Protein AF-A0A844EFE4-F1 (afdb_monomer_lite)

Structure (mmCIF, N/CA/C/O backbone):
data_AF-A0A844EFE4-F1
#
_entry.id   AF-A0A844EFE4-F1
#
loop_
_atom_site.group_PDB
_atom_site.id
_atom_site.type_symbol
_atom_site.label_atom_id
_atom_site.label_alt_id
_atom_site.label_comp_id
_atom_site.label_asym_id
_atom_site.label_entity_id
_atom_site.label_seq_id
_atom_site.pdbx_PDB_ins_code
_atom_site.Cartn_x
_atom_site.Cartn_y
_atom_site.Cartn_z
_atom_site.occupancy
_atom_site.B_iso_or_equiv
_atom_site.auth_seq_id
_atom_site.auth_comp_id
_atom_site.auth_asym_id
_atom_site.auth_atom_id
_atom_site.pdbx_PDB_model_num
ATOM 1 N N . MET A 1 1 ? 4.973 -16.346 33.882 1.00 58.06 1 MET A N 1
ATOM 2 C CA . MET A 1 1 ? 5.519 -15.381 32.887 1.00 58.06 1 MET A CA 1
ATOM 3 C C . MET A 1 1 ? 5.998 -16.020 31.579 1.00 58.06 1 MET A C 1
ATOM 5 O O . MET A 1 1 ? 5.688 -15.459 30.534 1.00 58.06 1 MET A O 1
ATOM 9 N N . LYS A 1 2 ? 6.697 -17.171 31.598 1.00 54.75 2 LYS A N 1
ATOM 10 C CA . LYS A 1 2 ? 7.190 -17.851 30.378 1.00 54.75 2 LYS A CA 1
ATOM 11 C C . LYS A 1 2 ? 6.070 -18.252 29.393 1.00 54.75 2 LYS A C 1
ATOM 13 O O . LYS A 1 2 ? 6.135 -17.847 28.241 1.00 54.75 2 LYS A O 1
ATOM 18 N N . SER A 1 3 ? 4.995 -18.902 29.856 1.00 63.50 3 SER A N 1
ATOM 19 C CA . SER A 1 3 ? 3.848 -19.305 29.006 1.00 63.50 3 SER A CA 1
ATOM 20 C C . SER A 1 3 ? 3.179 -18.122 28.270 1.00 63.50 3 SER A C 1
ATOM 22 O O . SER A 1 3 ? 3.119 -18.123 27.046 1.00 63.50 3 SER A O 1
ATOM 24 N N . LYS A 1 4 ? 2.823 -17.028 28.969 1.00 69.31 4 LYS A N 1
ATOM 25 C CA . LYS A 1 4 ? 2.268 -15.810 28.328 1.00 69.31 4 LYS A CA 1
ATOM 26 C C . LYS A 1 4 ? 3.218 -15.158 27.311 1.00 69.31 4 LYS A C 1
ATOM 28 O O . LYS A 1 4 ? 2.752 -14.488 26.392 1.00 69.31 4 LYS A O 1
ATOM 33 N N . LYS A 1 5 ? 4.540 -15.292 27.486 1.00 69.06 5 LYS A N 1
ATOM 34 C CA . LYS A 1 5 ? 5.535 -14.793 26.522 1.00 69.06 5 LYS A CA 1
ATOM 35 C C . LYS A 1 5 ? 5.563 -15.676 25.270 1.00 69.06 5 LYS A C 1
ATOM 37 O O . LYS A 1 5 ? 5.561 -15.128 24.175 1.00 69.06 5 LYS A O 1
ATOM 42 N N . ILE A 1 6 ? 5.510 -16.998 25.440 1.00 75.56 6 ILE A N 1
ATOM 43 C CA . ILE A 1 6 ? 5.443 -17.973 24.341 1.00 75.56 6 ILE A CA 1
ATOM 44 C C . ILE A 1 6 ? 4.185 -17.734 23.498 1.00 75.56 6 ILE A C 1
ATOM 46 O O . ILE A 1 6 ? 4.303 -17.524 22.299 1.00 75.56 6 ILE A O 1
ATOM 50 N N . THR A 1 7 ? 3.007 -17.608 24.119 1.00 85.88 7 THR A N 1
ATOM 51 C CA . THR A 1 7 ? 1.746 -17.361 23.394 1.00 85.88 7 THR A CA 1
ATOM 52 C C . THR A 1 7 ? 1.778 -16.080 22.557 1.00 85.88 7 THR A C 1
ATOM 54 O O . THR A 1 7 ? 1.300 -16.071 21.427 1.00 85.88 7 THR A O 1
ATOM 57 N N . LYS A 1 8 ? 2.369 -14.991 23.073 1.00 91.69 8 LYS A N 1
ATOM 58 C CA . LYS A 1 8 ? 2.524 -13.739 22.310 1.00 91.69 8 LYS A CA 1
ATOM 59 C C . LYS A 1 8 ? 3.367 -13.940 21.056 1.00 91.69 8 LYS A C 1
ATOM 61 O O . LYS A 1 8 ? 2.982 -13.468 19.992 1.00 91.69 8 LYS A O 1
ATOM 66 N N . VAL A 1 9 ? 4.507 -14.616 21.194 1.00 94.25 9 VAL A N 1
ATOM 67 C CA . VAL A 1 9 ? 5.401 -14.894 20.065 1.00 94.25 9 VAL A CA 1
ATOM 68 C C . VAL A 1 9 ? 4.691 -15.782 19.048 1.00 94.25 9 VAL A C 1
ATOM 70 O O . VAL A 1 9 ? 4.677 -15.428 17.877 1.00 94.25 9 VAL A O 1
ATOM 73 N N . SER A 1 10 ? 4.022 -16.853 19.483 1.00 95.81 10 SER A N 1
ATOM 74 C CA . SER A 1 10 ? 3.265 -17.742 18.593 1.00 95.81 10 SER A CA 1
ATOM 75 C C . SER A 1 10 ? 2.188 -17.005 17.795 1.00 95.81 10 SER A C 1
ATOM 77 O O . SER A 1 10 ? 2.098 -17.194 16.587 1.00 95.81 10 SER A O 1
ATOM 79 N N . ILE A 1 11 ? 1.406 -16.124 18.432 1.00 97.12 11 ILE A N 1
ATOM 80 C CA . ILE A 1 11 ? 0.381 -15.344 17.723 1.00 97.12 11 ILE A CA 1
ATOM 81 C C . ILE A 1 11 ? 1.026 -14.410 16.694 1.00 97.12 11 ILE A C 1
ATOM 83 O O . ILE A 1 11 ? 0.563 -14.364 15.563 1.00 97.12 11 ILE A O 1
ATOM 87 N N . LEU A 1 12 ? 2.102 -13.695 17.043 1.00 98.12 12 LEU A N 1
ATOM 88 C CA . LEU A 1 12 ? 2.791 -12.813 16.090 1.00 98.12 12 LEU A CA 1
ATOM 89 C C . LEU A 1 12 ? 3.409 -13.588 14.921 1.00 98.12 12 LEU A C 1
ATOM 91 O O . LEU A 1 12 ? 3.326 -13.135 13.782 1.00 98.12 12 LEU A O 1
ATOM 95 N N . VAL A 1 13 ? 3.973 -14.767 15.191 1.00 98.25 13 VAL A N 1
ATOM 96 C CA . VAL A 1 13 ? 4.465 -15.681 14.155 1.00 98.25 13 VAL A CA 1
ATOM 97 C C . VAL A 1 13 ? 3.324 -16.093 13.228 1.00 98.25 13 VAL A C 1
ATOM 99 O O . VAL A 1 13 ? 3.498 -16.043 12.018 1.00 98.25 13 VAL A O 1
ATOM 102 N N . LEU A 1 14 ? 2.134 -16.410 13.744 1.00 98.31 14 LEU A N 1
ATOM 103 C CA . LEU A 1 14 ? 0.976 -16.708 12.894 1.00 98.31 14 LEU A CA 1
ATOM 104 C C . LEU A 1 14 ? 0.440 -15.487 12.139 1.00 98.31 14 LEU A C 1
ATOM 106 O O . LEU A 1 14 ? 0.036 -15.637 10.991 1.00 98.31 14 LEU A O 1
ATOM 110 N N . CYS A 1 15 ? 0.478 -14.285 12.721 1.00 98.62 15 CYS A N 1
ATOM 111 C CA . CYS A 1 15 ? 0.132 -13.056 12.001 1.00 98.62 15 CYS A CA 1
ATOM 112 C C . CYS A 1 15 ? 1.035 -12.828 10.778 1.00 98.62 15 CYS A C 1
ATOM 114 O O . CYS A 1 15 ? 0.595 -12.210 9.813 1.00 98.62 15 CYS A O 1
ATOM 116 N N . PHE A 1 16 ? 2.276 -13.324 10.814 1.00 98.69 16 PHE A N 1
ATOM 117 C CA . PHE A 1 16 ? 3.179 -13.348 9.664 1.00 98.69 16 PHE A CA 1
ATOM 118 C C . PHE A 1 16 ? 2.903 -14.542 8.738 1.00 98.69 16 PHE A C 1
ATOM 120 O O . PHE A 1 16 ? 2.730 -14.372 7.534 1.00 98.69 16 PHE A O 1
ATOM 127 N N . LEU A 1 17 ? 2.856 -15.756 9.296 1.00 98.56 17 LEU A N 1
ATOM 128 C CA . LEU A 1 17 ? 2.812 -16.994 8.522 1.00 98.56 17 LEU A CA 1
ATOM 129 C C . LEU A 1 17 ? 1.481 -17.212 7.807 1.00 98.56 17 LEU A C 1
ATOM 131 O O . LEU A 1 17 ? 1.502 -17.687 6.684 1.00 98.56 17 LEU A O 1
ATOM 135 N N . VAL A 1 18 ? 0.334 -16.873 8.400 1.00 98.56 18 VAL A N 1
ATOM 136 C CA . VAL A 1 18 ? -0.970 -17.128 7.762 1.00 98.56 18 VAL A CA 1
ATOM 137 C C . VAL A 1 18 ? -1.107 -16.368 6.430 1.00 98.56 18 VAL A C 1
ATOM 139 O O . VAL A 1 18 ? -1.352 -17.025 5.417 1.00 98.56 18 VAL A O 1
ATOM 142 N N . PRO A 1 19 ? -0.861 -15.042 6.354 1.00 98.44 19 PRO A N 1
ATOM 143 C CA . PRO A 1 19 ? -0.857 -14.329 5.073 1.00 98.44 19 PRO A CA 1
ATOM 144 C C . PRO A 1 19 ? 0.203 -14.840 4.088 1.00 98.44 19 PRO A C 1
ATOM 146 O O . PRO A 1 19 ? -0.061 -14.913 2.888 1.00 98.44 19 PRO A O 1
ATOM 149 N N . VAL A 1 20 ? 1.391 -15.221 4.579 1.00 98.50 20 VAL A N 1
ATOM 150 C CA . VAL A 1 20 ? 2.460 -15.805 3.747 1.00 98.50 20 VAL A CA 1
ATOM 151 C C . VAL A 1 20 ? 2.012 -17.124 3.136 1.00 98.50 20 VAL A C 1
ATOM 153 O O . VAL A 1 20 ? 2.150 -17.305 1.936 1.00 98.50 20 VAL A O 1
ATOM 156 N N . LEU A 1 21 ? 1.439 -18.030 3.925 1.00 98.38 21 LEU A N 1
ATOM 157 C CA . LEU A 1 21 ? 0.991 -19.333 3.446 1.00 98.38 21 LEU A CA 1
ATOM 158 C C . LEU A 1 21 ? -0.151 -19.193 2.440 1.00 98.38 21 LEU A C 1
ATOM 160 O O . LEU A 1 21 ? -0.126 -19.872 1.418 1.00 98.38 21 LEU A O 1
ATOM 164 N N . ILE A 1 22 ? -1.113 -18.297 2.680 1.00 98.38 22 ILE A N 1
ATOM 165 C CA . ILE A 1 22 ? -2.217 -18.060 1.741 1.00 98.38 22 ILE A CA 1
ATOM 166 C C . ILE A 1 22 ? -1.690 -17.482 0.422 1.00 98.38 22 ILE A C 1
ATOM 168 O O . ILE A 1 22 ? -1.958 -18.039 -0.643 1.00 98.38 22 ILE A O 1
ATOM 172 N N . SER A 1 23 ? -0.904 -16.401 0.481 1.00 97.00 23 SER A N 1
ATOM 173 C CA . SER A 1 23 ? -0.359 -15.765 -0.726 1.00 97.00 23 SER A CA 1
ATOM 174 C C . SER A 1 23 ? 0.604 -16.683 -1.482 1.00 97.00 23 SER A C 1
ATOM 176 O O . SER A 1 23 ? 0.514 -16.792 -2.702 1.00 97.00 23 SER A O 1
ATOM 178 N N . MET A 1 24 ? 1.462 -17.423 -0.779 1.00 97.19 24 MET A N 1
ATOM 179 C CA . MET A 1 24 ? 2.358 -18.414 -1.375 1.00 97.19 24 MET A CA 1
ATOM 180 C C . MET A 1 24 ? 1.583 -19.558 -2.032 1.00 97.19 24 MET A C 1
ATOM 182 O O . MET A 1 24 ? 1.912 -19.938 -3.151 1.00 97.19 24 MET A O 1
ATOM 186 N N . SER A 1 25 ? 0.531 -20.074 -1.390 1.00 97.19 25 SER A N 1
ATOM 187 C CA . SER A 1 25 ? -0.314 -21.124 -1.977 1.00 97.19 25 SER A CA 1
ATOM 188 C C . SER A 1 25 ? -0.985 -20.640 -3.262 1.00 97.19 25 SER A C 1
ATOM 190 O O . SER A 1 25 ? -0.998 -21.365 -4.254 1.00 97.19 25 SER A O 1
ATOM 192 N N . TYR A 1 26 ? -1.469 -19.392 -3.286 1.00 95.44 26 TYR A N 1
ATOM 193 C CA . TYR A 1 26 ? -1.994 -18.780 -4.507 1.00 95.44 26 TYR A CA 1
ATOM 194 C C . TYR A 1 26 ? -0.919 -18.650 -5.598 1.00 95.44 26 TYR A C 1
ATOM 196 O O . TYR A 1 26 ? -1.168 -18.964 -6.760 1.00 95.44 26 TYR A O 1
ATOM 204 N N . PHE A 1 27 ? 0.296 -18.232 -5.234 1.00 94.81 27 PHE A N 1
ATOM 205 C CA . PHE A 1 27 ? 1.407 -18.070 -6.177 1.00 94.81 27 PHE A CA 1
ATOM 206 C C . PHE A 1 27 ? 1.837 -19.413 -6.779 1.00 94.81 27 PHE A C 1
ATOM 208 O O . PHE A 1 27 ? 2.095 -19.487 -7.980 1.00 94.81 27 PHE A O 1
ATOM 215 N N . ILE A 1 28 ? 1.859 -20.478 -5.970 1.00 96.19 28 ILE A N 1
ATOM 216 C CA . ILE A 1 28 ? 2.095 -21.853 -6.427 1.00 96.19 28 ILE A CA 1
ATOM 217 C C . ILE A 1 28 ? 0.978 -22.285 -7.383 1.00 96.19 28 ILE A C 1
ATOM 219 O O . ILE A 1 28 ? 1.269 -22.741 -8.485 1.00 96.19 28 ILE A O 1
ATOM 223 N N . PHE A 1 29 ? -0.288 -22.081 -7.001 1.00 95.00 29 PHE A N 1
ATOM 224 C CA . PHE A 1 29 ? -1.457 -22.422 -7.819 1.00 95.00 29 PHE A CA 1
ATOM 225 C C . PHE A 1 29 ? -1.456 -21.720 -9.188 1.00 95.00 29 PHE A C 1
ATOM 227 O O . PHE A 1 29 ? -1.803 -22.327 -10.196 1.00 95.00 29 PHE A O 1
ATOM 234 N N . ARG A 1 30 ? -1.024 -20.454 -9.253 1.00 93.06 30 ARG A N 1
ATOM 235 C CA . ARG A 1 30 ? -0.891 -19.695 -10.513 1.00 93.06 30 ARG A CA 1
ATOM 236 C C . ARG A 1 30 ? 0.436 -19.915 -11.237 1.00 93.06 30 ARG A C 1
ATOM 238 O O . ARG A 1 30 ? 0.677 -19.256 -12.251 1.00 93.06 30 ARG A O 1
ATOM 245 N N . HIS A 1 31 ? 1.292 -20.811 -10.744 1.00 94.06 31 HIS A N 1
ATOM 246 C CA . HIS A 1 31 ? 2.609 -21.089 -11.314 1.00 94.06 31 HIS A CA 1
ATOM 247 C C . HIS A 1 31 ? 3.478 -19.828 -11.468 1.00 94.06 31 HIS A C 1
ATOM 249 O O . HIS A 1 31 ? 4.190 -19.676 -12.467 1.00 94.06 31 HIS A O 1
ATOM 255 N N . PHE A 1 32 ? 3.409 -18.899 -10.507 1.00 92.88 32 PHE A N 1
ATOM 256 C CA . PHE A 1 32 ? 4.291 -17.733 -10.484 1.00 92.88 32 PHE A CA 1
ATOM 257 C C . PHE A 1 32 ? 5.722 -18.145 -10.171 1.00 92.88 32 PHE A C 1
ATOM 259 O O . PHE A 1 32 ? 5.958 -18.973 -9.295 1.00 92.88 32 PHE A O 1
ATOM 266 N N . ALA A 1 33 ? 6.687 -17.530 -10.851 1.00 90.69 33 ALA A N 1
ATOM 267 C CA . ALA A 1 33 ? 8.101 -17.698 -10.556 1.00 90.69 33 ALA A CA 1
ATOM 268 C C . ALA A 1 33 ? 8.373 -17.442 -9.054 1.00 90.69 33 ALA A C 1
ATOM 270 O O . ALA A 1 33 ? 7.896 -16.436 -8.520 1.00 90.69 33 ALA A O 1
ATOM 271 N N . PRO A 1 34 ? 9.117 -18.327 -8.360 1.00 91.06 34 PRO A N 1
ATOM 272 C CA . PRO A 1 34 ? 9.926 -19.435 -8.893 1.00 91.06 34 PRO A CA 1
ATOM 273 C C . PRO A 1 34 ? 9.181 -20.763 -9.146 1.00 91.06 34 PRO A C 1
ATOM 275 O O . PRO A 1 34 ? 9.784 -21.693 -9.672 1.00 91.06 34 PRO A O 1
ATOM 278 N N . PHE A 1 35 ? 7.901 -20.880 -8.792 1.00 92.75 35 PHE A N 1
ATOM 279 C CA . PHE A 1 35 ? 7.117 -22.125 -8.869 1.00 92.75 35 PHE A CA 1
ATOM 280 C C . PHE A 1 35 ? 6.631 -22.480 -10.285 1.00 92.75 35 PHE A C 1
ATOM 282 O O . PHE A 1 35 ? 6.066 -23.550 -10.505 1.00 92.75 35 PHE A O 1
ATOM 289 N N . GLY A 1 36 ? 6.835 -21.589 -11.256 1.00 91.50 36 GLY A N 1
ATOM 290 C CA . GLY A 1 36 ? 6.524 -21.821 -12.660 1.00 91.50 36 GLY A CA 1
ATOM 291 C C . GLY A 1 36 ? 6.921 -20.644 -13.545 1.00 91.50 36 GLY A C 1
ATOM 292 O O . GLY A 1 36 ? 7.750 -19.817 -13.161 1.00 91.50 36 GLY A O 1
ATOM 293 N N . ASN A 1 37 ? 6.352 -20.585 -14.752 1.00 90.38 37 ASN A N 1
ATOM 294 C CA . ASN A 1 37 ? 6.722 -19.580 -15.753 1.00 90.38 37 ASN A CA 1
ATOM 295 C C . ASN A 1 37 ? 5.810 -18.339 -15.779 1.00 90.38 37 ASN A C 1
ATOM 297 O O . ASN A 1 37 ? 6.069 -17.398 -16.526 1.00 90.38 37 ASN A O 1
ATOM 301 N N . SER A 1 38 ? 4.734 -18.311 -14.998 1.00 90.88 38 SER A N 1
ATOM 302 C CA . SER A 1 38 ? 3.935 -17.095 -14.840 1.00 90.88 38 SER A CA 1
ATOM 303 C C . SER A 1 38 ? 4.659 -16.114 -13.906 1.00 90.88 38 SER A C 1
ATOM 305 O O . SER A 1 38 ? 5.643 -16.474 -13.256 1.00 90.88 38 SER A O 1
ATOM 307 N N . SER A 1 39 ? 4.243 -14.852 -13.841 1.00 87.88 39 SER A N 1
ATOM 308 C CA . SER A 1 39 ? 4.916 -13.867 -12.994 1.00 87.88 39 SER A CA 1
ATOM 309 C C . SER A 1 39 ? 3.979 -12.797 -12.456 1.00 87.88 39 SER A C 1
ATOM 311 O O . SER A 1 39 ? 3.000 -12.407 -13.091 1.00 87.88 39 SER A O 1
ATOM 313 N N . VAL A 1 40 ? 4.362 -12.246 -11.303 1.00 85.69 40 VAL A N 1
ATOM 314 C CA . VAL A 1 40 ? 3.724 -11.054 -10.729 1.00 85.69 40 VAL A CA 1
ATOM 315 C C . VAL A 1 40 ? 3.923 -9.806 -11.586 1.00 85.69 40 VAL A C 1
ATOM 317 O O . VAL A 1 40 ? 3.258 -8.807 -11.342 1.00 85.69 40 VAL A O 1
ATOM 320 N N . MET A 1 41 ? 4.808 -9.849 -12.590 1.00 83.81 41 MET A N 1
ATOM 321 C CA . MET A 1 41 ? 5.191 -8.723 -13.444 1.00 83.81 41 MET A CA 1
ATOM 322 C C . MET A 1 41 ? 4.099 -8.370 -14.456 1.00 83.81 41 MET A C 1
ATOM 324 O O . MET A 1 41 ? 4.342 -8.346 -15.651 1.00 83.81 41 MET A O 1
ATOM 328 N N . THR A 1 42 ? 2.882 -8.131 -13.989 1.00 80.75 42 THR A N 1
ATOM 329 C CA . THR A 1 42 ? 1.729 -7.736 -14.804 1.00 80.75 42 THR A CA 1
ATOM 330 C C . THR A 1 42 ? 1.519 -6.228 -14.680 1.00 80.75 42 THR A C 1
ATOM 332 O O . THR A 1 42 ? 1.917 -5.630 -13.679 1.00 80.75 42 THR A O 1
ATOM 335 N N . VAL A 1 43 ? 0.922 -5.601 -15.699 1.00 83.56 43 VAL A N 1
ATOM 336 C CA . VAL A 1 43 ? 0.742 -4.137 -15.778 1.00 83.56 43 VAL A CA 1
ATOM 337 C C . VAL A 1 43 ? 2.101 -3.414 -15.657 1.00 83.56 43 VAL A C 1
ATOM 339 O O . VAL A 1 43 ? 3.070 -3.821 -16.307 1.00 83.56 43 VAL A O 1
ATOM 342 N N . ASP A 1 44 ? 2.208 -2.382 -14.818 1.00 83.81 44 ASP A N 1
ATOM 343 C CA . ASP A 1 44 ? 3.388 -1.521 -14.712 1.00 83.81 44 ASP A CA 1
ATOM 344 C C . ASP A 1 44 ? 4.625 -2.262 -14.185 1.00 83.81 44 ASP A C 1
ATOM 346 O O . ASP A 1 44 ? 5.750 -1.942 -14.573 1.00 83.81 44 ASP A O 1
ATOM 350 N N . LEU A 1 45 ? 4.457 -3.318 -13.376 1.00 86.94 45 LEU A N 1
ATOM 351 C CA . LEU A 1 45 ? 5.603 -4.090 -12.883 1.00 86.94 45 LEU A CA 1
ATOM 352 C C . LEU A 1 45 ? 6.387 -4.743 -14.022 1.00 86.94 45 LEU A C 1
ATOM 354 O O . LEU A 1 45 ? 7.616 -4.744 -13.987 1.00 86.94 45 LEU A O 1
ATOM 358 N N . GLY A 1 46 ? 5.692 -5.253 -15.042 1.00 86.19 46 GLY A N 1
ATOM 359 C CA . GLY A 1 46 ? 6.325 -5.845 -16.223 1.00 86.19 46 GLY A CA 1
ATOM 360 C C . GLY A 1 46 ? 6.735 -4.830 -17.284 1.00 86.19 46 GLY A C 1
ATOM 361 O O . GLY A 1 46 ? 7.742 -5.041 -17.961 1.00 86.19 46 GLY A O 1
ATOM 362 N N . GLN A 1 47 ? 5.977 -3.741 -17.428 1.00 86.38 47 GLN A N 1
ATOM 363 C CA . GLN A 1 47 ? 6.212 -2.720 -18.454 1.00 86.38 47 GLN A CA 1
ATOM 364 C C . GLN A 1 47 ? 7.233 -1.651 -18.048 1.00 86.38 47 GLN A C 1
ATOM 366 O O . GLN A 1 47 ? 7.724 -0.929 -18.915 1.00 86.38 47 GLN A O 1
ATOM 371 N N . GLN A 1 48 ? 7.519 -1.517 -16.751 1.00 90.25 48 GLN A N 1
ATOM 372 C CA . GLN A 1 48 ? 8.273 -0.384 -16.228 1.00 90.25 48 GLN A CA 1
ATOM 373 C C . GLN A 1 48 ? 9.174 -0.750 -15.042 1.00 90.25 48 GLN A C 1
ATOM 375 O O . GLN A 1 48 ? 10.380 -0.507 -15.089 1.00 90.25 48 GLN A O 1
ATOM 380 N N . TYR A 1 49 ? 8.613 -1.312 -13.965 1.00 92.75 49 TYR A N 1
ATOM 381 C CA . TYR A 1 49 ? 9.333 -1.384 -12.686 1.00 92.75 49 TYR A CA 1
ATOM 382 C C . TYR A 1 49 ? 10.455 -2.419 -12.681 1.00 92.75 49 TYR A C 1
ATOM 384 O O . TYR A 1 49 ? 11.494 -2.168 -12.079 1.00 92.75 49 TYR A O 1
ATOM 392 N N . ILE A 1 50 ? 10.293 -3.556 -13.365 1.00 94.25 50 ILE A N 1
ATOM 393 C CA . ILE A 1 50 ? 11.364 -4.557 -13.497 1.00 94.25 50 ILE A CA 1
ATOM 394 C C . ILE A 1 50 ? 12.645 -3.952 -14.093 1.00 94.25 50 ILE A C 1
ATOM 396 O O . ILE A 1 50 ? 13.752 -4.308 -13.686 1.00 94.25 50 ILE A O 1
ATOM 400 N N . ASP A 1 51 ? 12.507 -2.985 -14.997 1.00 95.19 51 ASP A N 1
ATOM 401 C CA . ASP A 1 51 ? 13.638 -2.301 -15.619 1.00 95.19 51 ASP A CA 1
ATOM 402 C C . ASP A 1 51 ? 14.297 -1.337 -14.633 1.00 95.19 51 ASP A C 1
ATOM 404 O O . ASP A 1 51 ? 15.520 -1.315 -14.513 1.00 95.19 51 ASP A O 1
ATOM 408 N N . PHE A 1 52 ? 13.503 -0.634 -13.822 1.00 95.75 52 PHE A N 1
ATOM 409 C CA . PHE A 1 52 ? 14.034 0.158 -12.713 1.00 95.75 52 PHE A CA 1
ATOM 410 C C . PHE A 1 52 ? 14.750 -0.704 -11.670 1.00 95.75 52 PHE A C 1
ATOM 412 O O . PHE A 1 52 ? 15.805 -0.301 -11.190 1.00 95.75 52 PHE A O 1
ATOM 419 N N . PHE A 1 53 ? 14.235 -1.894 -11.342 1.00 96.12 53 PHE A N 1
ATOM 420 C CA . PHE A 1 53 ? 14.902 -2.833 -10.433 1.00 96.12 53 PHE A CA 1
ATOM 421 C C . PHE A 1 53 ? 16.186 -3.419 -11.025 1.00 96.12 53 PHE A C 1
ATOM 423 O O . PHE A 1 53 ? 17.150 -3.666 -10.303 1.00 96.12 53 PHE A O 1
ATOM 430 N N . THR A 1 54 ? 16.231 -3.584 -12.345 1.00 95.62 54 THR A N 1
ATOM 431 C CA . THR A 1 54 ? 17.455 -3.972 -13.050 1.00 95.62 54 THR A CA 1
ATOM 432 C C . THR A 1 54 ? 18.507 -2.866 -12.940 1.00 95.62 54 THR A C 1
ATOM 434 O O . THR A 1 54 ? 19.639 -3.128 -12.538 1.00 95.62 54 THR A O 1
ATOM 437 N N . ASN A 1 55 ? 18.117 -1.610 -13.183 1.00 95.44 55 ASN A N 1
ATOM 438 C CA . ASN A 1 55 ? 19.006 -0.465 -12.988 1.00 95.44 55 ASN A CA 1
ATOM 439 C C . ASN A 1 55 ? 19.418 -0.280 -11.519 1.00 95.44 55 ASN A C 1
ATOM 441 O O . ASN A 1 55 ? 20.563 0.063 -11.249 1.00 95.44 55 ASN A O 1
ATOM 445 N N . TYR A 1 56 ? 18.511 -0.508 -10.565 1.00 96.44 56 TYR A N 1
ATOM 446 C CA . TYR A 1 56 ? 18.792 -0.487 -9.125 1.00 96.44 56 TYR A CA 1
ATOM 447 C C . TYR A 1 56 ? 19.925 -1.451 -8.765 1.00 96.44 56 TYR A C 1
ATOM 449 O O . TYR A 1 56 ? 20.884 -1.061 -8.099 1.00 96.44 56 TYR A O 1
ATOM 457 N N . HIS A 1 57 ? 19.828 -2.692 -9.249 1.00 96.06 57 HIS A N 1
ATOM 458 C CA . HIS A 1 57 ? 20.842 -3.718 -9.046 1.00 96.06 57 HIS A CA 1
ATOM 459 C C . HIS A 1 57 ? 22.200 -3.283 -9.615 1.00 96.06 57 HIS A C 1
ATOM 461 O O . HIS A 1 57 ? 23.207 -3.317 -8.909 1.00 96.06 57 HIS A O 1
ATOM 467 N N . ASP A 1 58 ? 22.230 -2.803 -10.861 1.00 94.81 58 ASP A N 1
ATOM 468 C CA . ASP A 1 58 ? 23.473 -2.358 -11.498 1.00 94.81 58 ASP A CA 1
ATOM 469 C C . ASP A 1 58 ? 24.069 -1.110 -10.839 1.00 94.81 58 ASP A C 1
ATOM 471 O O . ASP A 1 58 ? 25.282 -1.025 -10.655 1.00 94.81 58 ASP A O 1
ATOM 475 N N . THR A 1 59 ? 23.226 -0.167 -10.419 1.00 96.12 59 THR A N 1
ATOM 476 C CA . THR A 1 59 ? 23.656 1.068 -9.756 1.00 96.12 59 THR A CA 1
ATOM 477 C C . THR A 1 59 ? 24.376 0.753 -8.449 1.00 96.12 59 THR A C 1
ATOM 479 O O . THR A 1 59 ? 25.469 1.259 -8.211 1.00 96.12 59 THR A O 1
ATOM 482 N N . LEU A 1 60 ? 23.795 -0.103 -7.605 1.00 96.00 60 LEU A N 1
ATOM 483 C CA . LEU A 1 60 ? 24.353 -0.379 -6.281 1.00 96.00 60 LEU A CA 1
ATOM 484 C C . LEU A 1 60 ? 25.572 -1.303 -6.316 1.00 96.00 60 LEU A C 1
ATOM 486 O O . LEU A 1 60 ? 26.438 -1.171 -5.456 1.00 96.00 60 LEU A O 1
ATOM 490 N N . LEU A 1 61 ? 25.655 -2.216 -7.287 1.00 94.75 61 LEU A N 1
ATOM 491 C CA . LEU A 1 61 ? 26.767 -3.169 -7.372 1.00 94.75 61 LEU A CA 1
ATOM 492 C C . LEU A 1 61 ? 27.915 -2.705 -8.272 1.00 94.75 61 LEU A C 1
ATOM 494 O O . LEU A 1 61 ? 29.055 -3.099 -8.041 1.00 94.75 61 LEU A O 1
ATOM 498 N N . HIS A 1 62 ? 27.637 -1.892 -9.295 1.00 92.38 62 HIS A N 1
ATOM 499 C CA . HIS A 1 62 ? 28.607 -1.616 -10.358 1.00 92.38 62 HIS A CA 1
ATOM 500 C C . HIS A 1 62 ? 28.740 -0.133 -10.722 1.00 92.38 62 HIS A C 1
ATOM 502 O O . HIS A 1 62 ? 29.795 0.276 -11.203 1.00 92.38 62 HIS A O 1
ATOM 508 N N . SER A 1 63 ? 27.698 0.691 -10.563 1.00 90.31 63 SER A N 1
ATOM 509 C CA . SER A 1 63 ? 27.698 2.077 -11.065 1.00 90.31 63 SER A CA 1
ATOM 510 C C . SER A 1 63 ? 26.963 3.055 -10.138 1.00 90.31 63 SER A C 1
ATOM 512 O O . SER A 1 63 ? 25.864 3.505 -10.467 1.00 90.31 63 SER A O 1
ATOM 514 N N . PRO A 1 64 ? 27.572 3.452 -9.001 1.00 91.75 64 PRO A N 1
ATOM 515 C CA . PRO A 1 64 ? 26.902 4.253 -7.969 1.00 91.75 64 PRO A CA 1
ATOM 516 C C . PRO A 1 64 ? 26.395 5.622 -8.444 1.00 91.75 64 PRO A C 1
ATOM 518 O O . PRO A 1 64 ? 25.425 6.147 -7.899 1.00 91.75 64 PRO A O 1
ATOM 521 N N . SER A 1 65 ? 27.008 6.196 -9.484 1.00 89.44 65 SER A N 1
ATOM 522 C CA . SER A 1 65 ? 26.558 7.454 -10.098 1.00 89.44 65 SER A CA 1
ATOM 523 C C . SER A 1 65 ? 25.133 7.374 -10.664 1.00 89.44 65 SER A C 1
ATOM 525 O O . SER A 1 65 ? 24.440 8.393 -10.690 1.00 89.44 65 SER A O 1
ATOM 527 N N . GLY A 1 66 ? 24.659 6.167 -11.009 1.00 90.88 66 GLY A N 1
ATOM 528 C CA . GLY A 1 66 ? 23.286 5.883 -11.440 1.00 90.88 66 GLY A CA 1
ATOM 529 C C . GLY A 1 66 ? 22.210 6.235 -10.406 1.00 90.88 66 GLY A C 1
ATOM 530 O O . GLY A 1 66 ? 21.024 6.302 -10.739 1.00 90.88 66 GLY A O 1
ATOM 531 N N . PHE A 1 67 ? 22.605 6.495 -9.153 1.00 93.25 67 PHE A N 1
ATOM 532 C CA . PHE A 1 67 ? 21.709 7.003 -8.116 1.00 93.25 67 PHE A CA 1
ATOM 533 C C . PHE A 1 67 ? 21.240 8.434 -8.411 1.00 93.25 67 PHE A C 1
ATOM 535 O O . PHE A 1 67 ? 20.080 8.770 -8.179 1.00 93.25 67 PHE A O 1
ATOM 542 N N . LEU A 1 68 ? 22.133 9.266 -8.956 1.00 92.94 68 LEU A N 1
ATOM 543 C CA . LEU A 1 68 ? 21.871 10.679 -9.225 1.00 92.94 68 LEU A CA 1
ATOM 544 C C . LEU A 1 68 ? 21.429 10.913 -10.668 1.00 92.94 68 LEU A C 1
ATOM 546 O O . LEU A 1 68 ? 20.485 11.657 -10.912 1.00 92.94 68 LEU A O 1
ATOM 550 N N . PHE A 1 69 ? 22.090 10.271 -11.631 1.00 93.69 69 PHE A N 1
ATOM 551 C CA . PHE A 1 69 ? 21.869 10.535 -13.049 1.00 93.69 69 PHE A CA 1
ATOM 552 C C . PHE A 1 69 ? 22.099 9.279 -13.884 1.00 93.69 69 PHE A C 1
ATOM 554 O O . PHE A 1 69 ? 23.026 8.516 -13.617 1.00 93.69 69 PHE A O 1
ATOM 561 N N . SER A 1 70 ? 21.291 9.074 -14.925 1.00 95.06 70 SER A N 1
ATOM 562 C CA . SER A 1 70 ? 21.485 7.956 -15.850 1.00 95.06 70 SER A CA 1
ATOM 563 C C . SER A 1 70 ? 21.251 8.357 -17.299 1.00 95.06 70 SER A C 1
ATOM 565 O O . SER A 1 70 ? 20.216 8.924 -17.646 1.00 95.06 70 SER A O 1
ATOM 567 N N . PHE A 1 71 ? 22.194 7.974 -18.160 1.00 95.25 71 PHE A N 1
ATOM 568 C CA . PHE A 1 71 ? 22.078 8.055 -19.618 1.00 95.25 71 PHE A CA 1
ATOM 569 C C . PHE A 1 71 ? 21.164 6.982 -20.225 1.00 95.25 71 PHE A C 1
ATOM 571 O O . PHE A 1 71 ? 20.871 7.030 -21.417 1.00 95.25 71 PHE A O 1
ATOM 578 N N . SER A 1 72 ? 20.686 6.031 -19.422 1.00 95.06 72 SER A N 1
ATOM 579 C CA . SER A 1 72 ? 19.640 5.083 -19.814 1.00 95.06 72 SER A CA 1
ATOM 580 C C . SER A 1 72 ? 18.230 5.668 -19.657 1.00 95.06 72 SER A C 1
ATOM 582 O O . SER A 1 72 ? 17.275 5.093 -20.173 1.00 95.06 72 SER A O 1
ATOM 584 N N . LYS A 1 73 ? 18.078 6.818 -18.978 1.00 94.19 73 LYS A N 1
ATOM 585 C CA . LYS A 1 73 ? 16.810 7.556 -18.873 1.00 94.19 73 LYS A CA 1
ATOM 586 C C . LYS A 1 73 ? 16.675 8.524 -20.055 1.00 94.19 73 LYS A C 1
ATOM 588 O O . LYS A 1 73 ? 17.163 9.650 -19.983 1.00 94.19 73 LYS A O 1
ATOM 593 N N . ALA A 1 74 ? 16.007 8.105 -21.134 1.00 92.81 74 ALA A N 1
ATOM 594 C CA . ALA A 1 74 ? 15.915 8.881 -22.379 1.00 92.81 74 ALA A CA 1
ATOM 595 C C . ALA A 1 74 ? 17.307 9.311 -22.875 1.00 92.81 74 ALA A C 1
ATOM 597 O O . ALA A 1 74 ? 18.155 8.454 -23.061 1.00 92.81 74 ALA A O 1
ATOM 598 N N . LEU A 1 75 ? 17.556 10.612 -23.058 1.00 92.12 75 LEU A N 1
ATOM 599 C CA . LEU A 1 75 ? 18.844 11.163 -23.503 1.00 92.12 75 LEU A CA 1
ATOM 600 C C . LEU A 1 75 ? 19.820 11.454 -22.349 1.00 92.12 75 LEU A C 1
ATOM 602 O O . LEU A 1 75 ? 20.862 12.073 -22.573 1.00 92.12 75 LEU A O 1
ATOM 606 N N . GLY A 1 76 ? 19.499 11.008 -21.134 1.00 92.94 76 GLY A N 1
ATOM 607 C CA . GLY A 1 76 ? 20.140 11.419 -19.890 1.00 92.94 76 GLY A CA 1
ATOM 608 C C . GLY A 1 76 ? 19.176 12.225 -19.029 1.00 92.94 76 GLY A C 1
ATOM 609 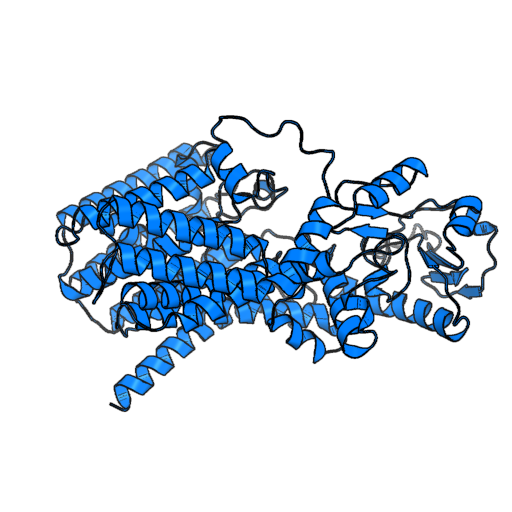O O . GLY A 1 76 ? 18.655 13.240 -19.484 1.00 92.94 76 GLY A O 1
ATOM 610 N N . GLY A 1 77 ? 18.952 11.796 -17.788 1.00 90.56 77 GLY A N 1
ATOM 611 C CA . GLY A 1 77 ? 18.073 12.519 -16.872 1.00 90.56 77 GLY A CA 1
ATOM 612 C C . GLY A 1 77 ? 18.318 12.217 -15.398 1.00 90.56 77 GLY A C 1
ATOM 613 O O . GLY A 1 77 ? 19.041 11.279 -15.043 1.00 90.56 77 GLY A O 1
ATOM 614 N N . ASP A 1 78 ? 17.683 13.032 -14.552 1.00 90.62 78 ASP A N 1
ATOM 615 C CA . ASP A 1 78 ? 17.734 12.902 -13.096 1.00 90.62 78 ASP A CA 1
ATOM 616 C C . ASP A 1 78 ? 17.132 11.566 -12.653 1.00 90.62 78 ASP A C 1
ATOM 618 O O . ASP A 1 78 ? 16.062 11.150 -13.116 1.00 90.62 78 ASP A O 1
ATOM 622 N N . MET A 1 79 ? 17.815 10.898 -11.730 1.00 93.50 79 MET A N 1
ATOM 623 C CA . MET A 1 79 ? 17.362 9.635 -11.164 1.00 93.50 79 MET A CA 1
ATOM 624 C C . MET A 1 79 ? 16.788 9.795 -9.760 1.00 93.50 79 MET A C 1
ATOM 626 O O . MET A 1 79 ? 16.013 8.925 -9.362 1.00 93.50 79 MET A O 1
ATOM 630 N N . LEU A 1 80 ? 17.061 10.887 -9.034 1.00 91.44 80 LEU A N 1
ATOM 631 C CA . LEU A 1 80 ? 16.592 11.049 -7.652 1.00 91.44 80 LEU A CA 1
ATOM 632 C C . LEU A 1 80 ? 15.069 10.962 -7.542 1.00 91.44 80 LEU A C 1
ATOM 634 O O . LEU A 1 80 ? 14.564 10.242 -6.678 1.00 91.44 80 LEU A O 1
ATOM 638 N N . GLY A 1 81 ? 14.333 11.603 -8.457 1.00 89.50 81 GLY A N 1
ATOM 639 C CA . GLY A 1 81 ? 12.874 11.478 -8.496 1.00 89.50 81 GLY A CA 1
ATOM 640 C C . GLY A 1 81 ? 12.409 10.031 -8.720 1.00 89.50 81 GLY A C 1
ATOM 641 O O . GLY A 1 81 ? 11.480 9.559 -8.061 1.00 89.50 81 GLY A O 1
ATOM 642 N N . THR A 1 82 ? 13.075 9.302 -9.621 1.00 91.81 82 THR A N 1
ATOM 643 C CA . THR A 1 82 ? 12.791 7.882 -9.897 1.00 91.81 82 THR A CA 1
ATOM 644 C C . THR A 1 82 ? 13.078 7.020 -8.667 1.00 91.81 82 THR A C 1
ATOM 646 O O . THR A 1 82 ? 12.262 6.177 -8.300 1.00 91.81 82 THR A O 1
ATOM 649 N N . TRP A 1 83 ? 14.197 7.258 -7.981 1.00 94.19 83 TRP A N 1
ATOM 650 C CA . TRP A 1 83 ? 14.546 6.546 -6.757 1.00 94.19 83 TRP A CA 1
ATOM 651 C C . TRP A 1 83 ? 13.511 6.776 -5.661 1.00 94.19 83 TRP A C 1
ATOM 653 O O . TRP A 1 83 ? 12.921 5.810 -5.175 1.00 94.19 83 TRP A O 1
ATOM 663 N N . ALA A 1 84 ? 13.236 8.041 -5.336 1.00 92.88 84 ALA A N 1
ATOM 664 C CA . ALA A 1 84 ? 12.324 8.438 -4.267 1.00 92.88 84 ALA A CA 1
ATOM 665 C C . ALA A 1 84 ? 10.890 7.924 -4.454 1.00 92.88 84 ALA A C 1
ATOM 667 O O . ALA A 1 84 ? 10.166 7.737 -3.474 1.00 92.88 84 ALA A O 1
ATOM 668 N N . TYR A 1 85 ? 10.463 7.704 -5.700 1.00 91.06 85 TYR A N 1
ATOM 669 C CA . TYR A 1 85 ? 9.137 7.171 -5.983 1.00 91.06 85 TYR A CA 1
ATOM 670 C C . TYR A 1 85 ? 9.107 5.637 -6.078 1.00 91.06 85 TYR A C 1
ATOM 672 O O . TYR A 1 85 ? 8.181 5.024 -5.548 1.00 91.06 85 TYR A O 1
ATOM 680 N N . TYR A 1 86 ? 10.098 5.002 -6.718 1.00 93.19 86 TYR A N 1
ATOM 681 C CA . TYR A 1 86 ? 10.023 3.580 -7.088 1.00 93.19 86 TYR A CA 1
ATOM 682 C C . TYR A 1 86 ? 10.934 2.641 -6.280 1.00 93.19 86 TYR A C 1
ATOM 684 O O . TYR A 1 86 ? 10.595 1.468 -6.115 1.00 93.19 86 TYR A O 1
ATOM 692 N N . LEU A 1 87 ? 12.098 3.101 -5.806 1.00 95.50 87 LEU A N 1
ATOM 693 C CA . LEU A 1 87 ? 13.221 2.202 -5.488 1.00 95.50 87 LEU A CA 1
ATOM 694 C C . LEU A 1 87 ? 13.669 2.186 -4.020 1.00 95.50 87 LEU A C 1
ATOM 696 O O . LEU A 1 87 ? 14.413 1.284 -3.635 1.00 95.50 87 LEU A O 1
ATOM 700 N N . MET A 1 88 ? 13.192 3.106 -3.180 1.00 96.06 88 MET A N 1
ATOM 701 C CA . MET A 1 88 ? 13.664 3.265 -1.791 1.00 96.06 88 MET A CA 1
ATOM 702 C C . MET A 1 88 ? 13.105 2.248 -0.775 1.00 96.06 88 MET A C 1
ATOM 704 O O . MET A 1 88 ? 13.358 2.381 0.424 1.00 96.06 88 MET A O 1
ATOM 708 N N . SER A 1 89 ? 12.365 1.217 -1.203 1.00 96.44 89 SER A N 1
ATOM 709 C CA . SER A 1 89 ? 11.929 0.156 -0.283 1.00 96.44 89 SER A CA 1
ATOM 710 C C . SER A 1 89 ? 13.139 -0.621 0.259 1.00 96.44 89 SER A C 1
ATOM 712 O O . SER A 1 89 ? 13.957 -1.107 -0.527 1.00 96.44 89 SER A O 1
ATOM 714 N N . PRO A 1 90 ? 13.242 -0.836 1.587 1.00 95.62 90 PRO A N 1
ATOM 715 C CA . PRO A 1 90 ? 14.336 -1.613 2.169 1.00 95.62 90 PRO A CA 1
ATOM 716 C C . PRO A 1 90 ? 14.313 -3.080 1.721 1.00 95.62 90 PRO A C 1
ATOM 718 O O . PRO A 1 90 ? 15.351 -3.736 1.708 1.00 95.62 90 PRO A O 1
ATOM 721 N N . LEU A 1 91 ? 13.151 -3.608 1.320 1.00 96.62 91 LEU A N 1
ATOM 722 C CA . LEU A 1 91 ? 13.038 -4.987 0.843 1.00 96.62 91 LEU A CA 1
ATOM 723 C C . LEU A 1 91 ? 13.639 -5.175 -0.554 1.00 96.62 91 LEU A C 1
ATOM 725 O O . LEU A 1 91 ? 13.965 -6.303 -0.919 1.00 96.62 91 LEU A O 1
ATOM 729 N N . ASN A 1 92 ? 13.858 -4.091 -1.305 1.00 95.81 92 ASN A N 1
ATOM 730 C CA . ASN A 1 92 ? 14.541 -4.159 -2.596 1.00 95.81 92 ASN A CA 1
ATOM 731 C C . ASN A 1 92 ? 16.000 -4.616 -2.453 1.00 95.81 92 ASN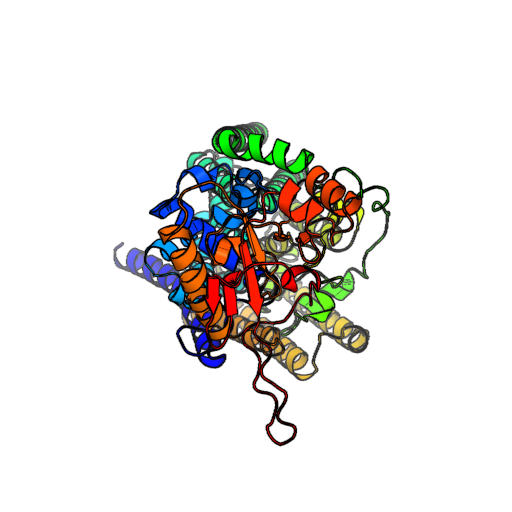 A C 1
ATOM 733 O O . ASN A 1 92 ? 16.535 -5.213 -3.381 1.00 95.81 92 ASN A O 1
ATOM 737 N N . LEU A 1 93 ? 16.619 -4.451 -1.276 1.00 96.25 93 LEU A N 1
ATOM 738 C CA . LEU A 1 93 ? 17.977 -4.941 -1.010 1.00 96.25 93 LEU A CA 1
ATOM 739 C C . LEU A 1 93 ? 18.103 -6.463 -1.182 1.00 96.25 93 LEU A C 1
ATOM 741 O O . LEU A 1 93 ? 19.174 -6.949 -1.532 1.00 96.25 93 LEU A O 1
ATOM 745 N N . ILE A 1 94 ? 17.011 -7.219 -1.005 1.00 96.81 94 ILE A N 1
ATOM 746 C CA . ILE A 1 94 ? 16.986 -8.672 -1.240 1.00 96.81 94 ILE A CA 1
ATOM 747 C C . ILE A 1 94 ? 17.331 -8.993 -2.703 1.00 96.81 94 ILE A C 1
ATOM 749 O O . ILE A 1 94 ? 17.934 -10.027 -2.974 1.00 96.81 94 ILE A O 1
ATOM 753 N N . MET A 1 95 ? 17.007 -8.099 -3.643 1.00 94.94 95 MET A N 1
ATOM 754 C CA . MET A 1 95 ? 17.309 -8.275 -5.068 1.00 94.94 95 MET A CA 1
ATOM 755 C C . MET A 1 95 ? 18.808 -8.334 -5.352 1.00 94.94 95 MET A C 1
ATOM 757 O O . MET A 1 95 ? 19.202 -9.006 -6.295 1.00 94.94 95 MET A O 1
ATOM 761 N N . LEU A 1 96 ? 19.638 -7.691 -4.525 1.00 95.81 96 LEU A N 1
ATOM 762 C CA . LEU A 1 96 ? 21.095 -7.663 -4.700 1.00 95.81 96 LEU A CA 1
ATOM 763 C C . LEU A 1 96 ? 21.759 -9.015 -4.407 1.00 95.81 96 LEU A C 1
ATOM 765 O O . LEU A 1 96 ? 22.906 -9.233 -4.780 1.00 95.81 96 LEU A O 1
ATOM 769 N N . LEU A 1 97 ? 21.049 -9.927 -3.736 1.00 96.44 97 LEU A N 1
ATOM 770 C CA . LEU A 1 97 ? 21.551 -11.261 -3.400 1.00 96.44 97 LEU A CA 1
ATOM 771 C C . LEU A 1 97 ? 21.436 -12.252 -4.568 1.00 96.44 97 LEU A C 1
ATOM 773 O O . LEU A 1 97 ? 21.899 -13.387 -4.457 1.00 96.44 97 LEU A O 1
ATOM 777 N N . PHE A 1 98 ? 20.789 -11.857 -5.667 1.00 96.69 98 PHE A N 1
ATOM 778 C CA . PHE A 1 98 ? 20.459 -12.740 -6.778 1.00 96.69 98 PHE A CA 1
ATOM 779 C C . PHE A 1 98 ? 20.825 -12.103 -8.121 1.00 96.69 98 PHE A C 1
ATOM 781 O O . PHE A 1 98 ? 20.714 -10.892 -8.276 1.00 96.69 98 PHE A O 1
ATOM 788 N N . PRO A 1 99 ? 21.196 -12.907 -9.133 1.00 95.56 99 PRO A N 1
ATOM 789 C CA . PRO A 1 99 ? 21.473 -12.382 -10.464 1.00 95.56 99 PRO A CA 1
ATOM 790 C C . PRO A 1 99 ? 20.196 -11.861 -11.139 1.00 95.56 99 PRO A C 1
ATOM 792 O O . PRO A 1 99 ? 19.090 -12.335 -10.859 1.00 95.56 99 PRO A O 1
ATOM 795 N N . LEU A 1 100 ? 20.364 -10.971 -12.122 1.00 94.12 100 LEU A N 1
ATOM 796 C CA . LEU A 1 100 ? 19.269 -10.326 -12.861 1.00 94.12 100 LEU A CA 1
ATOM 797 C C . LEU A 1 100 ? 18.247 -11.317 -13.439 1.00 94.12 100 LEU A C 1
ATOM 799 O O . LEU A 1 100 ? 17.040 -11.126 -13.310 1.00 94.12 100 LEU A O 1
ATOM 803 N N . SER A 1 101 ? 18.716 -12.455 -13.959 1.00 93.25 101 SER A N 1
ATOM 804 C CA . SER A 1 101 ? 17.860 -13.538 -14.472 1.00 93.25 101 SER A CA 1
ATOM 805 C C . SER A 1 101 ? 16.871 -14.128 -13.449 1.00 93.25 101 SER A C 1
ATOM 807 O O . SER A 1 101 ? 15.945 -14.845 -13.827 1.00 93.25 101 SER A O 1
ATOM 809 N N . LYS A 1 102 ? 17.041 -13.862 -12.149 1.00 95.25 102 LYS A N 1
ATOM 810 C CA . LYS A 1 102 ? 16.143 -14.319 -11.079 1.00 95.25 102 LYS A CA 1
ATOM 811 C C . LYS A 1 102 ? 15.226 -13.220 -10.546 1.00 95.25 102 LYS A C 1
ATOM 813 O O . LYS A 1 102 ? 14.338 -13.547 -9.758 1.00 95.25 102 LYS A O 1
ATOM 818 N N . LEU A 1 103 ? 15.345 -11.970 -11.007 1.00 94.31 103 LEU A N 1
ATOM 819 C CA . LEU A 1 103 ? 14.506 -10.861 -10.534 1.00 94.31 103 LEU A CA 1
ATOM 820 C C . LEU A 1 103 ? 12.996 -11.148 -10.579 1.00 94.31 103 LEU A C 1
ATOM 822 O O . LEU A 1 103 ? 12.343 -10.862 -9.576 1.00 94.31 103 LEU A O 1
ATOM 826 N N . PRO A 1 104 ? 12.419 -11.793 -11.617 1.00 93.81 104 PRO A N 1
ATOM 827 C CA . PRO A 1 104 ? 10.997 -12.143 -11.599 1.00 93.81 104 PRO A CA 1
ATOM 828 C C . PRO A 1 104 ? 10.591 -13.015 -10.400 1.00 93.81 104 PRO A C 1
ATOM 830 O O . PRO A 1 104 ? 9.516 -12.830 -9.834 1.00 93.81 104 PRO A O 1
ATOM 833 N N . SER A 1 105 ? 11.459 -13.952 -9.996 1.00 95.19 105 SER A N 1
ATOM 834 C CA . SER A 1 105 ? 11.225 -14.820 -8.833 1.00 95.19 105 SER A CA 1
ATOM 835 C C . SER A 1 105 ? 11.388 -14.056 -7.523 1.00 95.19 105 SER A C 1
ATOM 837 O O . SER A 1 105 ? 10.575 -14.200 -6.613 1.00 95.19 105 SER A O 1
ATOM 839 N N . VAL A 1 106 ? 12.425 -13.219 -7.432 1.00 95.25 106 VAL A N 1
ATOM 840 C CA . VAL A 1 106 ? 12.704 -12.425 -6.229 1.00 95.25 106 VAL A CA 1
ATOM 841 C C . VAL A 1 106 ? 11.582 -11.425 -5.963 1.00 95.25 106 VAL A C 1
ATOM 843 O O . VAL A 1 106 ? 11.146 -11.299 -4.823 1.00 95.25 106 VAL A O 1
ATOM 846 N N . LEU A 1 107 ? 11.047 -10.779 -7.003 1.00 94.38 107 LEU A N 1
ATOM 847 C CA . LEU A 1 107 ? 9.881 -9.901 -6.882 1.00 94.38 107 LEU A CA 1
ATOM 848 C C . LEU A 1 107 ? 8.661 -10.643 -6.333 1.00 94.38 107 LEU A C 1
ATOM 850 O O . LEU A 1 107 ? 8.000 -10.137 -5.430 1.00 94.38 107 LEU A O 1
ATOM 854 N N . GLY A 1 108 ? 8.398 -11.862 -6.814 1.00 94.31 108 GLY A N 1
ATOM 855 C CA . GLY A 1 108 ? 7.332 -12.705 -6.273 1.00 94.31 108 GLY A CA 1
ATOM 856 C C . GLY A 1 108 ? 7.513 -12.988 -4.776 1.00 94.31 108 GLY A C 1
ATOM 857 O O . GLY A 1 108 ? 6.578 -12.821 -3.993 1.00 94.31 108 GLY A O 1
ATOM 858 N N . ILE A 1 109 ? 8.733 -13.343 -4.363 1.00 95.56 109 ILE A N 1
ATOM 859 C CA . ILE A 1 109 ? 9.072 -13.597 -2.954 1.00 95.56 109 ILE A CA 1
ATOM 860 C C . ILE A 1 109 ? 8.909 -12.331 -2.106 1.00 95.56 109 ILE A C 1
ATOM 862 O O . ILE A 1 109 ? 8.321 -12.398 -1.027 1.00 95.56 109 ILE A O 1
ATOM 866 N N . ILE A 1 110 ? 9.382 -11.173 -2.576 1.00 96.38 110 ILE A N 1
ATOM 867 C CA . ILE A 1 110 ? 9.233 -9.920 -1.828 1.00 96.38 110 ILE A CA 1
ATOM 868 C C . ILE A 1 110 ? 7.750 -9.571 -1.661 1.00 96.38 110 ILE A C 1
ATOM 870 O O . ILE A 1 110 ? 7.348 -9.185 -0.564 1.00 96.38 110 ILE A O 1
ATOM 874 N N . THR A 1 111 ? 6.917 -9.755 -2.688 1.00 95.44 111 THR A N 1
ATOM 875 C CA . THR A 1 111 ? 5.467 -9.548 -2.567 1.00 95.44 111 THR A CA 1
ATOM 876 C C . THR A 1 111 ? 4.861 -10.431 -1.471 1.00 95.44 111 THR A C 1
ATOM 878 O O . THR A 1 111 ? 4.146 -9.916 -0.611 1.00 95.44 111 THR A O 1
ATOM 881 N N . ILE A 1 112 ? 5.203 -11.726 -1.418 1.00 96.75 112 ILE A N 1
ATOM 882 C CA . ILE A 1 112 ? 4.766 -12.644 -0.345 1.00 96.75 112 ILE A CA 1
ATOM 883 C C . ILE A 1 112 ? 5.243 -12.153 1.034 1.00 96.75 112 ILE A C 1
ATOM 885 O O . ILE A 1 112 ? 4.470 -12.122 1.995 1.00 96.75 112 ILE A O 1
ATOM 889 N N . LEU A 1 113 ? 6.502 -11.718 1.148 1.00 97.62 113 LEU A N 1
ATOM 890 C CA . LEU A 1 113 ? 7.043 -11.183 2.400 1.00 97.62 113 LEU A CA 1
ATOM 891 C C . LEU A 1 113 ? 6.294 -9.929 2.861 1.00 97.62 113 LEU A C 1
ATOM 893 O O . LEU A 1 113 ? 6.044 -9.782 4.057 1.00 97.62 113 LEU A O 1
ATOM 897 N N . LYS A 1 114 ? 5.887 -9.047 1.940 1.00 97.81 114 LYS A N 1
ATOM 898 C CA . LYS A 1 114 ? 5.115 -7.841 2.272 1.00 97.81 114 LYS A CA 1
ATOM 899 C C . LYS A 1 114 ? 3.742 -8.174 2.865 1.00 97.81 114 LYS A C 1
ATOM 901 O O . LYS A 1 114 ? 3.363 -7.534 3.847 1.00 97.81 114 LYS A O 1
ATOM 906 N N . TYR A 1 115 ? 3.053 -9.212 2.374 1.00 98.19 115 TYR A N 1
ATOM 907 C CA . TYR A 1 115 ? 1.831 -9.732 3.013 1.00 98.19 115 TYR A CA 1
ATOM 908 C C . TYR A 1 115 ? 2.093 -10.163 4.467 1.00 98.19 115 TYR A C 1
ATOM 910 O O . TYR A 1 115 ? 1.374 -9.760 5.385 1.00 98.19 115 TYR A O 1
ATOM 918 N N . GLY A 1 116 ? 3.154 -10.941 4.703 1.00 98.44 116 GLY A N 1
ATOM 919 C CA . GLY A 1 116 ? 3.524 -11.385 6.050 1.00 98.44 116 GLY A CA 1
ATOM 920 C C . GLY A 1 116 ? 3.885 -10.235 6.989 1.00 98.44 116 GLY A C 1
ATOM 921 O O . GLY A 1 116 ? 3.398 -10.168 8.119 1.00 98.44 116 GLY A O 1
ATOM 922 N N . LEU A 1 117 ? 4.716 -9.297 6.529 1.00 98.69 117 LEU A N 1
ATOM 923 C CA . LEU A 1 117 ? 5.151 -8.142 7.318 1.00 98.69 117 LEU A CA 1
ATOM 924 C C . LEU A 1 117 ? 3.985 -7.212 7.669 1.00 98.69 117 LEU A C 1
ATOM 926 O O . LEU A 1 117 ? 3.936 -6.704 8.792 1.00 98.69 117 LEU A O 1
ATOM 930 N N . ALA A 1 118 ? 3.026 -7.023 6.757 1.00 98.75 118 ALA A N 1
ATOM 931 C CA . ALA A 1 118 ? 1.813 -6.259 7.031 1.00 98.75 118 ALA A CA 1
ATOM 932 C C . ALA A 1 118 ? 0.996 -6.901 8.164 1.00 98.75 118 ALA A C 1
ATOM 934 O O . ALA A 1 118 ? 0.601 -6.211 9.108 1.00 98.75 118 ALA A O 1
ATOM 935 N N . GLY A 1 119 ? 0.811 -8.226 8.119 1.00 98.69 119 GLY A N 1
ATOM 936 C CA . GLY A 1 119 ? 0.085 -8.970 9.151 1.00 98.69 119 GLY A CA 1
ATOM 937 C C . GLY A 1 119 ? 0.802 -8.936 10.502 1.00 98.69 119 GLY A C 1
ATOM 938 O O . GLY A 1 119 ? 0.193 -8.622 11.528 1.00 98.69 119 GLY A O 1
ATOM 939 N N . LEU A 1 120 ? 2.118 -9.164 10.507 1.00 98.75 120 LEU A N 1
ATOM 940 C CA . LEU A 1 120 ? 2.959 -9.074 11.701 1.00 98.75 120 LEU A CA 1
ATOM 941 C C . LEU A 1 120 ? 2.886 -7.689 12.354 1.00 98.75 120 LEU A C 1
ATOM 943 O O . LEU A 1 120 ? 2.653 -7.584 13.561 1.00 98.75 120 LEU A O 1
ATOM 947 N N . SER A 1 121 ? 3.079 -6.633 11.559 1.00 98.75 121 SER A N 1
ATOM 948 C CA . SER A 1 121 ? 3.084 -5.246 12.027 1.00 98.75 121 SER A CA 1
ATOM 949 C C . SER A 1 121 ? 1.734 -4.858 12.630 1.00 98.75 121 SER A C 1
ATOM 951 O O . SER A 1 121 ? 1.675 -4.328 13.743 1.00 98.75 121 SER A O 1
ATOM 953 N N . PHE A 1 122 ? 0.633 -5.205 11.958 1.00 98.81 122 PHE A N 1
ATOM 954 C CA . PHE A 1 122 ? -0.709 -4.920 12.456 1.00 98.81 122 PHE A CA 1
ATOM 955 C C . PHE A 1 122 ? -1.051 -5.731 13.710 1.00 98.81 122 PHE A C 1
ATOM 957 O O . PHE A 1 122 ? -1.528 -5.167 14.695 1.00 98.81 122 PHE A O 1
ATOM 964 N N . GLY A 1 123 ? -0.726 -7.027 13.743 1.00 98.56 123 GLY A N 1
ATOM 965 C CA . GLY A 1 123 ? -0.899 -7.860 14.935 1.00 98.56 123 GLY A CA 1
ATOM 966 C C . GLY A 1 123 ? -0.115 -7.328 16.141 1.00 98.56 123 GLY A C 1
ATOM 967 O O . GLY A 1 123 ? -0.647 -7.246 17.253 1.00 98.56 123 GLY A O 1
ATOM 968 N N . TYR A 1 124 ? 1.128 -6.890 15.921 1.00 98.62 124 TYR A N 1
ATOM 969 C CA . TYR A 1 124 ? 1.949 -6.246 16.945 1.00 98.62 124 TYR A CA 1
ATOM 970 C C . TYR A 1 124 ? 1.333 -4.929 17.431 1.00 98.62 124 TYR A C 1
ATOM 972 O O . TYR A 1 124 ? 1.237 -4.704 18.643 1.00 98.62 124 TYR A O 1
ATOM 980 N N . PHE A 1 125 ? 0.871 -4.083 16.508 1.00 98.69 125 PHE A N 1
ATOM 981 C CA . PHE A 1 125 ? 0.163 -2.841 16.811 1.00 98.69 125 PHE A CA 1
ATOM 982 C C . PHE A 1 125 ? -1.066 -3.090 17.698 1.00 98.69 125 PHE A C 1
ATOM 984 O O . PHE A 1 125 ? -1.166 -2.486 18.772 1.00 98.69 125 PHE A O 1
ATOM 991 N N . LEU A 1 126 ? -1.942 -4.032 17.324 1.00 98.38 126 LEU A N 1
ATOM 992 C CA . LEU A 1 126 ? -3.139 -4.373 18.098 1.00 98.38 126 LEU A CA 1
ATOM 993 C C . LEU A 1 126 ? -2.784 -4.807 19.523 1.00 98.38 126 LEU A C 1
ATOM 995 O O . LEU A 1 126 ? -3.325 -4.253 20.486 1.00 98.38 126 LEU A O 1
ATOM 999 N N . MET A 1 127 ? -1.828 -5.732 19.681 1.00 97.19 127 MET A N 1
ATOM 1000 C CA . MET A 1 127 ? -1.379 -6.196 21.001 1.00 97.19 127 MET A CA 1
ATOM 1001 C C . MET A 1 127 ? -0.829 -5.061 21.865 1.00 97.19 127 MET A C 1
ATOM 1003 O O . MET A 1 127 ? -1.046 -5.035 23.077 1.00 97.19 127 MET A O 1
ATOM 1007 N N . LYS A 1 128 ? -0.075 -4.128 21.276 1.00 96.38 128 LYS A N 1
ATOM 1008 C CA . LYS A 1 128 ? 0.560 -3.040 22.029 1.00 96.38 128 LYS A CA 1
ATOM 1009 C C . LYS A 1 128 ? -0.421 -1.950 22.430 1.00 96.38 128 LYS A C 1
ATOM 1011 O O . LYS A 1 128 ? -0.350 -1.472 23.562 1.00 96.38 128 LYS A O 1
ATOM 1016 N N . VAL A 1 129 ? -1.326 -1.562 21.536 1.00 95.50 129 VAL A N 1
ATOM 1017 C CA . VAL A 1 129 ? -2.277 -0.479 21.807 1.00 95.50 129 VAL A CA 1
ATOM 1018 C C . VAL A 1 129 ? -3.364 -0.921 22.779 1.00 95.50 129 VAL A C 1
ATOM 1020 O O . VAL A 1 129 ? -3.686 -0.161 23.695 1.00 95.50 129 VAL A O 1
ATOM 1023 N N . THR A 1 130 ? -3.866 -2.149 22.628 1.00 93.38 130 THR A N 1
ATOM 1024 C CA . THR A 1 130 ? -4.995 -2.669 23.419 1.00 93.38 130 THR A CA 1
ATOM 1025 C C . THR A 1 130 ? -4.580 -3.520 24.618 1.00 93.38 130 THR A C 1
ATOM 1027 O O . THR A 1 130 ? -5.391 -3.762 25.504 1.00 93.38 130 THR A O 1
ATOM 1030 N N . LYS A 1 131 ? -3.318 -3.979 24.673 1.00 92.12 131 LYS A N 1
ATOM 1031 C CA . LYS A 1 131 ? -2.799 -4.952 25.657 1.00 92.12 131 LYS A CA 1
ATOM 1032 C C . LYS A 1 131 ? -3.476 -6.331 25.607 1.00 92.12 131 LYS A C 1
ATOM 1034 O O . LYS A 1 131 ? -3.161 -7.180 26.444 1.00 92.12 131 LYS A O 1
ATOM 1039 N N . HIS A 1 132 ? -4.347 -6.576 24.629 1.00 92.25 132 HIS A N 1
ATOM 1040 C CA . HIS A 1 132 ? -4.988 -7.865 24.417 1.00 92.25 132 HIS A CA 1
ATOM 1041 C C . HIS A 1 132 ? -4.016 -8.878 23.797 1.00 92.25 132 HIS A C 1
ATOM 1043 O O . HIS A 1 132 ? -3.177 -8.533 22.965 1.00 92.25 132 HIS A O 1
ATOM 1049 N N . VAL A 1 133 ? -4.135 -10.143 24.205 1.00 92.50 133 VAL A N 1
ATOM 1050 C CA . VAL A 1 133 ? -3.399 -11.278 23.635 1.00 92.50 133 VAL A CA 1
ATOM 1051 C C . VAL A 1 133 ? -4.391 -12.417 23.450 1.00 92.50 133 VAL A C 1
ATOM 1053 O O . VAL A 1 133 ? -4.815 -13.023 24.432 1.00 92.50 133 VAL A O 1
ATOM 1056 N N . GLY A 1 134 ? -4.747 -12.699 22.202 1.00 93.31 134 GLY A N 1
ATOM 1057 C CA . GLY A 1 134 ? -5.694 -13.747 21.841 1.00 93.31 134 GLY A CA 1
ATOM 1058 C C . GLY A 1 134 ? -5.509 -14.176 20.390 1.00 93.31 134 GLY A C 1
ATOM 1059 O O . GLY A 1 134 ? -5.000 -13.409 19.572 1.00 93.31 134 GLY A O 1
ATOM 1060 N N . TRP A 1 135 ? -5.911 -15.407 20.074 1.00 95.19 135 TRP A N 1
ATOM 1061 C CA . TRP A 1 135 ? -5.767 -15.987 18.731 1.00 95.19 135 TRP A CA 1
ATOM 1062 C C . TRP A 1 135 ? -6.595 -15.261 17.669 1.00 95.19 135 TRP A C 1
ATOM 1064 O O . TRP A 1 135 ? -6.211 -15.252 16.505 1.00 95.19 135 TRP A O 1
ATOM 1074 N N . SER A 1 136 ? -7.654 -14.557 18.079 1.00 95.88 136 SER A N 1
ATOM 1075 C CA . SER A 1 136 ? -8.450 -13.693 17.202 1.00 95.88 136 SER A CA 1
ATOM 1076 C C . SER A 1 136 ? -7.615 -12.629 16.485 1.00 95.88 136 SER A C 1
ATOM 1078 O O . SER A 1 136 ? -7.946 -12.257 15.363 1.00 95.88 136 SER A O 1
ATOM 1080 N N . ILE A 1 137 ? -6.501 -12.179 17.081 1.00 98.12 137 ILE A N 1
ATOM 1081 C CA . ILE A 1 137 ? -5.584 -11.205 16.467 1.00 98.12 137 ILE A CA 1
ATOM 1082 C C . ILE A 1 137 ? -5.077 -11.699 15.107 1.00 98.12 137 ILE A C 1
ATOM 1084 O O . ILE A 1 137 ? -4.900 -10.879 14.211 1.00 98.12 137 ILE A O 1
ATOM 1088 N N . VAL A 1 138 ? -4.898 -13.014 14.925 1.00 98.56 138 VAL A N 1
ATOM 1089 C CA . VAL A 1 138 ? -4.461 -13.597 13.647 1.00 98.56 138 VAL A CA 1
ATOM 1090 C C . VAL A 1 138 ? -5.476 -13.304 12.537 1.00 98.56 138 VAL A C 1
ATOM 1092 O O . VAL A 1 138 ? -5.075 -12.904 11.450 1.00 98.56 138 VAL A O 1
ATOM 1095 N N . GLY A 1 139 ? -6.781 -13.405 12.819 1.00 98.38 139 GLY A N 1
ATOM 1096 C CA . GLY A 1 139 ? -7.841 -13.100 11.850 1.00 98.38 139 GLY A CA 1
ATOM 1097 C C . GLY A 1 139 ? -7.891 -11.624 11.455 1.00 98.38 139 GLY A C 1
ATOM 1098 O O . GLY A 1 139 ? -7.954 -11.301 10.271 1.00 98.38 139 GLY A O 1
ATOM 1099 N N . PHE A 1 140 ? -7.787 -10.710 12.427 1.00 98.75 140 PHE A N 1
ATOM 1100 C CA . PHE A 1 140 ? -7.720 -9.269 12.143 1.00 98.75 140 PHE A CA 1
ATOM 1101 C C . PHE A 1 140 ? -6.434 -8.884 11.396 1.00 98.75 140 PHE A C 1
ATOM 1103 O O . PHE A 1 140 ? -6.475 -8.041 10.503 1.00 98.75 140 PHE A O 1
ATOM 1110 N N . ALA A 1 141 ? -5.305 -9.517 11.728 1.00 98.69 141 ALA A N 1
ATOM 1111 C CA . ALA A 1 141 ? -4.047 -9.345 11.011 1.00 98.69 141 ALA A CA 1
ATOM 1112 C C . ALA A 1 141 ? -4.140 -9.834 9.562 1.00 98.69 141 ALA A C 1
ATOM 1114 O O . ALA A 1 141 ? -3.706 -9.110 8.672 1.00 98.69 141 ALA A O 1
ATOM 1115 N N . ALA A 1 142 ? -4.753 -10.999 9.322 1.00 98.62 142 ALA A N 1
ATOM 1116 C CA . ALA A 1 142 ? -5.005 -11.517 7.980 1.00 98.62 142 ALA A CA 1
ATOM 1117 C C . ALA A 1 142 ? -5.949 -10.604 7.181 1.00 98.62 142 ALA A C 1
ATOM 1119 O O . ALA A 1 142 ? -5.655 -10.271 6.038 1.00 98.62 142 ALA A O 1
ATOM 1120 N N . SER A 1 143 ? -7.035 -10.118 7.794 1.00 98.56 143 SER A N 1
ATOM 1121 C CA . SER A 1 143 ? -7.948 -9.174 7.132 1.00 98.56 143 SER A CA 1
ATOM 1122 C C . SER A 1 143 ? -7.271 -7.861 6.746 1.00 98.56 143 SER A C 1
ATOM 1124 O O . SER A 1 143 ? -7.653 -7.263 5.746 1.00 98.56 143 SER A O 1
ATOM 1126 N N . TYR A 1 144 ? -6.295 -7.395 7.528 1.00 98.75 144 TYR A N 1
ATOM 1127 C CA . TYR A 1 144 ? -5.532 -6.197 7.196 1.00 98.75 144 TYR A CA 1
ATOM 1128 C C . TYR A 1 144 ? -4.499 -6.470 6.106 1.00 98.75 144 TYR A C 1
ATOM 1130 O O . TYR A 1 144 ? -4.442 -5.753 5.111 1.00 98.75 144 TYR A O 1
ATOM 1138 N N . SER A 1 145 ? -3.693 -7.517 6.265 1.00 98.19 145 SER A N 1
ATOM 1139 C CA . SER A 1 145 ? -2.622 -7.813 5.319 1.00 98.19 145 SER A CA 1
ATOM 1140 C C . SER A 1 145 ? -3.124 -8.239 3.950 1.00 98.19 145 SER A C 1
ATOM 1142 O O . SER A 1 145 ? -2.361 -8.130 3.002 1.00 98.19 145 SER A O 1
ATOM 1144 N N . MET A 1 146 ? -4.371 -8.705 3.845 1.00 97.38 146 MET A N 1
ATOM 1145 C CA . MET A 1 146 ? -4.988 -9.211 2.617 1.00 97.38 146 MET A CA 1
ATOM 1146 C C . MET A 1 146 ? -6.252 -8.439 2.208 1.00 97.38 146 MET A C 1
ATOM 1148 O O . MET A 1 146 ? -7.082 -8.958 1.463 1.00 97.38 146 MET A O 1
ATOM 1152 N N . MET A 1 147 ? -6.414 -7.203 2.691 1.00 97.25 147 MET A N 1
ATOM 1153 C CA . MET A 1 147 ? -7.542 -6.342 2.316 1.00 97.25 147 MET A CA 1
ATOM 1154 C C . MET A 1 147 ? -7.635 -6.146 0.790 1.00 97.25 147 MET A C 1
ATOM 1156 O O . MET A 1 147 ? -6.631 -6.208 0.076 1.00 97.25 147 MET A O 1
ATOM 1160 N N . GLY A 1 148 ? -8.817 -5.805 0.276 1.00 94.62 148 GLY A N 1
ATOM 1161 C CA . GLY A 1 148 ? -9.050 -5.615 -1.162 1.00 94.62 148 GLY A CA 1
ATOM 1162 C C . GLY A 1 148 ? -8.077 -4.644 -1.830 1.00 94.62 148 GLY A C 1
ATOM 1163 O O . GLY A 1 148 ? -7.696 -4.848 -2.981 1.00 94.62 148 GLY A O 1
ATOM 1164 N N . TRP A 1 149 ? -7.612 -3.628 -1.094 1.00 95.19 149 TRP A N 1
ATOM 1165 C CA . TRP A 1 149 ? -6.625 -2.681 -1.602 1.00 95.19 149 TRP A CA 1
ATOM 1166 C C . TRP A 1 149 ? -5.314 -3.352 -2.034 1.00 95.19 149 TRP A C 1
ATOM 1168 O O . TRP A 1 149 ? -4.870 -3.094 -3.150 1.00 95.19 149 TRP A O 1
ATOM 1178 N N . ILE A 1 150 ? -4.699 -4.220 -1.215 1.00 94.81 150 ILE A N 1
ATOM 1179 C CA . ILE A 1 150 ? -3.430 -4.866 -1.605 1.00 94.81 150 ILE A CA 1
ATOM 1180 C C . ILE A 1 150 ? -3.657 -5.882 -2.721 1.00 94.81 150 ILE A C 1
ATOM 1182 O O . ILE A 1 150 ? -2.831 -5.990 -3.618 1.00 94.81 150 ILE A O 1
ATOM 1186 N N . VAL A 1 151 ? -4.801 -6.572 -2.717 1.00 93.00 151 VAL A N 1
ATOM 1187 C CA . VAL A 1 151 ? -5.148 -7.536 -3.767 1.00 93.00 151 VAL A CA 1
ATOM 1188 C C . VAL A 1 151 ? -5.205 -6.833 -5.126 1.00 93.00 151 VAL A C 1
ATOM 1190 O O . VAL A 1 151 ? -4.612 -7.325 -6.085 1.00 93.00 151 VAL A O 1
ATOM 1193 N N . ALA A 1 152 ? -5.818 -5.648 -5.192 1.00 90.44 152 ALA A N 1
ATOM 1194 C CA . ALA A 1 152 ? -5.837 -4.827 -6.398 1.00 90.44 152 ALA A CA 1
ATOM 1195 C C . ALA A 1 152 ? -4.463 -4.211 -6.727 1.00 90.44 152 ALA A C 1
ATOM 1197 O O . ALA A 1 152 ? -4.059 -4.195 -7.884 1.00 90.44 152 ALA A O 1
ATOM 1198 N N . ASN A 1 153 ? -3.726 -3.720 -5.725 1.00 90.88 153 ASN A N 1
ATOM 1199 C CA . ASN A 1 153 ? -2.519 -2.910 -5.927 1.00 90.88 153 ASN A CA 1
ATOM 1200 C C . ASN A 1 153 ? -1.194 -3.686 -5.845 1.00 90.88 153 ASN A C 1
ATOM 1202 O O . ASN A 1 153 ? -0.140 -3.069 -5.958 1.00 90.88 153 ASN A O 1
ATOM 1206 N N . GLN A 1 154 ? -1.186 -5.010 -5.671 1.00 88.38 154 GLN A N 1
ATOM 1207 C CA . GLN A 1 154 ? 0.061 -5.785 -5.533 1.00 88.38 154 GLN A CA 1
ATOM 1208 C C . GLN A 1 154 ? 0.983 -5.712 -6.761 1.00 88.38 154 GLN A C 1
ATOM 1210 O O . GLN A 1 154 ? 2.192 -5.894 -6.629 1.00 88.38 154 GLN A O 1
ATOM 1215 N N . PHE A 1 155 ? 0.436 -5.403 -7.941 1.00 85.25 155 PHE A N 1
ATOM 1216 C CA . PHE A 1 155 ? 1.218 -5.132 -9.153 1.00 85.25 155 PHE A CA 1
ATOM 1217 C C . PHE A 1 155 ? 1.963 -3.792 -9.072 1.00 85.25 155 PHE A C 1
ATOM 1219 O O . PHE A 1 155 ? 2.967 -3.592 -9.740 1.00 85.25 155 PHE A O 1
ATOM 1226 N N . ASN A 1 156 ? 1.542 -2.895 -8.184 1.00 89.62 156 ASN A N 1
ATOM 1227 C CA . ASN A 1 156 ? 2.257 -1.683 -7.810 1.00 89.62 156 ASN A CA 1
ATOM 1228 C C . ASN A 1 156 ? 3.029 -1.906 -6.511 1.00 89.62 156 ASN A C 1
ATOM 1230 O O . ASN A 1 156 ? 2.756 -1.322 -5.459 1.00 89.62 156 ASN A O 1
ATOM 1234 N N . MET A 1 157 ? 4.037 -2.775 -6.601 1.00 87.25 157 MET A N 1
ATOM 1235 C CA . MET A 1 157 ? 4.822 -3.218 -5.451 1.00 87.25 157 MET A CA 1
ATOM 1236 C C . MET A 1 157 ? 5.450 -2.052 -4.663 1.00 87.25 157 MET A C 1
ATOM 1238 O O . MET A 1 157 ? 5.594 -2.182 -3.447 1.00 87.25 157 MET A O 1
ATOM 1242 N N . LEU A 1 158 ? 5.757 -0.916 -5.306 1.00 90.88 158 LEU A N 1
ATOM 1243 C CA . LEU A 1 158 ? 6.318 0.286 -4.667 1.00 90.88 158 LEU A CA 1
ATOM 1244 C C . LEU A 1 158 ? 5.446 0.888 -3.549 1.00 90.88 158 LEU A C 1
ATOM 1246 O O . LEU A 1 158 ? 5.956 1.562 -2.661 1.00 90.88 158 LEU A O 1
ATOM 1250 N N . TRP A 1 159 ? 4.132 0.662 -3.582 1.00 94.31 159 TRP A N 1
ATOM 1251 C CA . TRP A 1 159 ? 3.205 1.256 -2.618 1.00 94.31 159 TRP A CA 1
ATOM 1252 C C . TRP A 1 159 ? 2.981 0.376 -1.394 1.00 94.31 159 TRP A C 1
ATOM 1254 O O . TRP A 1 159 ? 2.660 0.864 -0.314 1.00 94.31 159 TRP A O 1
ATOM 1264 N N . THR A 1 160 ? 3.132 -0.934 -1.562 1.00 95.88 160 THR A N 1
ATOM 1265 C CA . THR A 1 160 ? 2.688 -1.945 -0.591 1.00 95.88 160 THR A CA 1
ATOM 1266 C C . THR A 1 160 ? 3.443 -1.917 0.742 1.00 95.88 160 THR A C 1
ATOM 1268 O O . THR A 1 160 ? 2.915 -2.395 1.746 1.00 95.88 160 THR A O 1
ATOM 1271 N N . ASP A 1 161 ? 4.626 -1.292 0.800 1.00 97.06 161 ASP A N 1
ATOM 1272 C CA . ASP A 1 161 ? 5.374 -1.090 2.049 1.00 97.06 161 ASP A CA 1
ATOM 1273 C C . ASP A 1 161 ? 4.584 -0.291 3.089 1.00 97.06 161 ASP A C 1
ATOM 1275 O O . ASP A 1 161 ? 4.733 -0.501 4.297 1.00 97.06 161 ASP A O 1
ATOM 1279 N N . VAL A 1 162 ? 3.668 0.563 2.618 1.00 97.69 162 VAL A N 1
ATOM 1280 C CA . VAL A 1 162 ? 2.780 1.356 3.467 1.00 97.69 162 VAL A CA 1
ATOM 1281 C C . VAL A 1 162 ? 2.045 0.498 4.495 1.00 97.69 162 VAL A C 1
ATOM 1283 O O . VAL A 1 162 ? 1.817 0.937 5.621 1.00 97.69 162 VAL A O 1
ATOM 1286 N N . LEU A 1 163 ? 1.734 -0.756 4.157 1.00 98.25 163 LEU A N 1
ATOM 1287 C CA . LEU A 1 163 ? 0.931 -1.624 5.005 1.00 98.25 163 LEU A CA 1
ATOM 1288 C C . LEU A 1 163 ? 1.683 -2.122 6.236 1.00 98.25 163 LEU A C 1
ATOM 1290 O O . LEU A 1 163 ? 1.068 -2.270 7.288 1.00 98.25 163 LEU A O 1
ATOM 1294 N N . PHE A 1 164 ? 2.994 -2.346 6.171 1.00 98.12 164 PHE A N 1
ATOM 1295 C CA . PHE A 1 164 ? 3.746 -2.725 7.371 1.00 98.12 164 PHE A CA 1
ATOM 1296 C C . PHE A 1 164 ? 4.299 -1.514 8.132 1.00 98.12 164 PHE A C 1
ATOM 1298 O O . PHE A 1 164 ? 4.582 -1.633 9.326 1.00 98.12 164 PHE A O 1
ATOM 1305 N N . VAL A 1 165 ? 4.405 -0.341 7.497 1.00 98.56 165 VAL A N 1
ATOM 1306 C CA . VAL A 1 165 ? 4.860 0.893 8.161 1.00 98.56 165 VAL A CA 1
ATOM 1307 C C . VAL A 1 165 ? 3.715 1.615 8.888 1.00 98.56 165 VAL A C 1
ATOM 1309 O O . VAL A 1 165 ? 3.900 2.067 10.020 1.00 98.56 165 VAL A O 1
ATOM 1312 N N . LEU A 1 166 ? 2.509 1.666 8.308 1.00 98.62 166 LEU A N 1
ATOM 1313 C CA . LEU A 1 166 ? 1.340 2.355 8.876 1.00 98.62 166 LEU A CA 1
ATOM 1314 C C . LEU A 1 166 ? 1.004 1.941 10.326 1.00 98.62 166 LEU A C 1
ATOM 1316 O O . LEU A 1 166 ? 0.824 2.835 11.160 1.00 98.62 166 LEU A O 1
ATOM 1320 N N . PRO A 1 167 ? 0.959 0.643 10.697 1.00 98.69 167 PRO A N 1
ATOM 1321 C CA . PRO A 1 167 ? 0.650 0.250 12.070 1.00 98.69 167 PRO A CA 1
ATOM 1322 C C . PRO A 1 167 ? 1.708 0.738 13.070 1.00 98.69 167 PRO A C 1
ATOM 1324 O O . PRO A 1 167 ? 1.381 1.054 14.215 1.00 98.69 167 PRO A O 1
ATOM 1327 N N . MET A 1 168 ? 2.967 0.872 12.641 1.00 98.75 168 MET A N 1
ATOM 1328 C CA . MET A 1 168 ? 4.045 1.422 13.467 1.00 98.75 168 MET A CA 1
ATOM 1329 C C . MET A 1 168 ? 3.919 2.937 13.647 1.00 98.75 168 MET A C 1
ATOM 1331 O O . MET A 1 168 ? 4.131 3.426 14.760 1.00 98.75 168 MET A O 1
ATOM 1335 N N . ILE A 1 169 ? 3.481 3.664 12.613 1.00 98.81 169 ILE A N 1
ATOM 1336 C CA . ILE A 1 169 ? 3.149 5.093 12.716 1.00 98.81 169 ILE A CA 1
ATOM 1337 C C . ILE A 1 169 ? 2.015 5.292 13.728 1.00 98.81 169 ILE A C 1
ATOM 1339 O O . ILE A 1 169 ? 2.144 6.090 14.658 1.00 98.81 169 ILE A O 1
ATOM 1343 N N . PHE A 1 170 ? 0.937 4.510 13.626 1.00 98.44 170 PHE A N 1
ATOM 1344 C CA . PHE A 1 170 ? -0.186 4.575 14.568 1.00 98.44 170 PHE A CA 1
ATOM 1345 C C . PHE A 1 170 ? 0.184 4.126 15.987 1.00 98.44 170 PHE A C 1
ATOM 1347 O O . PHE A 1 170 ? -0.304 4.695 16.969 1.00 98.44 170 PHE A O 1
ATOM 1354 N N . LEU A 1 171 ? 1.091 3.155 16.133 1.00 98.62 171 LEU A N 1
ATOM 1355 C CA . LEU A 1 171 ? 1.662 2.800 17.432 1.00 98.62 171 LEU A CA 1
ATOM 1356 C C . LEU A 1 171 ? 2.429 3.984 18.038 1.00 98.62 171 LEU A C 1
ATOM 1358 O O . LEU A 1 171 ? 2.253 4.297 19.218 1.00 98.62 171 LEU A O 1
ATOM 1362 N N . GLY A 1 172 ? 3.265 4.646 17.235 1.00 98.50 172 GLY A N 1
ATOM 1363 C CA . GLY A 1 172 ? 3.988 5.853 17.618 1.00 98.50 172 GLY A CA 1
ATOM 1364 C C . GLY A 1 172 ? 3.045 6.988 18.019 1.00 98.50 172 GLY A C 1
ATOM 1365 O O . GLY A 1 172 ? 3.245 7.609 19.062 1.00 98.50 172 GLY A O 1
ATOM 1366 N N . LEU A 1 173 ? 1.967 7.197 17.259 1.00 98.44 173 LEU A N 1
ATOM 1367 C CA . LEU A 1 173 ? 0.927 8.168 17.586 1.00 98.44 173 LEU A CA 1
ATOM 1368 C C . LEU A 1 173 ? 0.268 7.841 18.932 1.00 98.44 173 LEU A C 1
ATOM 1370 O O . LEU A 1 173 ? 0.149 8.717 19.787 1.00 98.44 173 LEU A O 1
ATOM 1374 N N . SER A 1 174 ? -0.098 6.575 19.174 1.00 97.69 174 SER A N 1
ATOM 1375 C CA . SER A 1 174 ? -0.673 6.159 20.460 1.00 97.69 174 SER A CA 1
ATOM 1376 C C . SER A 1 174 ? 0.267 6.454 21.633 1.00 97.69 174 SER A C 1
ATOM 1378 O O . SER A 1 174 ? -0.200 6.880 22.691 1.00 97.69 174 SER A O 1
ATOM 1380 N N . LYS A 1 175 ? 1.579 6.267 21.452 1.00 97.62 175 LYS A N 1
ATOM 1381 C CA . LYS A 1 175 ? 2.591 6.619 22.457 1.00 97.62 175 LYS A CA 1
ATOM 1382 C C . LYS A 1 175 ? 2.665 8.121 22.697 1.00 97.62 175 LYS A C 1
ATOM 1384 O O . LYS A 1 175 ? 2.627 8.544 23.850 1.00 97.62 175 LYS A O 1
ATOM 1389 N N . ILE A 1 176 ? 2.689 8.927 21.633 1.00 98.06 176 ILE A N 1
ATOM 1390 C CA . ILE A 1 176 ? 2.658 10.391 21.740 1.00 98.06 176 ILE A CA 1
ATOM 1391 C C . ILE A 1 176 ? 1.431 10.843 22.533 1.00 98.06 176 ILE A C 1
ATOM 1393 O O . ILE A 1 176 ? 1.589 11.619 23.472 1.00 98.06 176 ILE A O 1
ATOM 1397 N N . LEU A 1 177 ? 0.239 10.320 22.223 1.00 97.31 177 LEU A N 1
ATOM 1398 C CA . LEU A 1 177 ? -1.014 10.658 22.912 1.00 97.31 177 LEU A CA 1
ATOM 1399 C C . LEU A 1 177 ? -1.003 10.260 24.400 1.00 97.31 177 LEU A C 1
ATOM 1401 O O . LEU A 1 177 ? -1.586 10.962 25.228 1.00 97.31 177 LEU A O 1
ATOM 1405 N N . LYS A 1 178 ? -0.273 9.201 24.767 1.00 96.12 178 LYS A N 1
ATOM 1406 C CA . LYS A 1 178 ? -0.061 8.752 26.158 1.00 96.12 178 LYS A CA 1
ATOM 1407 C C . LYS A 1 178 ? 1.090 9.467 26.890 1.00 96.12 178 LYS A C 1
ATOM 1409 O O . LYS A 1 178 ? 1.453 9.061 27.991 1.00 96.12 178 LYS A O 1
ATOM 1414 N N . ASN A 1 179 ? 1.654 10.514 26.285 1.00 96.25 179 ASN A N 1
ATOM 1415 C CA . ASN A 1 179 ? 2.837 11.244 26.747 1.00 96.25 179 ASN A CA 1
ATOM 1416 C C . ASN A 1 179 ? 4.119 10.385 26.864 1.00 96.25 179 ASN A C 1
ATOM 1418 O O . ASN A 1 179 ? 5.032 10.704 27.617 1.00 96.25 179 ASN A O 1
ATOM 1422 N N . GLU A 1 180 ? 4.230 9.318 26.076 1.00 95.69 180 GLU A N 1
ATOM 1423 C CA . GLU A 1 180 ? 5.434 8.483 25.983 1.00 95.69 180 GLU A CA 1
ATOM 1424 C C . GLU A 1 180 ? 6.401 9.011 24.897 1.00 95.69 180 GLU A C 1
ATOM 1426 O O . GLU A 1 180 ? 6.198 10.088 24.331 1.00 95.69 180 GLU A O 1
ATOM 1431 N N . SER A 1 181 ? 7.484 8.279 24.609 1.00 96.62 181 SER A N 1
ATOM 1432 C CA . SER A 1 181 ? 8.486 8.668 23.602 1.00 96.62 181 SER A CA 1
ATOM 1433 C C . SER A 1 181 ? 7.898 8.793 22.188 1.00 96.62 181 SER A C 1
ATOM 1435 O O . SER A 1 181 ? 7.193 7.897 21.717 1.00 96.62 181 SER A O 1
ATOM 1437 N N . SER A 1 182 ? 8.265 9.873 21.487 1.00 97.94 182 SER A N 1
ATOM 1438 C CA . SER A 1 182 ? 7.907 10.124 20.082 1.00 97.94 182 SER A CA 1
ATOM 1439 C C . SER A 1 182 ? 8.777 9.355 19.078 1.00 97.94 182 SER A C 1
ATOM 1441 O O . SER A 1 182 ? 8.505 9.412 17.883 1.00 97.94 182 SER A O 1
ATOM 1443 N N . ALA A 1 183 ? 9.813 8.635 19.526 1.00 98.25 183 ALA A N 1
ATOM 1444 C CA . ALA A 1 183 ? 10.827 8.050 18.643 1.00 98.25 183 ALA A CA 1
ATOM 1445 C C . ALA A 1 183 ? 10.246 7.088 17.597 1.00 98.25 183 ALA A C 1
ATOM 1447 O O . ALA A 1 183 ? 10.592 7.180 16.427 1.00 98.25 183 ALA A O 1
ATOM 1448 N N . ILE A 1 184 ? 9.316 6.206 17.987 1.00 98.38 184 ILE A N 1
ATOM 1449 C CA . ILE A 1 184 ? 8.692 5.260 17.043 1.00 98.38 184 ILE A CA 1
ATOM 1450 C C . ILE A 1 184 ? 7.918 6.001 15.956 1.00 98.38 184 ILE A C 1
ATOM 1452 O O . ILE A 1 184 ? 7.996 5.612 14.796 1.00 98.38 184 ILE A O 1
ATOM 1456 N N . TYR A 1 185 ? 7.200 7.066 16.320 1.00 98.75 185 TYR A N 1
ATOM 1457 C CA . TYR A 1 185 ? 6.470 7.880 15.352 1.00 98.75 185 TYR A CA 1
ATOM 1458 C C . TYR A 1 185 ? 7.435 8.554 14.375 1.00 98.75 185 TYR A C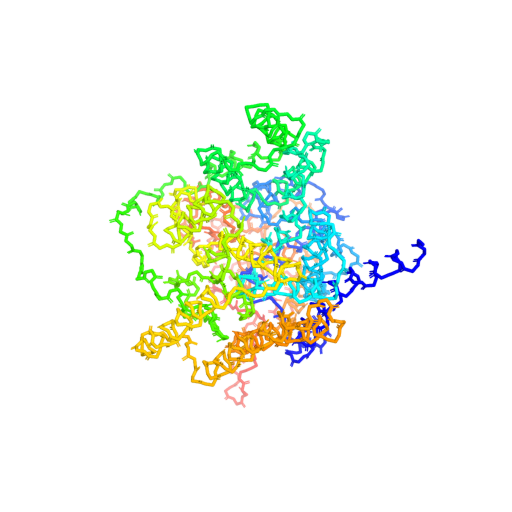 1
ATOM 1460 O O . TYR A 1 185 ? 7.250 8.428 13.173 1.00 98.75 185 TYR A O 1
ATOM 1468 N N . ILE A 1 186 ? 8.493 9.189 14.895 1.00 98.81 186 ILE A N 1
ATOM 1469 C CA . ILE A 1 186 ? 9.491 9.885 14.074 1.00 98.81 186 ILE A CA 1
ATOM 1470 C C . ILE A 1 186 ? 10.168 8.903 13.116 1.00 98.81 186 ILE A C 1
ATOM 1472 O O . ILE A 1 186 ? 10.152 9.111 11.914 1.00 98.81 186 ILE A O 1
ATOM 1476 N N . ILE A 1 187 ? 10.694 7.787 13.627 1.00 98.62 187 ILE A N 1
ATOM 1477 C CA . ILE A 1 187 ? 11.404 6.793 12.812 1.00 98.62 187 ILE A CA 1
ATOM 1478 C C . ILE A 1 187 ? 10.488 6.205 11.735 1.00 98.62 187 ILE A C 1
ATOM 1480 O O . ILE A 1 187 ? 10.890 6.115 10.580 1.00 98.62 187 ILE A O 1
ATOM 1484 N N . SER A 1 188 ? 9.261 5.808 12.089 1.00 98.56 188 SER A N 1
ATOM 1485 C CA . SER A 1 188 ? 8.352 5.174 11.125 1.00 98.56 188 SER A CA 1
ATOM 1486 C C . SER A 1 188 ? 7.808 6.154 10.084 1.00 98.56 188 SER A C 1
ATOM 1488 O O . SER A 1 188 ? 7.713 5.785 8.916 1.00 98.56 188 SER A O 1
ATOM 1490 N N . LEU A 1 189 ? 7.509 7.402 10.461 1.00 98.69 189 LEU A N 1
ATOM 1491 C CA . LEU A 1 189 ? 7.064 8.419 9.508 1.00 98.69 189 LEU A CA 1
ATOM 1492 C C . LEU A 1 189 ? 8.208 8.878 8.596 1.00 98.69 189 LEU A C 1
ATOM 1494 O O . LEU A 1 189 ? 8.004 8.970 7.389 1.00 98.69 189 LEU A O 1
ATOM 1498 N N . THR A 1 190 ? 9.417 9.092 9.131 1.00 98.69 190 THR A N 1
ATOM 1499 C CA . THR A 1 190 ? 10.615 9.359 8.317 1.00 98.69 190 THR A CA 1
ATOM 1500 C C . THR A 1 190 ? 10.874 8.214 7.344 1.00 98.69 190 THR A C 1
ATOM 1502 O O . THR A 1 190 ? 11.084 8.458 6.160 1.00 98.69 190 THR A O 1
ATOM 1505 N N . ALA A 1 191 ? 10.810 6.962 7.812 1.00 98.25 191 ALA A N 1
ATOM 1506 C CA . ALA A 1 191 ? 10.978 5.800 6.946 1.00 98.25 191 ALA A CA 1
ATOM 1507 C C . ALA A 1 191 ? 9.932 5.787 5.826 1.00 98.25 191 ALA A C 1
ATOM 1509 O O . ALA A 1 191 ? 10.295 5.594 4.675 1.00 98.25 191 ALA A O 1
ATOM 1510 N N . MET A 1 192 ? 8.659 6.062 6.127 1.00 98.12 192 MET A N 1
ATOM 1511 C CA . MET A 1 192 ? 7.614 6.126 5.103 1.00 98.12 192 MET A CA 1
ATOM 1512 C C . MET A 1 192 ? 7.858 7.246 4.083 1.00 98.12 192 MET A C 1
ATOM 1514 O O . MET A 1 192 ? 7.701 7.016 2.889 1.00 98.12 192 MET A O 1
ATOM 1518 N N . LEU A 1 193 ? 8.276 8.435 4.534 1.00 97.75 193 LEU A N 1
ATOM 1519 C CA . LEU A 1 193 ? 8.630 9.558 3.657 1.00 97.75 193 LEU A CA 1
ATOM 1520 C C . LEU A 1 193 ? 9.774 9.204 2.697 1.00 97.75 193 LEU A C 1
ATOM 1522 O O . LEU A 1 193 ? 9.718 9.587 1.533 1.00 97.75 193 LEU A O 1
ATOM 1526 N N . VAL A 1 194 ? 10.779 8.467 3.179 1.00 97.69 194 VAL A N 1
ATOM 1527 C CA . VAL A 1 194 ? 11.920 8.015 2.369 1.00 97.69 194 VAL A CA 1
ATOM 1528 C C . VAL A 1 194 ? 11.531 6.873 1.430 1.00 97.69 194 VAL A C 1
ATOM 1530 O O . VAL A 1 194 ? 11.927 6.890 0.272 1.00 97.69 194 VAL A O 1
ATOM 1533 N N . ILE A 1 195 ? 10.759 5.894 1.912 1.00 96.88 195 ILE A N 1
ATOM 1534 C CA . ILE A 1 195 ? 10.334 4.722 1.133 1.00 96.88 195 ILE A CA 1
ATOM 1535 C C . ILE A 1 195 ? 9.440 5.145 -0.029 1.00 96.88 195 ILE A C 1
ATOM 1537 O O . ILE A 1 195 ? 9.632 4.685 -1.152 1.00 96.88 195 ILE A O 1
ATOM 1541 N N . ASN A 1 196 ? 8.435 5.974 0.256 1.00 95.56 196 ASN A N 1
ATOM 1542 C CA . ASN A 1 196 ? 7.522 6.482 -0.751 1.00 95.56 196 ASN A CA 1
ATOM 1543 C C . ASN A 1 196 ? 6.805 7.745 -0.245 1.00 95.56 196 ASN A C 1
ATOM 1545 O O . ASN A 1 196 ? 5.848 7.678 0.537 1.00 95.56 196 ASN A O 1
ATOM 1549 N N . TYR A 1 197 ? 7.238 8.907 -0.736 1.00 93.44 197 TYR A N 1
ATOM 1550 C CA . TYR A 1 197 ? 6.675 10.200 -0.334 1.00 93.44 197 TYR A CA 1
ATOM 1551 C C . TYR A 1 197 ? 5.174 10.321 -0.638 1.00 93.44 197 TYR A C 1
ATOM 1553 O O . TYR A 1 197 ? 4.447 10.986 0.096 1.00 93.44 197 TYR A O 1
ATOM 1561 N N . TYR A 1 198 ? 4.698 9.656 -1.692 1.00 92.94 198 TYR A N 1
ATOM 1562 C CA . TYR A 1 198 ? 3.320 9.746 -2.159 1.00 92.94 198 TYR A CA 1
ATOM 1563 C C . TYR A 1 198 ? 2.338 9.021 -1.227 1.00 92.94 198 TYR A C 1
ATOM 1565 O O . TYR A 1 198 ? 1.331 9.594 -0.817 1.00 92.94 198 TYR A O 1
ATOM 1573 N N . MET A 1 199 ? 2.668 7.806 -0.784 1.00 95.44 199 MET A N 1
ATOM 1574 C CA . MET A 1 199 ? 1.878 7.106 0.238 1.00 95.44 199 MET A CA 1
ATOM 1575 C C . MET A 1 199 ? 2.018 7.763 1.615 1.00 95.44 199 MET A C 1
ATOM 1577 O O . MET A 1 199 ? 1.068 7.791 2.401 1.00 95.44 199 MET A O 1
ATOM 1581 N N . SER A 1 200 ? 3.180 8.355 1.905 1.00 96.25 200 SER A N 1
ATOM 1582 C CA . SER A 1 200 ? 3.388 9.124 3.134 1.00 96.25 200 SER A CA 1
ATOM 1583 C C . SER A 1 200 ? 2.523 10.389 3.196 1.00 96.25 200 SER A C 1
ATOM 1585 O O . SER A 1 200 ? 1.954 10.693 4.245 1.00 96.25 200 SER A O 1
ATOM 1587 N N . TRP A 1 201 ? 2.350 11.091 2.071 1.00 94.25 201 TRP A N 1
ATOM 1588 C CA . TRP A 1 201 ? 1.441 12.237 1.947 1.00 94.25 201 TRP A CA 1
ATOM 1589 C C . TRP A 1 201 ? 0.006 11.872 2.348 1.00 94.25 201 TRP A C 1
ATOM 1591 O O . TRP A 1 201 ? -0.606 12.555 3.171 1.00 94.25 201 TRP A O 1
ATOM 1601 N N . MET A 1 202 ? -0.501 10.737 1.859 1.00 97.25 202 MET A N 1
ATOM 1602 C CA . MET A 1 202 ? -1.830 10.238 2.227 1.00 97.25 202 MET A CA 1
ATOM 1603 C C . MET A 1 202 ? -1.913 9.920 3.729 1.00 97.25 202 MET A C 1
ATOM 1605 O O . MET A 1 202 ? -2.864 10.309 4.407 1.00 97.25 202 MET A O 1
ATOM 1609 N N . ILE A 1 203 ? -0.882 9.294 4.304 1.00 98.38 203 ILE A N 1
ATOM 1610 C CA . ILE A 1 203 ? -0.828 9.069 5.757 1.00 98.38 203 ILE A CA 1
ATOM 1611 C C . ILE A 1 203 ? -0.866 10.395 6.525 1.00 98.38 203 ILE A C 1
ATOM 1613 O O . ILE A 1 203 ? -1.590 10.499 7.516 1.00 98.38 203 ILE A O 1
ATOM 1617 N N . ALA A 1 204 ? -0.132 11.415 6.079 1.00 97.88 204 ALA A N 1
ATOM 1618 C CA . ALA A 1 204 ? -0.103 12.721 6.730 1.00 97.88 204 ALA A CA 1
ATOM 1619 C C . ALA A 1 204 ? -1.483 13.403 6.732 1.00 97.88 204 ALA A C 1
ATOM 1621 O O . ALA A 1 204 ? -1.897 13.925 7.773 1.00 97.88 204 ALA A O 1
ATOM 1622 N N . ILE A 1 205 ? -2.228 13.336 5.620 1.00 98.00 2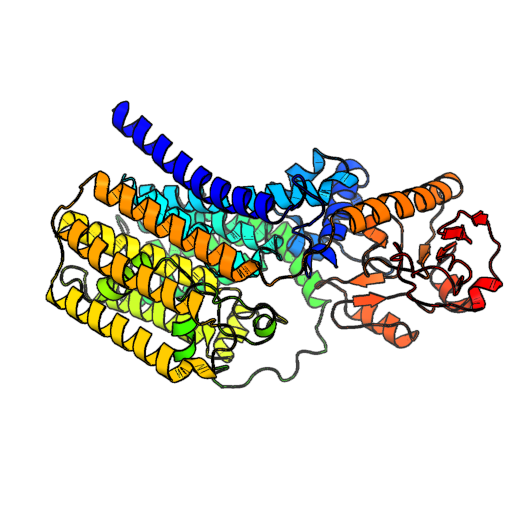05 ILE A N 1
ATOM 1623 C CA . ILE A 1 205 ? -3.619 13.815 5.553 1.00 98.00 205 ILE A CA 1
ATOM 1624 C C . ILE A 1 205 ? -4.491 13.052 6.554 1.00 98.00 205 ILE A C 1
ATOM 1626 O O . ILE A 1 205 ? -5.176 13.673 7.369 1.00 98.00 205 ILE A O 1
ATOM 1630 N N . PHE A 1 206 ? -4.436 11.718 6.549 1.00 98.56 206 PHE A N 1
ATOM 1631 C CA . PHE A 1 206 ? -5.251 10.890 7.442 1.00 98.56 206 PHE A CA 1
ATOM 1632 C C . PHE A 1 206 ? -4.958 11.148 8.924 1.00 98.56 206 PHE A C 1
ATOM 1634 O O . PHE A 1 206 ? -5.883 11.294 9.722 1.00 98.56 206 PHE A O 1
ATOM 1641 N N . LEU A 1 207 ? -3.681 11.259 9.303 1.00 98.38 207 LEU A N 1
ATOM 1642 C CA . LEU A 1 207 ? -3.270 11.596 10.667 1.00 98.38 207 LEU A CA 1
ATOM 1643 C C . LEU A 1 207 ? -3.769 12.981 11.075 1.00 98.38 207 LEU A C 1
ATOM 1645 O O . LEU A 1 207 ? -4.244 13.152 12.195 1.00 98.38 207 LEU A O 1
ATOM 1649 N N . THR A 1 208 ? -3.694 13.956 10.170 1.00 98.19 208 THR A N 1
ATOM 1650 C CA . THR A 1 208 ? -4.185 15.315 10.420 1.00 98.19 208 THR A CA 1
ATOM 1651 C C . THR A 1 208 ? -5.699 15.315 10.615 1.00 98.19 208 THR A C 1
ATOM 1653 O O . THR A 1 208 ? -6.182 15.855 11.609 1.00 98.19 208 THR A O 1
ATOM 1656 N N . ALA A 1 209 ? -6.447 14.637 9.740 1.00 98.19 209 ALA A N 1
ATOM 1657 C CA . ALA A 1 209 ? -7.893 14.478 9.868 1.00 98.19 209 ALA A CA 1
ATOM 1658 C C . ALA A 1 209 ? -8.270 13.779 11.184 1.00 98.19 209 ALA A C 1
ATOM 1660 O O . ALA A 1 209 ? -9.121 14.276 11.920 1.00 98.19 209 ALA A O 1
ATOM 1661 N N . PHE A 1 210 ? -7.584 12.684 11.536 1.00 98.31 210 PHE A N 1
ATOM 1662 C CA . PHE A 1 210 ? -7.756 12.005 12.820 1.00 98.31 210 PHE A CA 1
ATOM 1663 C C . PHE A 1 210 ? -7.532 12.970 13.991 1.00 98.31 210 PHE A C 1
ATOM 1665 O O . PHE A 1 210 ? -8.396 13.093 14.857 1.00 98.31 210 PHE A O 1
ATOM 1672 N N . MET A 1 211 ? -6.408 13.693 14.012 1.00 97.88 211 MET A N 1
ATOM 1673 C CA . MET A 1 211 ? -6.072 14.606 15.106 1.00 97.88 211 MET A CA 1
ATOM 1674 C C . MET A 1 211 ? -7.092 15.740 15.239 1.00 97.88 211 MET A C 1
ATOM 1676 O O . MET A 1 211 ? -7.540 16.009 16.353 1.00 97.88 211 MET A O 1
ATOM 1680 N N . LEU A 1 212 ? -7.498 16.367 14.132 1.00 97.44 212 LEU A N 1
ATOM 1681 C CA . LEU A 1 212 ? -8.448 17.482 14.132 1.00 97.44 212 LEU A CA 1
ATOM 1682 C C . LEU A 1 212 ? -9.858 17.041 14.533 1.00 97.44 212 LEU A C 1
ATOM 1684 O O . LEU A 1 212 ? -10.452 17.653 15.419 1.00 97.44 212 LEU A O 1
ATOM 1688 N N . ILE A 1 213 ? -10.377 15.959 13.945 1.00 97.94 213 ILE A N 1
ATOM 1689 C CA . ILE A 1 213 ? -11.728 15.456 14.235 1.00 97.94 213 ILE A CA 1
ATOM 1690 C C . ILE A 1 213 ? -11.822 14.996 15.694 1.00 97.94 213 ILE A C 1
ATOM 1692 O O . ILE A 1 213 ? -12.756 15.367 16.407 1.00 97.94 213 ILE A O 1
ATOM 1696 N N . TYR A 1 214 ? -10.835 14.234 16.180 1.00 97.50 214 TYR A N 1
ATOM 1697 C CA . TYR A 1 214 ? -10.827 13.779 17.572 1.00 97.50 214 TYR A CA 1
ATOM 1698 C C . TYR A 1 214 ? -10.614 14.924 18.559 1.00 97.50 214 TYR A C 1
ATOM 1700 O O . TYR A 1 214 ? -11.145 14.872 19.671 1.00 97.50 214 TYR A O 1
ATOM 1708 N N . TRP A 1 215 ? -9.842 15.948 18.192 1.00 95.56 215 TRP A N 1
ATOM 1709 C CA . TRP A 1 215 ? -9.661 17.130 19.027 1.00 95.56 215 TRP A CA 1
ATOM 1710 C C . TRP A 1 215 ? -10.950 17.951 19.118 1.00 95.56 215 TRP A C 1
ATOM 1712 O O . TRP A 1 215 ? -11.413 18.216 20.227 1.00 95.56 215 TRP A O 1
ATOM 1722 N N . ALA A 1 216 ? -11.585 18.252 17.980 1.00 95.88 216 ALA A N 1
ATOM 1723 C CA . ALA A 1 216 ? -12.845 18.992 17.908 1.00 95.88 216 ALA A CA 1
ATOM 1724 C C . ALA A 1 216 ? -13.976 18.282 18.670 1.00 95.88 216 ALA A C 1
ATOM 1726 O O . ALA A 1 216 ? -14.714 18.906 19.430 1.00 95.88 216 ALA A O 1
ATOM 1727 N N . ALA A 1 217 ? -14.053 16.954 18.560 1.00 95.75 217 ALA A N 1
ATOM 1728 C CA . ALA A 1 217 ? -15.006 16.144 19.311 1.00 95.75 217 ALA A CA 1
ATOM 1729 C C . ALA A 1 217 ? -14.641 15.977 20.801 1.00 95.75 217 ALA A C 1
ATOM 1731 O O . ALA A 1 217 ? -15.368 15.311 21.534 1.00 95.75 217 ALA A O 1
ATOM 1732 N N . LYS A 1 218 ? -13.513 16.523 21.283 1.00 94.12 218 LYS A N 1
ATOM 1733 C CA . LYS A 1 218 ? -12.969 16.280 22.636 1.00 94.12 218 LYS A CA 1
ATOM 1734 C C . LYS A 1 218 ? -12.831 14.781 22.953 1.00 94.12 218 LYS A C 1
ATOM 1736 O O . LYS A 1 218 ? -13.068 14.344 24.078 1.00 94.12 218 LYS A O 1
ATOM 1741 N N . ALA A 1 219 ? -12.471 13.988 21.949 1.00 95.12 219 ALA A N 1
ATOM 1742 C CA . ALA A 1 219 ? -12.415 12.529 21.976 1.00 95.12 219 ALA A CA 1
ATOM 1743 C C . ALA A 1 219 ? -10.986 11.963 21.916 1.00 95.12 219 ALA A C 1
ATOM 1745 O O . ALA A 1 219 ? -10.819 10.744 21.957 1.00 95.12 219 ALA A O 1
ATOM 1746 N N . LEU A 1 220 ? -9.952 12.813 21.814 1.00 93.81 220 LEU A N 1
ATOM 1747 C CA . LEU A 1 220 ? -8.559 12.356 21.782 1.00 93.81 220 LEU A CA 1
ATOM 1748 C C . LEU A 1 220 ? -8.236 11.467 23.001 1.00 93.81 220 LEU A C 1
ATOM 1750 O O . LEU A 1 220 ? -8.452 11.902 24.138 1.00 93.81 220 LEU A O 1
ATOM 1754 N N . PRO A 1 221 ? -7.657 10.266 22.798 1.00 92.25 221 PRO A N 1
ATOM 1755 C CA . PRO A 1 221 ? -7.328 9.330 23.873 1.00 92.25 221 PRO A CA 1
ATOM 1756 C C . PRO A 1 221 ? -6.025 9.733 24.587 1.00 92.25 221 PRO A C 1
ATOM 1758 O O . PRO A 1 221 ? -5.043 8.988 24.609 1.00 92.25 221 PRO A O 1
ATOM 1761 N N . VAL A 1 222 ? -5.998 10.947 25.137 1.00 94.56 222 VAL A N 1
ATOM 1762 C CA . VAL A 1 222 ? -4.829 11.520 25.809 1.00 94.56 222 VAL A CA 1
ATOM 1763 C C . VAL A 1 222 ? -4.684 10.949 27.216 1.00 94.56 222 VAL A C 1
ATOM 1765 O O . VAL A 1 222 ? -5.666 10.798 27.942 1.00 94.56 222 VAL A O 1
ATOM 1768 N N . LYS A 1 223 ? -3.445 10.667 27.625 1.00 91.94 223 LYS A N 1
ATOM 1769 C CA . LYS A 1 223 ? -3.105 10.272 28.997 1.00 91.94 223 LYS A CA 1
ATOM 1770 C C . LYS A 1 223 ? -1.880 11.049 29.484 1.00 91.94 223 LYS A C 1
ATOM 1772 O O . LYS A 1 223 ? -0.942 11.240 28.718 1.00 91.94 223 LYS A O 1
ATOM 1777 N N . ASN A 1 224 ? -1.886 11.472 30.753 1.00 90.00 224 ASN A N 1
ATOM 1778 C CA . ASN A 1 224 ? -0.766 12.147 31.433 1.00 90.00 224 ASN A CA 1
ATOM 1779 C C . ASN A 1 224 ? -0.283 13.464 30.775 1.00 90.00 224 ASN A C 1
ATOM 1781 O O . ASN A 1 224 ? 0.879 13.840 30.929 1.00 90.00 224 ASN A O 1
ATOM 1785 N N . GLN A 1 225 ? -1.145 14.152 30.018 1.00 93.00 225 GLN A N 1
ATOM 1786 C CA . GLN A 1 225 ? -0.892 15.473 29.423 1.00 93.00 225 GLN A CA 1
ATOM 1787 C C . GLN A 1 225 ? -2.211 16.130 28.977 1.00 93.00 225 GLN A C 1
ATOM 1789 O O . GLN A 1 225 ? -3.258 15.483 28.963 1.00 93.00 225 GLN A O 1
ATOM 1794 N N . THR A 1 226 ? -2.168 17.405 28.581 1.00 94.06 226 THR A N 1
ATOM 1795 C CA . THR A 1 226 ? -3.320 18.101 27.982 1.00 94.06 226 THR A CA 1
ATOM 1796 C C . THR A 1 226 ? -3.430 17.807 26.484 1.00 94.06 226 THR A C 1
ATOM 1798 O O . THR A 1 226 ? -2.441 17.456 25.836 1.00 94.06 226 THR A O 1
ATOM 1801 N N . GLN A 1 227 ? -4.622 17.991 25.904 1.00 93.00 227 GLN A N 1
ATOM 1802 C CA . GLN A 1 227 ? -4.834 17.810 24.461 1.00 93.00 227 GLN A CA 1
ATOM 1803 C C . GLN A 1 227 ? -3.933 18.725 23.623 1.00 93.00 227 GLN A C 1
ATOM 1805 O O . GLN A 1 227 ? -3.294 18.250 22.689 1.00 93.00 227 GLN A O 1
ATOM 1810 N N . ALA A 1 228 ? -3.796 19.998 24.007 1.00 93.69 228 ALA A N 1
ATOM 1811 C CA . ALA A 1 228 ? -2.920 20.945 23.317 1.00 93.69 228 ALA A CA 1
ATOM 1812 C C . ALA A 1 228 ? -1.446 20.496 23.328 1.00 93.69 228 ALA A C 1
ATOM 1814 O O . ALA A 1 228 ? -0.778 20.539 22.297 1.00 93.69 228 ALA A O 1
ATOM 1815 N N . LYS A 1 229 ? -0.945 19.987 24.467 1.00 95.00 229 LYS A N 1
ATOM 1816 C CA . LYS A 1 229 ? 0.419 19.439 24.558 1.00 95.00 229 LYS A CA 1
ATOM 1817 C C . LYS A 1 229 ? 0.595 18.204 23.671 1.00 95.00 229 LYS A C 1
ATOM 1819 O O . LYS A 1 229 ? 1.618 18.093 23.001 1.00 95.00 229 LYS A O 1
ATOM 1824 N N . ALA A 1 230 ? -0.401 17.316 23.622 1.00 96.19 230 ALA A N 1
ATOM 1825 C CA . ALA A 1 230 ? -0.371 16.132 22.765 1.00 96.19 230 ALA A CA 1
ATOM 1826 C C . ALA A 1 230 ? -0.324 16.503 21.270 1.00 96.19 230 ALA A C 1
ATOM 1828 O O . ALA A 1 230 ? 0.502 15.966 20.533 1.00 96.19 230 ALA A O 1
ATOM 1829 N N . VAL A 1 231 ? -1.158 17.461 20.845 1.00 96.38 231 VAL A N 1
ATOM 1830 C CA . VAL A 1 231 ? -1.186 17.989 19.469 1.00 96.38 231 VAL A CA 1
ATOM 1831 C C . VAL A 1 231 ? 0.147 18.645 19.113 1.00 96.38 231 VAL A C 1
ATOM 1833 O O . VAL A 1 231 ? 0.724 18.324 18.078 1.00 96.38 231 VAL A O 1
ATOM 1836 N N . LEU A 1 232 ? 0.692 19.495 19.988 1.00 96.75 232 LEU A N 1
ATOM 1837 C CA . LEU A 1 232 ? 1.986 20.141 19.758 1.00 96.75 232 LEU A CA 1
ATOM 1838 C C . LEU A 1 232 ? 3.131 19.122 19.663 1.00 96.75 232 LEU A C 1
ATOM 1840 O O . LEU A 1 232 ? 4.011 19.254 18.814 1.00 96.75 232 LEU A O 1
ATOM 1844 N N . LYS A 1 233 ? 3.130 18.096 20.521 1.00 97.25 233 LYS A N 1
ATOM 1845 C CA . LYS A 1 233 ? 4.136 17.024 20.505 1.00 97.25 233 LYS A CA 1
ATOM 1846 C C . LYS A 1 233 ? 4.066 16.205 19.217 1.00 97.25 233 LYS A C 1
ATOM 1848 O O . LYS A 1 233 ? 5.111 15.892 18.653 1.00 97.25 233 LYS A O 1
ATOM 1853 N N . TRP A 1 234 ? 2.858 15.896 18.744 1.00 98.25 234 TRP A N 1
ATOM 1854 C CA . TRP A 1 234 ? 2.636 15.259 17.446 1.00 98.25 234 TRP A CA 1
ATOM 1855 C C . TRP A 1 234 ? 3.130 16.141 16.295 1.00 98.25 234 TRP A C 1
ATOM 1857 O O . TRP A 1 234 ? 3.911 15.670 15.475 1.00 98.25 234 TRP A O 1
ATOM 1867 N N . LEU A 1 235 ? 2.773 17.429 16.281 1.00 98.12 235 LEU A N 1
ATOM 1868 C CA . LEU A 1 235 ? 3.184 18.365 15.233 1.00 98.12 235 LEU A CA 1
ATOM 1869 C C . LEU A 1 235 ? 4.712 18.496 15.149 1.00 98.12 235 LEU A C 1
ATOM 1871 O O . LEU A 1 235 ? 5.280 18.352 14.069 1.00 98.12 235 LEU A O 1
ATOM 1875 N N . LYS A 1 236 ? 5.393 18.680 16.290 1.00 98.38 236 LYS A N 1
ATOM 1876 C CA . LYS A 1 236 ? 6.866 18.713 16.356 1.00 98.38 236 LYS A CA 1
ATOM 1877 C C . LYS A 1 236 ? 7.492 17.421 15.828 1.00 98.38 236 LYS A C 1
ATOM 1879 O O . LYS A 1 236 ? 8.476 17.475 15.097 1.00 98.38 236 LYS A O 1
ATOM 1884 N N . ALA A 1 237 ? 6.921 16.269 16.179 1.00 98.44 237 ALA A N 1
ATOM 1885 C CA . ALA A 1 237 ? 7.404 14.975 15.709 1.00 98.44 237 ALA A CA 1
ATOM 1886 C C . ALA A 1 237 ? 7.201 14.794 14.192 1.00 98.44 237 ALA A C 1
ATOM 1888 O O . ALA A 1 237 ? 8.098 14.293 13.516 1.00 98.44 237 ALA A O 1
ATOM 1889 N N . SER A 1 238 ? 6.068 15.241 13.643 1.00 98.50 238 SER A N 1
ATOM 1890 C CA . SER A 1 238 ? 5.796 15.222 12.198 1.00 98.50 238 SER A CA 1
ATOM 1891 C C . SER A 1 238 ? 6.757 16.126 11.424 1.00 98.50 238 SER A C 1
ATOM 1893 O O . SER A 1 238 ? 7.343 15.680 10.442 1.00 98.50 238 SER A O 1
ATOM 1895 N N . ILE A 1 239 ? 6.986 17.356 11.901 1.00 98.38 239 ILE A N 1
ATOM 1896 C CA . ILE A 1 239 ? 7.937 18.299 11.287 1.00 98.38 239 ILE A CA 1
ATOM 1897 C C . ILE A 1 239 ? 9.354 17.722 11.310 1.00 98.38 239 ILE A C 1
ATOM 1899 O O . ILE A 1 239 ? 10.025 17.709 10.282 1.00 98.38 239 ILE A O 1
ATOM 1903 N N . LEU A 1 240 ? 9.793 17.181 12.451 1.00 98.56 240 LEU A N 1
ATOM 1904 C CA . LEU A 1 240 ? 11.105 16.542 12.558 1.00 98.56 240 LEU A CA 1
ATOM 1905 C C . LEU A 1 240 ? 11.246 15.361 11.588 1.00 98.56 240 LEU A C 1
ATOM 1907 O O . LEU A 1 240 ? 12.306 15.186 10.997 1.00 98.56 240 LEU A O 1
ATOM 1911 N N . SER A 1 241 ? 10.181 14.584 11.379 1.00 98.56 241 SER A N 1
ATOM 1912 C CA . SER A 1 241 ? 10.200 13.486 10.404 1.00 98.56 241 SER A CA 1
ATOM 1913 C C . SER A 1 241 ? 10.412 13.995 8.975 1.00 98.56 241 SER A C 1
ATOM 1915 O O . SER A 1 241 ? 11.213 13.437 8.229 1.00 98.56 241 SER A O 1
ATOM 1917 N N . GLY A 1 242 ? 9.750 15.103 8.619 1.00 98.06 242 GLY A N 1
ATOM 1918 C CA . GLY A 1 242 ? 9.950 15.800 7.347 1.00 98.06 242 GLY A CA 1
ATOM 1919 C C . GLY A 1 242 ? 11.377 16.321 7.173 1.00 98.06 242 GLY A C 1
ATOM 1920 O O . GLY A 1 242 ? 11.980 16.098 6.128 1.00 98.06 242 GLY A O 1
ATOM 1921 N N . ILE A 1 243 ? 11.946 16.942 8.213 1.00 98.31 243 ILE A N 1
ATOM 1922 C CA . ILE A 1 243 ? 13.333 17.438 8.208 1.00 98.31 243 ILE A CA 1
ATOM 1923 C C . ILE A 1 243 ? 14.325 16.288 7.999 1.00 98.31 243 ILE A C 1
ATOM 1925 O O . ILE A 1 243 ? 15.234 16.402 7.183 1.00 98.31 243 ILE A O 1
ATOM 1929 N N . LEU A 1 244 ? 14.138 15.155 8.681 1.00 98.44 244 LEU A N 1
ATOM 1930 C CA . LEU A 1 244 ? 15.019 13.991 8.533 1.00 98.44 244 LEU A CA 1
ATOM 1931 C C . LEU A 1 244 ? 14.948 13.359 7.131 1.00 98.44 244 LEU A C 1
ATOM 1933 O O . LEU A 1 244 ? 15.937 12.794 6.671 1.00 98.44 244 LEU A O 1
ATOM 1937 N N . ALA A 1 245 ? 13.808 13.462 6.444 1.00 98.00 245 ALA A N 1
ATOM 1938 C CA . ALA A 1 245 ? 13.643 12.994 5.067 1.00 98.00 245 ALA A CA 1
ATOM 1939 C C . ALA A 1 245 ? 14.002 14.059 4.006 1.00 98.00 245 ALA A C 1
ATOM 1941 O O . ALA A 1 245 ? 14.005 13.761 2.810 1.00 98.00 245 ALA A O 1
ATOM 1942 N N . ALA A 1 246 ? 14.318 15.295 4.414 1.00 96.94 246 ALA A N 1
ATOM 1943 C CA . ALA A 1 246 ? 14.450 16.439 3.511 1.00 96.94 246 ALA A CA 1
ATOM 1944 C C . ALA A 1 246 ? 15.542 16.263 2.448 1.00 96.94 246 ALA A C 1
ATOM 1946 O O . ALA A 1 246 ? 15.363 16.722 1.323 1.00 96.94 246 ALA A O 1
ATOM 1947 N N . TRP A 1 247 ? 16.633 15.559 2.768 1.00 95.00 247 TRP A N 1
ATOM 1948 C CA . TRP A 1 247 ? 17.735 15.312 1.831 1.00 95.00 247 TRP A CA 1
ATOM 1949 C C . TRP A 1 247 ? 17.285 14.602 0.543 1.00 95.00 247 TRP A C 1
ATOM 1951 O O . TRP A 1 247 ? 17.873 14.829 -0.508 1.00 95.00 247 TRP A O 1
ATOM 1961 N N . LEU A 1 248 ? 16.229 13.782 0.613 1.00 94.69 248 LEU A N 1
ATOM 1962 C CA . LEU A 1 248 ? 15.634 13.107 -0.540 1.00 94.69 248 LEU A CA 1
ATOM 1963 C C . LEU A 1 248 ? 14.416 13.872 -1.072 1.00 94.69 248 LEU A C 1
ATOM 1965 O O . LEU A 1 248 ? 14.245 14.013 -2.284 1.00 94.69 248 LEU A O 1
ATOM 1969 N N . LEU A 1 249 ? 13.567 14.378 -0.172 1.00 94.56 249 LEU A N 1
ATOM 1970 C CA . LEU A 1 249 ? 12.312 15.035 -0.543 1.00 94.56 249 LEU A CA 1
ATOM 1971 C C . LEU A 1 249 ? 12.527 16.366 -1.265 1.00 94.56 249 LEU A C 1
ATOM 1973 O O . LEU A 1 249 ? 11.794 16.655 -2.205 1.00 94.56 249 LEU A O 1
ATOM 1977 N N . VAL A 1 250 ? 13.513 17.168 -0.855 1.00 94.56 250 VAL A N 1
ATOM 1978 C CA . VAL A 1 250 ? 13.757 18.491 -1.448 1.00 94.56 250 VAL A CA 1
ATOM 1979 C C . VAL A 1 250 ? 14.211 18.372 -2.911 1.00 94.56 250 VAL A C 1
ATOM 1981 O O . VAL A 1 250 ? 13.555 18.973 -3.762 1.00 94.56 250 VAL A O 1
ATOM 1984 N N . PRO A 1 251 ? 15.231 17.561 -3.268 1.00 91.81 251 PRO A N 1
ATOM 1985 C CA . PRO A 1 251 ? 15.571 17.335 -4.675 1.00 91.81 251 PRO A CA 1
ATOM 1986 C C . PRO A 1 251 ? 14.416 16.724 -5.475 1.00 91.81 251 PRO A C 1
ATOM 1988 O O . PRO A 1 251 ? 14.142 17.150 -6.594 1.00 91.81 251 PRO A O 1
ATOM 1991 N N . THR A 1 252 ? 13.688 15.773 -4.879 1.00 90.38 252 THR A N 1
ATOM 1992 C CA . THR A 1 252 ? 12.524 15.142 -5.520 1.00 90.38 252 THR A CA 1
ATOM 1993 C C . THR A 1 252 ? 11.436 16.164 -5.832 1.00 90.38 252 THR A C 1
ATOM 1995 O O . THR A 1 252 ? 10.861 16.127 -6.913 1.00 90.38 252 THR A O 1
ATOM 1998 N N . PHE A 1 253 ? 11.173 17.110 -4.931 1.00 89.50 253 PHE A N 1
ATOM 1999 C CA . PHE A 1 253 ? 10.207 18.181 -5.158 1.00 89.50 253 PHE A CA 1
ATOM 2000 C C . PHE A 1 253 ? 10.577 19.031 -6.381 1.00 89.50 253 PHE A C 1
ATOM 2002 O O . PHE A 1 253 ? 9.725 19.272 -7.234 1.00 89.50 253 PHE A O 1
ATOM 2009 N N . PHE A 1 254 ? 11.849 19.415 -6.529 1.00 87.62 254 PHE A N 1
ATOM 2010 C CA . PHE A 1 254 ? 12.314 20.143 -7.717 1.00 87.62 254 PHE A CA 1
ATOM 2011 C C . PHE A 1 254 ? 12.253 19.296 -8.998 1.00 87.62 254 PHE A C 1
ATOM 2013 O O . PHE A 1 254 ? 11.834 19.801 -10.039 1.00 87.62 254 PHE A O 1
ATOM 2020 N N . SER A 1 255 ? 12.592 18.005 -8.916 1.00 84.88 255 SER A N 1
ATOM 2021 C CA . SER A 1 255 ? 12.450 17.045 -10.024 1.00 84.88 255 SER A CA 1
ATOM 2022 C C . SER A 1 255 ? 10.985 16.943 -10.486 1.00 84.88 255 SER A C 1
ATOM 2024 O O . SER A 1 255 ? 10.683 17.022 -11.678 1.00 84.88 255 SER A O 1
ATOM 2026 N N . LEU A 1 256 ? 10.044 16.895 -9.536 1.00 84.00 256 LEU A N 1
ATOM 2027 C CA . LEU A 1 256 ? 8.609 16.854 -9.818 1.00 84.00 256 LEU A CA 1
ATOM 2028 C C . LEU A 1 256 ? 8.071 18.159 -10.403 1.00 84.00 256 LEU A C 1
ATOM 2030 O O . LEU A 1 256 ? 7.224 18.093 -11.286 1.00 84.00 256 LEU A O 1
ATOM 2034 N N . LEU A 1 257 ? 8.564 19.326 -9.980 1.00 82.88 257 LEU A N 1
ATOM 2035 C CA . LEU A 1 257 ? 8.197 20.610 -10.594 1.00 82.88 257 LEU A CA 1
ATOM 2036 C C . LEU A 1 257 ? 8.603 20.686 -12.078 1.00 82.88 257 LEU A C 1
ATOM 2038 O O . LEU A 1 257 ? 7.897 21.290 -12.887 1.00 82.88 257 LEU A O 1
ATOM 2042 N N . GLY A 1 258 ? 9.722 20.059 -12.455 1.00 77.38 258 GLY A N 1
ATOM 2043 C CA . GLY A 1 258 ? 10.138 19.924 -13.858 1.00 77.38 258 GLY A CA 1
ATOM 2044 C C . GLY A 1 258 ? 9.273 18.946 -14.667 1.00 77.38 258 GLY A C 1
ATOM 2045 O O . GLY A 1 258 ? 9.226 19.014 -15.903 1.00 77.38 258 GLY A O 1
ATOM 2046 N N . SER A 1 259 ? 8.554 18.053 -13.983 1.00 73.00 259 SER A N 1
ATOM 2047 C CA . SER A 1 259 ? 7.608 17.107 -14.574 1.00 73.00 259 SER A CA 1
ATOM 2048 C C . SER A 1 259 ? 6.183 17.692 -14.622 1.00 73.00 259 SER A C 1
ATOM 2050 O O . SER A 1 259 ? 5.742 18.391 -13.718 1.00 73.00 259 SER A O 1
ATOM 2052 N N . LYS A 1 260 ? 5.426 17.411 -15.690 1.00 63.81 260 LYS A N 1
ATOM 2053 C CA . LYS A 1 260 ? 3.957 17.618 -15.773 1.00 63.81 260 LYS A CA 1
ATOM 2054 C C . LYS A 1 260 ? 3.380 19.035 -15.541 1.00 63.81 260 LYS A C 1
ATOM 2056 O O . LYS A 1 260 ? 2.162 19.176 -15.435 1.00 63.81 260 LYS A O 1
ATOM 2061 N N . THR A 1 261 ? 4.173 20.105 -15.562 1.00 52.66 261 THR A N 1
ATOM 2062 C CA . THR A 1 261 ? 3.694 21.480 -15.293 1.00 52.66 261 THR A CA 1
ATOM 2063 C C . THR A 1 261 ? 2.803 22.116 -16.375 1.00 52.66 261 THR A C 1
ATOM 2065 O O . THR A 1 261 ? 2.248 23.186 -16.134 1.00 52.66 261 THR A O 1
ATOM 2068 N N . GLN A 1 262 ? 2.581 21.483 -17.536 1.00 45.41 262 GLN A N 1
ATOM 2069 C CA . GLN A 1 262 ? 1.841 22.115 -18.646 1.00 45.41 262 GLN A CA 1
ATOM 2070 C C . GLN A 1 262 ? 0.424 21.586 -18.942 1.00 45.41 262 GLN A C 1
ATOM 2072 O O . GLN A 1 262 ? -0.328 22.294 -19.609 1.00 45.41 262 GLN A O 1
ATOM 2077 N N . TYR A 1 263 ? -0.006 20.429 -18.419 1.00 47.19 263 TYR A N 1
ATOM 2078 C CA . TYR A 1 263 ? -1.251 19.780 -18.889 1.00 47.19 263 TYR A CA 1
ATOM 2079 C C . TYR A 1 263 ? -2.402 19.695 -17.866 1.00 47.19 263 TYR A C 1
ATOM 2081 O O . TYR A 1 263 ? -3.508 19.297 -18.218 1.00 47.19 263 TYR A O 1
ATOM 2089 N N . SER A 1 264 ? -2.214 20.136 -16.615 1.00 50.06 264 SER A N 1
ATOM 2090 C CA . SER A 1 264 ? -3.226 19.984 -15.545 1.00 50.06 264 SER A CA 1
ATOM 2091 C C . SER A 1 264 ? -4.323 21.070 -15.507 1.00 50.06 264 SER A C 1
ATOM 2093 O O . SER A 1 264 ? -5.022 21.223 -14.501 1.00 50.06 264 SER A O 1
ATOM 2095 N N . LYS A 1 265 ? -4.500 21.853 -16.578 1.00 51.31 265 LYS A N 1
ATOM 2096 C CA . LYS A 1 265 ? -5.540 22.892 -16.639 1.00 51.31 265 LYS A CA 1
ATOM 2097 C C . LYS A 1 265 ? -6.904 22.251 -16.943 1.00 51.31 265 LYS A C 1
ATOM 2099 O O . LYS A 1 265 ? -7.171 21.899 -18.083 1.00 51.31 265 LYS A O 1
ATOM 2104 N N . GLY A 1 266 ? -7.771 22.121 -15.928 1.00 57.06 266 GLY A N 1
ATOM 2105 C CA . GLY A 1 266 ? -9.210 21.846 -16.128 1.00 57.06 266 GLY A CA 1
ATOM 2106 C C . GLY A 1 266 ? -9.828 20.629 -15.419 1.00 57.06 266 GLY A C 1
ATOM 2107 O O . GLY A 1 266 ? -10.933 20.233 -15.783 1.00 57.06 266 GLY A O 1
ATOM 2108 N N . GLN A 1 267 ? -9.169 20.019 -14.425 1.00 65.94 267 GLN A N 1
ATOM 2109 C CA . GLN A 1 267 ? -9.680 18.790 -13.781 1.00 65.94 267 GLN A CA 1
ATOM 2110 C C . GLN A 1 267 ? -10.588 18.995 -12.556 1.00 65.94 267 GLN A C 1
ATOM 2112 O O . GLN A 1 267 ? -11.207 18.038 -12.094 1.00 65.94 267 GLN A O 1
ATOM 2117 N N . TYR A 1 268 ? -10.707 20.215 -12.032 1.00 79.94 268 TYR A N 1
ATOM 2118 C CA . TYR A 1 268 ? -11.542 20.480 -10.860 1.00 79.94 268 TYR A CA 1
ATOM 2119 C C . TYR A 1 268 ? -13.025 20.569 -11.244 1.00 79.94 268 TYR A C 1
ATOM 2121 O O . TYR A 1 268 ? -13.438 21.525 -11.900 1.00 79.94 268 TYR A O 1
ATOM 2129 N N . LYS A 1 269 ? -13.841 19.593 -10.825 1.00 85.62 269 LYS A N 1
ATOM 2130 C CA . LYS A 1 269 ? -15.307 19.670 -10.896 1.00 85.62 269 LYS A CA 1
ATOM 2131 C C . LYS A 1 269 ? -15.898 19.337 -9.525 1.00 85.62 269 LYS A C 1
ATOM 2133 O O . LYS A 1 269 ? -15.445 18.436 -8.825 1.00 85.62 269 LYS A O 1
ATOM 2138 N N . ILE A 1 270 ? -16.933 20.069 -9.126 1.00 91.06 270 ILE A N 1
ATOM 2139 C CA . ILE A 1 270 ? -17.677 19.776 -7.897 1.00 91.06 270 ILE A CA 1
ATOM 2140 C C . ILE A 1 270 ? -18.745 18.748 -8.257 1.00 91.06 270 ILE A C 1
ATOM 2142 O O . ILE A 1 270 ? -19.829 19.099 -8.712 1.00 91.06 270 ILE A O 1
ATOM 2146 N N . LYS A 1 271 ? -18.408 17.465 -8.125 1.00 92.44 271 LYS A N 1
ATOM 2147 C CA . LYS A 1 271 ? -19.328 16.360 -8.403 1.00 92.44 271 LYS A CA 1
ATOM 2148 C C . LYS A 1 271 ? -18.984 15.125 -7.582 1.00 92.44 271 LYS A C 1
ATOM 2150 O O . LYS A 1 271 ? -17.841 14.949 -7.158 1.00 92.44 271 LYS A O 1
ATOM 2155 N N . PHE A 1 272 ? -19.974 14.254 -7.426 1.00 90.88 272 PHE A N 1
ATOM 2156 C CA . PHE A 1 272 ? -19.713 12.866 -7.077 1.00 90.88 272 PHE A CA 1
ATOM 2157 C C . PHE A 1 272 ? -19.213 12.118 -8.317 1.00 90.88 272 PHE A C 1
ATOM 2159 O O . PHE A 1 272 ? -19.738 12.307 -9.416 1.00 90.88 272 PHE A O 1
ATOM 2166 N N . GLU A 1 273 ? -18.177 11.303 -8.153 1.00 89.06 273 GLU A N 1
ATOM 2167 C CA . GLU A 1 273 ? -17.603 10.492 -9.233 1.00 89.06 273 GLU A CA 1
ATOM 2168 C C . GLU A 1 273 ? -18.463 9.264 -9.532 1.00 89.06 273 GLU A C 1
ATOM 2170 O O . GLU A 1 273 ? -18.539 8.823 -10.676 1.00 89.06 273 GLU A O 1
ATOM 2175 N N . TYR A 1 274 ? -19.164 8.772 -8.512 1.00 89.38 274 TYR A N 1
ATOM 2176 C CA . TYR A 1 274 ? -20.118 7.673 -8.578 1.00 89.38 274 TYR A CA 1
ATOM 2177 C C . TYR A 1 274 ? -21.101 7.756 -7.397 1.00 89.38 274 TYR A C 1
ATOM 2179 O O . TYR A 1 274 ? -20.926 8.561 -6.480 1.00 89.38 274 TYR A O 1
ATOM 2187 N N . ASN A 1 275 ? -22.140 6.915 -7.392 1.00 90.44 275 ASN A N 1
ATOM 2188 C CA . ASN A 1 275 ? -23.076 6.829 -6.269 1.00 90.44 275 ASN A CA 1
ATOM 2189 C C . ASN A 1 275 ? -22.379 6.229 -5.025 1.00 90.44 275 ASN A C 1
ATOM 2191 O O . ASN A 1 275 ? -21.989 5.061 -5.077 1.00 90.44 275 ASN A O 1
ATOM 2195 N N . PRO A 1 276 ? -22.260 6.951 -3.891 1.00 91.19 276 PRO A N 1
ATOM 2196 C CA . PRO A 1 276 ? -21.526 6.477 -2.712 1.00 91.19 276 PRO A CA 1
ATOM 2197 C C . PRO A 1 276 ? -21.986 5.111 -2.182 1.00 91.19 276 PRO A C 1
ATOM 2199 O O . PRO A 1 276 ? -21.185 4.362 -1.627 1.00 91.19 276 PRO A O 1
ATOM 2202 N N . LEU A 1 277 ? -23.262 4.762 -2.372 1.00 91.62 277 LEU A N 1
ATOM 2203 C CA . LEU A 1 277 ? -23.809 3.478 -1.934 1.00 91.62 277 LEU A CA 1
ATOM 2204 C C . LEU A 1 277 ? -23.276 2.286 -2.747 1.00 91.62 277 LEU A C 1
ATOM 2206 O O . LEU A 1 277 ? -23.248 1.172 -2.232 1.00 91.62 277 LEU A O 1
ATOM 2210 N N . ASP A 1 278 ? -22.777 2.493 -3.969 1.00 90.56 278 ASP A N 1
ATOM 2211 C CA . ASP A 1 278 ? -22.191 1.415 -4.782 1.00 90.56 278 ASP A CA 1
ATOM 2212 C C . ASP A 1 278 ? -20.900 0.848 -4.169 1.00 90.56 278 ASP A C 1
ATOM 2214 O O . ASP A 1 278 ? -20.507 -0.279 -4.473 1.00 90.56 278 ASP A O 1
ATOM 2218 N N . MET A 1 279 ? -20.287 1.569 -3.221 1.00 91.56 279 MET A N 1
ATOM 2219 C CA . MET A 1 279 ? -19.169 1.063 -2.418 1.00 91.56 279 MET A CA 1
ATOM 2220 C C . MET A 1 279 ? -19.566 -0.119 -1.532 1.00 91.56 279 MET A C 1
ATOM 2222 O O . MET A 1 279 ? -18.701 -0.905 -1.162 1.00 91.56 279 MET A O 1
ATOM 2226 N N . ILE A 1 280 ? -20.856 -0.292 -1.215 1.00 93.00 280 ILE A N 1
ATOM 2227 C CA . ILE A 1 280 ? -21.331 -1.452 -0.448 1.00 93.00 280 ILE A CA 1
ATOM 2228 C C . ILE A 1 280 ? -20.990 -2.754 -1.191 1.00 93.00 280 ILE A C 1
ATOM 2230 O O . ILE A 1 280 ? -20.620 -3.742 -0.560 1.00 93.00 280 ILE A O 1
ATOM 2234 N N . GLY A 1 281 ? -21.016 -2.747 -2.529 1.00 90.94 281 GLY A N 1
ATOM 2235 C CA . GLY A 1 281 ? -20.636 -3.910 -3.332 1.00 90.94 281 GLY A CA 1
ATOM 2236 C C . GLY A 1 281 ? -19.152 -4.289 -3.218 1.00 90.94 281 GLY A C 1
ATOM 2237 O O . GLY A 1 281 ? -18.812 -5.461 -3.365 1.00 90.94 281 GLY A O 1
ATOM 2238 N N . LYS A 1 282 ? -18.271 -3.343 -2.855 1.00 92.38 282 LYS A N 1
ATOM 2239 C CA . LYS A 1 282 ? -16.826 -3.574 -2.653 1.00 92.38 282 LYS A CA 1
ATOM 2240 C C . LYS A 1 282 ? -16.487 -4.301 -1.349 1.00 92.38 282 LYS A C 1
ATOM 2242 O O . LYS A 1 282 ? -15.318 -4.575 -1.090 1.00 92.38 282 LYS A O 1
ATOM 2247 N N . PHE A 1 283 ? -17.491 -4.614 -0.533 1.00 94.00 283 PHE A N 1
ATOM 2248 C CA . PHE A 1 283 ? -17.351 -5.448 0.658 1.00 94.00 283 PHE A CA 1
ATOM 2249 C C . PHE A 1 283 ? -17.621 -6.938 0.411 1.00 94.00 283 PHE A C 1
ATOM 2251 O O . PHE A 1 283 ? -17.425 -7.739 1.319 1.00 94.00 283 PHE A O 1
ATOM 2258 N N . PHE A 1 284 ? -18.037 -7.322 -0.798 1.00 91.75 284 PHE A N 1
ATOM 2259 C CA . PHE A 1 284 ? -18.242 -8.720 -1.174 1.00 91.75 284 PHE A CA 1
ATOM 2260 C C . PHE A 1 284 ? -16.999 -9.296 -1.858 1.00 91.75 284 PHE A C 1
ATOM 2262 O O . PHE A 1 284 ? -16.181 -8.562 -2.413 1.00 91.75 284 PHE A O 1
ATOM 2269 N N . ASN A 1 285 ? -16.843 -10.620 -1.814 1.00 88.56 285 ASN A N 1
ATOM 2270 C CA . ASN A 1 285 ? -15.717 -11.298 -2.451 1.00 88.56 285 ASN A CA 1
ATOM 2271 C C . ASN A 1 285 ? -15.669 -11.014 -3.960 1.00 88.56 285 ASN A C 1
ATOM 2273 O O . ASN A 1 285 ? -16.698 -10.830 -4.607 1.00 88.56 285 ASN A O 1
ATOM 2277 N N . GLY A 1 286 ? -14.463 -11.031 -4.531 1.00 80.94 286 GLY A N 1
ATOM 2278 C CA . GLY A 1 286 ? -14.269 -10.896 -5.979 1.00 80.94 286 GLY A CA 1
ATOM 2279 C C . GLY A 1 286 ? -14.536 -9.488 -6.505 1.00 80.94 286 GLY A C 1
ATOM 2280 O O . GLY A 1 286 ? -14.698 -9.298 -7.704 1.00 80.94 286 GLY A O 1
ATOM 2281 N N . SER A 1 287 ? -14.569 -8.481 -5.628 1.00 78.44 287 SER A N 1
ATOM 2282 C CA . SER A 1 287 ? -14.943 -7.121 -6.009 1.00 78.44 287 SER A CA 1
ATOM 2283 C C . SER A 1 287 ? -13.868 -6.345 -6.779 1.00 78.44 287 SER A C 1
ATOM 2285 O O . SER A 1 287 ? -14.022 -5.143 -6.991 1.00 78.44 287 SER A O 1
ATOM 2287 N N . VAL A 1 288 ? -12.749 -6.977 -7.138 1.00 79.19 288 VAL A N 1
ATOM 2288 C CA . VAL A 1 288 ? -11.676 -6.370 -7.933 1.00 79.19 288 VAL A CA 1
ATOM 2289 C C . VAL A 1 288 ? -11.828 -6.827 -9.378 1.00 79.19 288 VAL A C 1
ATOM 2291 O O . VAL A 1 288 ? -11.791 -8.021 -9.662 1.00 79.19 288 VAL A O 1
ATOM 2294 N N . ASN A 1 289 ? -11.945 -5.869 -10.294 1.00 78.12 289 ASN A N 1
ATOM 2295 C CA . ASN A 1 289 ? -12.008 -6.116 -11.729 1.00 78.12 289 ASN A CA 1
ATOM 2296 C C . ASN A 1 289 ? -11.007 -5.205 -12.450 1.00 78.12 289 ASN A C 1
ATOM 2298 O O . ASN A 1 289 ? -10.893 -4.022 -12.126 1.00 78.12 289 ASN A O 1
ATOM 2302 N N . PHE A 1 290 ? -10.288 -5.753 -13.433 1.00 73.81 290 PHE A N 1
ATOM 2303 C CA . PHE A 1 290 ? -9.321 -5.013 -14.242 1.00 73.81 290 PHE A CA 1
ATOM 2304 C C . PHE A 1 290 ? -9.958 -3.816 -14.962 1.00 73.81 290 PHE A C 1
ATOM 2306 O O . PHE A 1 290 ? -9.369 -2.737 -14.990 1.00 73.81 290 PHE A O 1
ATOM 2313 N N . ASN A 1 291 ? -11.190 -3.974 -15.459 1.00 74.81 291 ASN A N 1
ATOM 2314 C CA . ASN A 1 291 ? -11.923 -2.921 -16.173 1.00 74.81 291 ASN A CA 1
ATOM 2315 C C . ASN A 1 291 ? -12.292 -1.729 -15.279 1.00 74.81 291 ASN A C 1
ATOM 2317 O O . ASN A 1 291 ? -12.539 -0.635 -15.775 1.00 74.81 2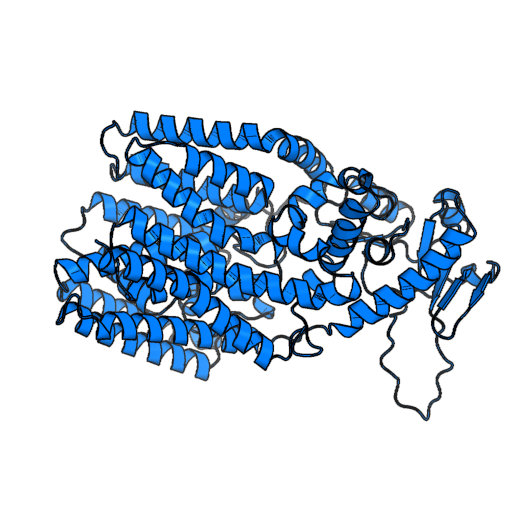91 ASN A O 1
ATOM 2321 N N . GLU A 1 292 ? -12.304 -1.929 -13.962 1.00 75.25 292 GLU A N 1
ATOM 2322 C CA . GLU A 1 292 ? -12.601 -0.891 -12.978 1.00 75.25 292 GLU A CA 1
ATOM 2323 C C . GLU A 1 292 ? -11.348 -0.209 -12.424 1.00 75.25 292 GLU A C 1
ATOM 2325 O O . GLU A 1 292 ? -11.455 0.805 -11.741 1.00 75.25 292 GLU A O 1
ATOM 2330 N N . LEU A 1 293 ? -10.146 -0.707 -12.722 1.00 76.25 293 LEU A N 1
ATOM 2331 C CA . LEU A 1 293 ? -8.919 -0.026 -12.308 1.00 76.25 293 LEU A CA 1
ATOM 2332 C C . LEU A 1 293 ? -8.815 1.411 -12.859 1.00 76.25 293 LEU A C 1
ATOM 2334 O O . LEU A 1 293 ? -8.333 2.266 -12.117 1.00 76.25 293 LEU A O 1
ATOM 2338 N N . PRO A 1 294 ? -9.266 1.732 -14.089 1.00 72.25 294 PRO A N 1
ATOM 2339 C CA . PRO A 1 294 ? -9.228 3.099 -14.607 1.00 72.25 294 PRO A CA 1
ATOM 2340 C C . PRO A 1 294 ? -10.223 4.066 -13.947 1.00 72.25 294 PRO A C 1
ATOM 2342 O O . PRO A 1 294 ? -9.879 5.232 -13.775 1.00 72.25 294 PRO A O 1
ATOM 2345 N N . ALA A 1 295 ? -11.447 3.618 -13.631 1.00 72.38 295 ALA A N 1
ATOM 2346 C CA . ALA A 1 295 ? -12.566 4.509 -13.278 1.00 72.38 295 ALA A CA 1
ATOM 2347 C C . ALA A 1 295 ? -13.627 3.889 -12.338 1.00 72.38 295 ALA A C 1
ATOM 2349 O O . ALA A 1 295 ? -14.782 4.311 -12.336 1.00 72.38 295 ALA A O 1
ATOM 2350 N N . GLY A 1 296 ? -13.266 2.867 -11.564 1.00 81.50 296 GLY A N 1
ATOM 2351 C CA . GLY A 1 296 ? -14.169 2.172 -10.645 1.00 81.50 296 GLY A CA 1
ATOM 2352 C C . GLY A 1 296 ? -14.182 2.734 -9.226 1.00 81.50 296 GLY A C 1
ATOM 2353 O O . GLY A 1 296 ? -13.469 3.682 -8.887 1.00 81.50 296 GLY A O 1
ATOM 2354 N N . THR A 1 297 ? -15.001 2.112 -8.375 1.00 86.94 297 THR A N 1
ATOM 2355 C CA . THR A 1 297 ? -15.111 2.470 -6.954 1.00 86.94 297 THR A CA 1
ATOM 2356 C C . THR A 1 297 ? -13.919 1.957 -6.138 1.00 86.94 297 THR A C 1
ATOM 2358 O O . THR A 1 297 ? -13.238 0.998 -6.515 1.00 86.94 297 THR A O 1
ATOM 2361 N N . ALA A 1 298 ? -13.656 2.596 -4.995 1.00 90.00 298 ALA A N 1
ATOM 2362 C CA . ALA A 1 298 ? -12.501 2.286 -4.154 1.00 90.00 298 ALA A CA 1
ATOM 2363 C C . ALA A 1 298 ? -12.464 0.819 -3.673 1.00 90.00 298 ALA A C 1
ATOM 2365 O O . ALA A 1 298 ? -13.454 0.272 -3.186 1.00 90.00 298 ALA A O 1
ATOM 2366 N N . ASN A 1 299 ? -11.287 0.187 -3.730 1.00 92.19 299 ASN A N 1
ATOM 2367 C CA . ASN A 1 299 ? -11.096 -1.187 -3.255 1.00 92.19 299 ASN A CA 1
ATOM 2368 C C . ASN A 1 299 ? -10.968 -1.215 -1.721 1.00 92.19 299 ASN A C 1
ATOM 2370 O O . ASN A 1 299 ? -9.926 -0.846 -1.174 1.00 92.19 299 ASN A O 1
ATOM 2374 N N . ILE A 1 300 ? -12.034 -1.641 -1.036 1.00 95.06 300 ILE A N 1
ATOM 2375 C CA . ILE A 1 300 ? -12.188 -1.564 0.434 1.00 95.06 300 ILE A CA 1
ATOM 2376 C C . ILE A 1 300 ? -12.580 -2.896 1.089 1.00 95.06 300 ILE A C 1
ATOM 2378 O O . ILE A 1 300 ? -12.972 -2.920 2.254 1.00 95.06 300 ILE A O 1
ATOM 2382 N N . PHE A 1 301 ? -12.475 -4.006 0.356 1.00 96.31 301 PHE A N 1
ATOM 2383 C CA . PHE A 1 301 ? -12.834 -5.323 0.875 1.00 96.31 301 PHE A CA 1
ATOM 2384 C C . PHE A 1 301 ? -12.052 -5.664 2.156 1.00 96.31 301 PHE A C 1
ATOM 2386 O O . PHE A 1 301 ? -10.826 -5.531 2.213 1.00 96.31 301 PHE A O 1
ATOM 2393 N N . VAL A 1 302 ? -12.772 -6.136 3.169 1.00 97.94 302 VAL A N 1
ATOM 2394 C CA . VAL A 1 302 ? -12.275 -6.636 4.457 1.00 97.94 302 VAL A CA 1
ATOM 2395 C C . VAL A 1 302 ? -13.160 -7.811 4.875 1.00 97.94 302 VAL A C 1
ATOM 2397 O O . VAL A 1 302 ? -14.247 -7.973 4.328 1.00 97.94 302 VAL A O 1
ATOM 2400 N N . ALA A 1 303 ? -12.730 -8.623 5.844 1.00 97.94 303 ALA A N 1
ATOM 2401 C CA . ALA A 1 303 ? -13.523 -9.773 6.283 1.00 97.94 303 ALA A CA 1
ATOM 2402 C C . ALA A 1 303 ? -14.924 -9.360 6.766 1.00 97.94 303 ALA A C 1
ATOM 2404 O O . ALA A 1 303 ? -15.074 -8.347 7.453 1.00 97.94 303 ALA A O 1
ATOM 2405 N N . SER A 1 304 ? -15.938 -10.180 6.505 1.00 98.25 304 SER A N 1
ATOM 2406 C CA . SER A 1 304 ? -17.326 -9.948 6.917 1.00 98.25 304 SER A CA 1
ATOM 2407 C C . SER A 1 304 ? -17.463 -9.698 8.422 1.00 98.25 304 SER A C 1
ATOM 2409 O O . SER A 1 304 ? -18.209 -8.817 8.854 1.00 98.25 304 SER A O 1
ATOM 2411 N N . VAL A 1 305 ? -16.661 -10.392 9.238 1.00 98.50 305 VAL A N 1
ATOM 2412 C CA . VAL A 1 305 ? -16.562 -10.154 10.689 1.00 98.50 305 VAL A CA 1
ATOM 2413 C C . VAL A 1 305 ? -16.188 -8.699 11.005 1.00 98.50 305 VAL A C 1
ATOM 2415 O O . VAL A 1 305 ? -16.746 -8.112 11.932 1.00 98.50 305 VAL A O 1
ATOM 2418 N N . VAL A 1 306 ? -15.277 -8.089 10.236 1.00 98.62 306 VAL A N 1
ATOM 2419 C CA . VAL A 1 306 ? -14.883 -6.680 10.403 1.00 98.62 306 VAL A CA 1
ATOM 2420 C C . VAL A 1 306 ? -16.064 -5.763 10.127 1.00 98.62 306 VAL A C 1
ATOM 2422 O O . VAL A 1 306 ? -16.302 -4.854 10.912 1.00 98.62 306 VAL A O 1
ATOM 2425 N N . ILE A 1 307 ? -16.819 -6.011 9.059 1.00 98.31 307 ILE A N 1
ATOM 2426 C CA . ILE A 1 307 ? -17.956 -5.174 8.657 1.00 98.31 307 ILE A CA 1
ATOM 2427 C C . ILE A 1 307 ? -19.045 -5.204 9.735 1.00 98.31 307 ILE A C 1
ATOM 2429 O O . ILE A 1 307 ? -19.501 -4.151 10.191 1.00 98.31 307 ILE A O 1
ATOM 2433 N N . VAL A 1 308 ? -19.397 -6.405 10.210 1.00 98.50 308 VAL A N 1
ATOM 2434 C CA . VAL A 1 308 ? -20.368 -6.605 11.296 1.00 98.50 308 VAL A CA 1
ATOM 2435 C C . VAL A 1 308 ? -19.936 -5.850 12.553 1.00 98.50 308 VAL A C 1
ATOM 2437 O O . VAL A 1 308 ? -20.701 -5.061 13.105 1.00 98.50 308 VAL A O 1
ATOM 2440 N N . LEU A 1 309 ? -18.696 -6.050 13.000 1.00 98.62 309 LEU A N 1
ATOM 2441 C CA . LEU A 1 309 ? -18.190 -5.429 14.223 1.00 98.62 309 LEU A CA 1
ATOM 2442 C C . LEU A 1 309 ? -18.002 -3.913 14.096 1.00 98.62 309 LEU A C 1
ATOM 2444 O O . LEU A 1 309 ? -18.209 -3.189 15.070 1.00 98.62 309 LEU A O 1
ATOM 2448 N N . PHE A 1 310 ? -17.625 -3.428 12.914 1.00 98.62 310 PHE A N 1
ATOM 2449 C CA . PHE A 1 310 ? -17.476 -2.005 12.631 1.00 98.62 310 PHE A CA 1
ATOM 2450 C C . PHE A 1 310 ? -18.813 -1.272 12.748 1.00 98.62 310 PHE A C 1
ATOM 2452 O O . PHE A 1 310 ? -18.886 -0.239 13.408 1.00 98.62 310 PHE A O 1
ATOM 2459 N N . VAL A 1 311 ? -19.885 -1.821 12.172 1.00 98.25 311 VAL A N 1
ATOM 2460 C CA . VAL A 1 311 ? -21.229 -1.242 12.312 1.00 98.25 311 VAL A CA 1
ATOM 2461 C C . VAL A 1 311 ? -21.726 -1.375 13.753 1.00 98.25 311 VAL A C 1
ATOM 2463 O O . VAL A 1 311 ? -22.206 -0.396 14.328 1.00 98.25 311 VAL A O 1
ATOM 2466 N N . TYR A 1 312 ? -21.522 -2.537 14.381 1.00 98.38 312 TYR A N 1
ATOM 2467 C CA . TYR A 1 312 ? -21.895 -2.766 15.778 1.00 98.38 312 TYR A CA 1
ATOM 2468 C C . TYR A 1 312 ? -21.247 -1.764 16.745 1.00 98.38 312 TYR A C 1
ATOM 2470 O O . TYR A 1 312 ? -21.911 -1.321 17.684 1.00 98.38 312 TYR A O 1
ATOM 2478 N N . TYR A 1 313 ? -20.005 -1.331 16.488 1.00 98.31 313 TYR A N 1
ATOM 2479 C CA . TYR A 1 313 ? -19.281 -0.337 17.292 1.00 98.31 313 TYR A CA 1
ATOM 2480 C C . TYR A 1 313 ? -20.131 0.897 17.639 1.00 98.31 313 TYR A C 1
ATOM 2482 O O . TYR A 1 313 ? -20.153 1.357 18.786 1.00 98.31 313 TYR A O 1
ATOM 2490 N N . PHE A 1 314 ? -20.877 1.424 16.666 1.00 97.62 314 PHE A N 1
ATOM 2491 C CA . PHE A 1 314 ? -21.670 2.641 16.842 1.00 97.62 314 PHE A CA 1
ATOM 2492 C C . PHE A 1 314 ? -22.877 2.443 17.767 1.00 97.62 314 PHE A C 1
ATOM 2494 O O . PHE A 1 314 ? -23.348 3.403 18.384 1.00 97.62 314 PHE A O 1
ATOM 2501 N N . PHE A 1 315 ? -23.317 1.203 17.974 1.00 96.56 315 PHE A N 1
ATOM 2502 C CA . PHE A 1 315 ? -24.464 0.864 18.813 1.00 96.56 315 PHE A CA 1
ATOM 2503 C C . PHE A 1 315 ? -24.089 0.383 20.224 1.00 96.56 315 PHE A C 1
ATOM 2505 O O . PHE A 1 315 ? -24.972 0.186 21.054 1.00 96.56 315 PHE A O 1
ATOM 2512 N N . ILE A 1 316 ? -22.796 0.278 20.554 1.00 96.25 316 ILE A N 1
ATOM 2513 C CA . ILE A 1 316 ? -22.331 -0.135 21.890 1.00 96.25 316 ILE A CA 1
ATOM 2514 C C . ILE A 1 316 ? -22.591 0.976 22.926 1.00 96.25 316 ILE A C 1
ATOM 2516 O O . ILE A 1 316 ? -21.986 2.041 22.817 1.00 96.25 316 ILE A O 1
ATOM 2520 N N . PRO A 1 317 ? -23.456 0.800 23.940 1.00 92.06 317 PRO A N 1
ATOM 2521 C CA . PRO A 1 317 ? -23.914 1.907 24.794 1.00 92.06 317 PRO A CA 1
ATOM 2522 C C . PRO A 1 317 ? -22.832 2.512 25.702 1.00 92.06 317 PRO A C 1
ATOM 2524 O O . PRO A 1 317 ? -22.897 3.695 26.026 1.00 92.06 317 PRO A O 1
ATOM 2527 N N . THR A 1 318 ? -21.834 1.730 26.090 1.00 92.12 318 THR A N 1
ATOM 2528 C CA . THR A 1 318 ? -20.758 2.107 27.024 1.00 92.12 318 THR A CA 1
ATOM 2529 C C . THR A 1 318 ? -19.656 2.954 26.386 1.00 92.12 318 THR A C 1
ATOM 2531 O O . THR A 1 318 ? -18.943 3.681 27.082 1.00 92.12 318 THR A O 1
ATOM 2534 N N . ILE A 1 319 ? -19.524 2.929 25.054 1.00 93.94 319 ILE A N 1
ATOM 2535 C CA . ILE A 1 319 ? -18.583 3.797 24.345 1.00 93.94 319 ILE A CA 1
ATOM 2536 C C . ILE A 1 319 ? -19.113 5.229 24.390 1.00 93.94 319 ILE A C 1
ATOM 2538 O O . ILE A 1 319 ? -20.223 5.523 23.937 1.00 93.94 319 ILE A O 1
ATOM 2542 N N . LYS A 1 320 ? -18.281 6.143 24.900 1.00 95.50 320 LYS A N 1
ATOM 2543 C CA . LYS A 1 320 ? -18.627 7.561 25.039 1.00 95.50 320 LYS A CA 1
ATOM 2544 C C . LYS A 1 320 ? -19.086 8.156 23.701 1.00 95.50 320 LYS A C 1
ATOM 2546 O O . LYS A 1 320 ? -18.448 7.961 22.665 1.00 95.50 320 LYS A O 1
ATOM 2551 N N . ARG A 1 321 ? -20.169 8.942 23.735 1.00 95.38 321 ARG A N 1
ATOM 2552 C CA . ARG A 1 321 ? -20.794 9.537 22.536 1.00 95.38 321 ARG A CA 1
ATOM 2553 C C . ARG A 1 321 ? -19.824 10.377 21.707 1.00 95.38 321 ARG A C 1
ATOM 2555 O O . ARG A 1 321 ? -19.826 10.274 20.489 1.00 95.38 321 ARG A O 1
ATOM 2562 N N . ASN A 1 322 ? -18.963 11.156 22.354 1.00 96.06 322 ASN A N 1
ATOM 2563 C CA . ASN A 1 322 ? -17.946 11.956 21.673 1.00 96.06 322 ASN A CA 1
ATOM 2564 C C . ASN A 1 322 ? -16.958 11.104 20.859 1.00 96.06 322 ASN A C 1
ATOM 2566 O O . ASN A 1 322 ? -16.631 11.457 19.731 1.00 96.06 322 ASN A O 1
ATOM 2570 N N . VAL A 1 323 ? -16.529 9.956 21.392 1.00 96.69 323 VAL A N 1
ATOM 2571 C CA . VAL A 1 323 ? -15.658 9.008 20.682 1.00 96.69 323 VAL A CA 1
ATOM 2572 C C . VAL A 1 323 ? -16.394 8.381 19.502 1.00 96.69 323 VAL A C 1
ATOM 2574 O O . VAL A 1 323 ? -15.814 8.250 18.427 1.00 96.69 323 VAL A O 1
ATOM 2577 N N . LYS A 1 324 ? -17.682 8.053 19.648 1.00 96.81 324 LYS A N 1
ATOM 2578 C CA . LYS A 1 324 ? -18.499 7.579 18.520 1.00 96.81 324 LYS A CA 1
ATOM 2579 C C . LYS A 1 324 ? -18.645 8.630 17.425 1.00 96.81 324 LYS A C 1
ATOM 2581 O O . LYS A 1 324 ? -18.446 8.300 16.264 1.00 96.81 324 LYS A O 1
ATOM 2586 N N . PHE A 1 325 ? -18.938 9.882 17.783 1.00 97.12 325 PHE A N 1
ATOM 2587 C CA . PHE A 1 325 ? -19.041 10.974 16.814 1.00 97.12 325 PHE A CA 1
ATOM 2588 C C . PHE A 1 325 ? -17.708 11.263 16.123 1.00 97.12 325 PHE A C 1
ATOM 2590 O O . PHE A 1 325 ? -17.702 11.497 14.922 1.00 97.12 325 PHE A O 1
ATOM 2597 N N . ALA A 1 326 ? -16.580 11.172 16.834 1.00 97.69 326 ALA A N 1
ATOM 2598 C CA . ALA A 1 326 ? -15.258 11.290 16.222 1.00 97.69 326 ALA A CA 1
ATOM 2599 C C . ALA A 1 326 ? -14.982 10.152 15.223 1.00 97.69 326 ALA A C 1
ATOM 2601 O O . ALA A 1 326 ? -14.566 10.412 14.095 1.00 97.69 326 ALA A O 1
ATOM 2602 N N . ASN A 1 327 ? -15.279 8.899 15.602 1.00 97.50 327 ASN A N 1
ATOM 2603 C CA . ASN A 1 327 ? -15.162 7.751 14.696 1.00 97.50 327 ASN A CA 1
ATOM 2604 C C . ASN A 1 327 ? -16.070 7.900 13.471 1.00 97.50 327 ASN A C 1
ATOM 2606 O O . ASN A 1 327 ? -15.642 7.611 12.354 1.00 97.50 327 ASN A O 1
ATOM 2610 N N . LEU A 1 328 ? -17.311 8.354 13.672 1.00 97.94 328 LEU A N 1
ATOM 2611 C CA . LEU A 1 328 ? -18.278 8.565 12.600 1.00 97.94 328 LEU A CA 1
ATOM 2612 C C . LEU A 1 328 ? -17.818 9.691 11.672 1.00 97.94 328 LEU A C 1
ATOM 2614 O O . LEU A 1 328 ? -17.825 9.506 10.464 1.00 97.94 328 LEU A O 1
ATOM 2618 N N . GLY A 1 329 ? -17.348 10.813 12.221 1.00 98.19 329 GLY A N 1
ATOM 2619 C CA . GLY A 1 329 ? -16.820 11.938 11.450 1.00 98.19 329 GLY A CA 1
ATOM 2620 C C . GLY A 1 329 ? -15.629 11.540 10.580 1.00 98.19 329 GLY A C 1
ATOM 2621 O O . GLY A 1 329 ? -15.607 11.867 9.397 1.00 98.19 329 GLY A O 1
ATOM 2622 N N . LEU A 1 330 ? -14.682 10.764 11.122 1.00 98.38 330 LEU A N 1
ATOM 2623 C CA . LEU A 1 330 ? -13.556 10.252 10.335 1.00 98.38 330 LEU A CA 1
ATOM 2624 C C . LEU A 1 330 ? -14.017 9.251 9.263 1.00 98.38 330 LEU A C 1
ATOM 2626 O O . LEU A 1 330 ? -13.532 9.291 8.137 1.00 98.38 330 LEU A O 1
ATOM 2630 N N . THR A 1 331 ? -14.991 8.396 9.580 1.00 98.00 331 THR A N 1
ATOM 2631 C CA . THR A 1 331 ? -15.589 7.450 8.619 1.00 98.00 331 THR A CA 1
ATOM 2632 C C . THR A 1 331 ? -16.270 8.188 7.466 1.00 98.00 331 THR A C 1
ATOM 2634 O O . THR A 1 331 ? -16.016 7.873 6.307 1.00 98.00 331 THR A O 1
ATOM 2637 N N . VAL A 1 332 ? -17.083 9.202 7.769 1.00 97.62 332 VAL A N 1
ATOM 2638 C CA . VAL A 1 332 ? -17.764 10.041 6.773 1.00 97.62 332 VAL A CA 1
ATOM 2639 C C . VAL A 1 332 ? -16.751 10.796 5.919 1.00 97.62 332 VAL A C 1
ATOM 2641 O O . VAL A 1 332 ? -16.885 10.796 4.701 1.00 97.62 332 VAL A O 1
ATOM 2644 N N . PHE A 1 333 ? -15.706 11.372 6.520 1.00 97.75 333 PHE A N 1
ATOM 2645 C CA . PHE A 1 333 ? -14.626 12.024 5.776 1.00 97.75 333 PHE A CA 1
ATOM 2646 C C . PHE A 1 333 ? -13.961 11.074 4.770 1.00 97.75 333 PHE A C 1
ATOM 2648 O O . PHE A 1 333 ? -13.756 11.454 3.619 1.00 97.75 333 PHE A O 1
ATOM 2655 N N . MET A 1 334 ? -13.673 9.830 5.168 1.00 97.69 334 MET A N 1
ATOM 2656 C CA . MET A 1 334 ? -13.077 8.835 4.271 1.00 97.69 334 MET A CA 1
ATOM 2657 C C . MET A 1 334 ? -14.043 8.383 3.169 1.00 97.69 334 MET A C 1
ATOM 2659 O O . MET A 1 334 ? -13.625 8.273 2.022 1.00 97.69 334 MET A O 1
ATOM 2663 N N . ILE A 1 335 ? -15.324 8.161 3.484 1.00 96.25 335 ILE A N 1
ATOM 2664 C CA . ILE A 1 335 ? -16.342 7.802 2.481 1.00 96.25 335 ILE A CA 1
ATOM 2665 C C . ILE A 1 335 ? -16.506 8.928 1.462 1.00 96.25 335 ILE A C 1
ATOM 2667 O O . ILE A 1 335 ? -16.414 8.669 0.268 1.00 96.25 335 ILE A O 1
ATOM 2671 N N . LEU A 1 336 ? -16.677 10.172 1.923 1.00 95.94 336 LEU A N 1
ATOM 2672 C CA . LEU A 1 336 ? -16.766 11.339 1.045 1.00 95.94 336 LEU A CA 1
ATOM 2673 C C . LEU A 1 336 ? -15.503 11.498 0.205 1.00 95.94 336 LEU A C 1
ATOM 2675 O O . LEU A 1 336 ? -15.598 11.774 -0.982 1.00 95.94 336 LEU A O 1
ATOM 2679 N N . SER A 1 337 ? -14.327 11.263 0.785 1.00 95.88 337 SER A N 1
ATOM 2680 C CA . SER A 1 337 ? -13.069 11.318 0.039 1.00 95.88 337 SER A CA 1
ATOM 2681 C C . SER A 1 337 ? -13.021 10.336 -1.124 1.00 95.88 337 SER A C 1
ATOM 2683 O O . SER A 1 337 ? -12.425 10.649 -2.145 1.00 95.88 337 SER A O 1
ATOM 2685 N N . MET A 1 338 ? -13.654 9.171 -0.982 1.00 94.94 338 MET A N 1
ATOM 2686 C CA . MET A 1 338 ? -13.675 8.140 -2.017 1.00 94.94 338 MET A CA 1
ATOM 2687 C C . MET A 1 338 ? -14.759 8.353 -3.078 1.00 94.94 338 MET A C 1
ATOM 2689 O O . MET A 1 338 ? -14.793 7.600 -4.033 1.00 94.94 338 MET A O 1
ATOM 2693 N N . CYS A 1 339 ? -15.664 9.323 -2.943 1.00 94.25 339 CYS A N 1
ATOM 2694 C CA . CYS A 1 339 ? -16.741 9.518 -3.922 1.00 94.25 339 CYS A CA 1
ATOM 2695 C C . CYS A 1 339 ? -16.927 10.968 -4.377 1.00 94.25 339 CYS A C 1
ATOM 2697 O O . CYS A 1 339 ? -17.607 11.196 -5.375 1.00 94.25 339 CYS A O 1
ATOM 2699 N N . PHE A 1 340 ? -16.350 11.944 -3.674 1.00 94.31 340 PHE A N 1
ATOM 2700 C CA . PHE A 1 340 ? -16.465 13.368 -3.965 1.00 94.31 340 PHE A CA 1
ATOM 2701 C C . PHE A 1 340 ? -15.154 13.911 -4.543 1.00 94.31 340 PHE A C 1
ATOM 2703 O O . PHE A 1 340 ? -14.154 14.050 -3.835 1.00 94.31 340 PHE A O 1
ATOM 2710 N N . GLN A 1 341 ? -15.191 14.281 -5.825 1.00 92.12 341 GLN A N 1
ATOM 2711 C CA . GLN A 1 341 ? -14.000 14.586 -6.623 1.00 92.12 341 GLN A CA 1
ATOM 2712 C C . GLN A 1 341 ? -13.065 15.653 -6.016 1.00 92.12 341 GLN A C 1
ATOM 2714 O O . GLN A 1 341 ? -11.849 15.471 -6.083 1.00 92.12 341 GLN A O 1
ATOM 2719 N N . PRO A 1 342 ? -13.550 16.758 -5.407 1.00 92.81 342 PRO A N 1
ATOM 2720 C CA . PRO A 1 342 ? -12.658 17.740 -4.787 1.00 92.81 342 PRO A CA 1
ATOM 2721 C C . PRO A 1 342 ? -11.777 17.157 -3.678 1.00 92.81 342 PRO A C 1
ATOM 2723 O O . PRO A 1 342 ? -10.624 17.560 -3.536 1.00 92.81 342 PRO A O 1
ATOM 2726 N N . LEU A 1 343 ? -12.304 16.203 -2.905 1.00 93.88 343 LEU A N 1
ATOM 2727 C CA . LEU A 1 343 ? -11.516 15.518 -1.887 1.00 93.88 343 LEU A CA 1
ATOM 2728 C C . LEU A 1 343 ? -10.555 14.520 -2.530 1.00 93.88 343 LEU A C 1
ATOM 2730 O O . LEU A 1 343 ? -9.390 14.510 -2.145 1.00 93.88 343 LEU A O 1
ATOM 2734 N N . ASP A 1 344 ? -10.984 13.746 -3.529 1.00 91.81 344 ASP A N 1
ATOM 2735 C CA . ASP A 1 344 ? -10.083 12.826 -4.241 1.00 91.81 344 ASP A CA 1
ATOM 2736 C C . ASP A 1 344 ? -8.877 13.558 -4.857 1.00 91.81 344 ASP A C 1
ATOM 2738 O O . ASP A 1 344 ? -7.725 13.174 -4.637 1.00 91.81 344 ASP A O 1
ATOM 2742 N N . LEU A 1 345 ? -9.123 14.695 -5.517 1.00 90.31 345 LEU A N 1
ATOM 2743 C CA . LEU A 1 345 ? -8.082 15.598 -6.015 1.00 90.31 345 LEU A CA 1
ATOM 2744 C C . LEU A 1 345 ? -7.109 16.017 -4.910 1.00 90.31 345 LEU A C 1
ATOM 2746 O O . LEU A 1 345 ? -5.896 15.991 -5.117 1.00 90.31 345 LEU A O 1
ATOM 2750 N N . PHE A 1 346 ? -7.619 16.383 -3.732 1.00 92.19 346 PHE A N 1
ATOM 2751 C CA . PHE A 1 346 ? -6.788 16.791 -2.601 1.00 92.19 346 PHE A CA 1
ATOM 2752 C C . PHE A 1 346 ? -5.856 15.662 -2.128 1.00 92.19 346 PHE A C 1
ATOM 2754 O O . PHE A 1 346 ? -4.659 15.887 -1.929 1.00 92.19 346 PHE A O 1
ATOM 2761 N N . TRP A 1 347 ? -6.362 14.428 -2.028 1.00 93.69 347 TRP A N 1
ATOM 2762 C CA . TRP A 1 347 ? -5.548 13.256 -1.679 1.00 93.69 347 TRP A CA 1
ATOM 2763 C C . TRP A 1 347 ? -4.425 12.982 -2.678 1.00 93.69 347 TRP A C 1
ATOM 2765 O O . TRP A 1 347 ? -3.365 12.485 -2.295 1.00 93.69 347 TRP A O 1
ATOM 2775 N N . HIS A 1 348 ? -4.636 13.345 -3.940 1.00 89.12 348 HIS A N 1
ATOM 2776 C CA . HIS A 1 348 ? -3.702 13.103 -5.032 1.00 89.12 348 HIS A CA 1
ATOM 2777 C C . HIS A 1 348 ? -2.850 14.330 -5.404 1.00 89.12 348 HIS A C 1
ATOM 2779 O O . HIS A 1 348 ? -2.194 14.332 -6.442 1.00 89.12 348 HIS A O 1
ATOM 2785 N N . GLY A 1 349 ? -2.805 15.362 -4.552 1.00 86.38 349 GLY A N 1
ATOM 2786 C CA . GLY A 1 349 ? -1.948 16.531 -4.777 1.00 86.38 349 GLY A CA 1
ATOM 2787 C C . GLY A 1 349 ? -2.451 17.440 -5.900 1.00 86.38 349 GLY A C 1
ATOM 2788 O O . GLY A 1 349 ? -1.657 18.027 -6.628 1.00 86.38 349 GLY A O 1
ATOM 2789 N N . MET A 1 350 ? -3.775 17.555 -6.030 1.00 84.81 350 MET A N 1
ATOM 2790 C CA . MET A 1 350 ? -4.491 18.352 -7.034 1.00 84.81 350 MET A CA 1
ATOM 2791 C C . MET A 1 350 ? -4.396 17.821 -8.472 1.00 84.81 350 MET A C 1
ATOM 2793 O O . MET A 1 350 ? -4.657 18.561 -9.421 1.00 84.81 350 MET A O 1
ATOM 2797 N N . GLN A 1 351 ? -4.073 16.537 -8.641 1.00 81.00 351 GLN A N 1
ATOM 2798 C CA . GLN A 1 351 ? -4.072 15.846 -9.932 1.00 81.00 351 GLN A CA 1
ATOM 2799 C C . GLN A 1 351 ? -4.770 14.500 -9.787 1.00 81.00 351 GLN A C 1
ATOM 2801 O O . GLN A 1 351 ? -4.401 13.724 -8.912 1.00 81.00 351 GLN A O 1
ATOM 2806 N N . LEU A 1 352 ? -5.765 14.197 -10.627 1.00 80.50 352 LEU A N 1
ATOM 2807 C CA . LEU A 1 352 ? -6.440 12.903 -10.526 1.00 80.50 352 LEU A CA 1
ATOM 2808 C C . LEU A 1 352 ? -5.483 11.762 -10.892 1.00 80.50 352 LEU A C 1
ATOM 2810 O O . LEU A 1 352 ? -4.678 11.895 -11.824 1.00 80.50 352 LEU A O 1
ATOM 2814 N N . PRO A 1 353 ? -5.565 10.623 -10.185 1.00 75.75 353 PRO A N 1
ATOM 2815 C CA . PRO A 1 353 ? -4.790 9.450 -10.538 1.00 75.75 353 PRO A CA 1
ATOM 2816 C C . PRO A 1 353 ? -5.226 8.921 -11.906 1.00 75.75 353 PRO A C 1
ATOM 2818 O O . PRO A 1 353 ? -6.408 8.756 -12.192 1.00 75.75 353 PRO A O 1
ATOM 2821 N N . VAL A 1 354 ? -4.247 8.576 -12.736 1.00 74.38 354 VAL A N 1
ATOM 2822 C CA . VAL A 1 354 ? -4.471 7.721 -13.903 1.00 74.38 354 VAL A CA 1
ATOM 2823 C C . VAL A 1 354 ? -4.385 6.282 -13.414 1.00 74.38 354 VAL A C 1
ATOM 2825 O O . VAL A 1 354 ? -3.310 5.864 -12.982 1.00 74.38 354 VAL A O 1
ATOM 2828 N N . TRP A 1 355 ? -5.506 5.558 -13.467 1.00 79.75 355 TRP A N 1
ATOM 2829 C CA . TRP A 1 355 ? -5.662 4.188 -12.962 1.00 79.75 355 TRP A CA 1
ATOM 2830 C C . TRP A 1 355 ? -5.412 4.032 -11.454 1.00 79.75 355 TRP A C 1
ATOM 2832 O O . TRP A 1 355 ? -4.699 4.810 -10.815 1.00 79.75 355 TRP A O 1
ATOM 2842 N N . TYR A 1 356 ? -5.985 2.974 -10.882 1.00 80.69 356 TYR A N 1
ATOM 2843 C CA . TYR A 1 356 ? -5.985 2.708 -9.447 1.00 80.69 356 TYR A CA 1
ATOM 2844 C C . TYR A 1 356 ? -6.503 3.931 -8.684 1.00 80.69 356 TYR A C 1
ATOM 2846 O O . TYR A 1 356 ? -5.756 4.562 -7.940 1.00 80.69 356 TYR A O 1
ATOM 2854 N N . THR A 1 357 ? -7.760 4.307 -8.924 1.00 83.88 357 THR A N 1
ATOM 2855 C CA . THR A 1 357 ? -8.420 5.422 -8.231 1.00 83.88 357 THR A CA 1
ATOM 2856 C C . THR A 1 357 ? -8.465 5.183 -6.716 1.00 83.88 357 THR A C 1
ATOM 2858 O O . THR A 1 357 ? -8.417 4.043 -6.240 1.00 83.88 357 THR A O 1
ATOM 2861 N N . PHE A 1 358 ? -8.521 6.269 -5.937 1.00 89.50 358 PHE A N 1
ATOM 2862 C CA . PHE A 1 358 ? -8.634 6.222 -4.472 1.00 89.50 358 PHE A CA 1
ATOM 2863 C C . PHE A 1 358 ? -7.523 5.415 -3.782 1.00 89.50 358 PHE A C 1
ATOM 2865 O O . PHE A 1 358 ? -7.778 4.603 -2.888 1.00 89.50 358 PHE A O 1
ATOM 2872 N N . ARG A 1 359 ? -6.256 5.647 -4.157 1.00 92.81 359 ARG A N 1
ATOM 2873 C CA . ARG A 1 359 ? -5.093 4.889 -3.641 1.00 92.81 359 ARG A CA 1
ATOM 2874 C C . ARG A 1 359 ? -4.940 4.938 -2.121 1.00 92.81 359 ARG A C 1
ATOM 2876 O O . ARG A 1 359 ? -4.282 4.068 -1.565 1.00 92.81 359 ARG A O 1
ATOM 2883 N N . PHE A 1 360 ? -5.579 5.893 -1.449 1.00 95.50 360 PHE A N 1
ATOM 2884 C CA . PHE A 1 360 ? -5.628 6.026 0.007 1.00 95.50 360 PHE A CA 1
ATOM 2885 C C . PHE A 1 360 ? -6.649 5.097 0.699 1.00 95.50 360 PHE A C 1
ATOM 2887 O O . PHE A 1 360 ? -6.733 5.105 1.929 1.00 95.50 360 PHE A O 1
ATOM 2894 N N . SER A 1 361 ? -7.424 4.279 -0.028 1.00 96.38 361 SER A N 1
ATOM 2895 C CA . SER A 1 361 ? -8.492 3.450 0.562 1.00 96.38 361 SER A CA 1
ATOM 2896 C C . SER A 1 361 ? -7.994 2.394 1.566 1.00 96.38 361 SER A C 1
ATOM 2898 O O . SER A 1 361 ? -8.760 1.953 2.424 1.00 96.38 361 SER A O 1
ATOM 2900 N N . TYR A 1 362 ? -6.699 2.048 1.564 1.00 97.38 362 TYR A N 1
ATOM 2901 C CA . TYR A 1 362 ? -6.097 1.220 2.621 1.00 97.38 362 TYR A CA 1
ATOM 2902 C C . TYR A 1 362 ? -6.197 1.859 4.015 1.00 97.38 362 TYR A C 1
ATOM 2904 O O . TYR A 1 362 ? -6.288 1.137 5.007 1.00 97.38 362 TYR A O 1
ATOM 2912 N N . LEU A 1 363 ? -6.212 3.197 4.115 1.00 98.50 363 LEU A N 1
ATOM 2913 C CA . LEU A 1 363 ? -6.392 3.919 5.382 1.00 98.50 363 LEU A CA 1
ATOM 2914 C C . LEU A 1 363 ? -7.805 3.716 5.928 1.00 98.50 363 LEU A C 1
ATOM 2916 O O . LEU A 1 363 ? -7.986 3.552 7.134 1.00 98.50 363 LEU A O 1
ATOM 2920 N N . PHE A 1 364 ? -8.798 3.676 5.037 1.00 98.31 364 PHE A N 1
ATOM 2921 C CA . PHE A 1 364 ? -10.178 3.385 5.403 1.00 98.31 364 PHE A CA 1
ATOM 2922 C C . PHE A 1 364 ? -10.317 1.943 5.903 1.00 98.31 364 PHE A C 1
ATOM 2924 O O . PHE A 1 364 ? -10.844 1.724 6.991 1.00 98.31 364 PHE A O 1
ATOM 2931 N N . SER A 1 365 ? -9.745 0.974 5.185 1.00 98.25 365 SER A N 1
ATOM 2932 C CA . SER A 1 365 ? -9.713 -0.430 5.615 1.00 98.25 365 SER A CA 1
ATOM 2933 C C . SER A 1 365 ? -8.974 -0.608 6.950 1.00 98.25 365 SER A C 1
ATOM 2935 O O . SER A 1 365 ? -9.494 -1.255 7.857 1.00 98.25 365 SER A O 1
ATOM 2937 N N . PHE A 1 366 ? -7.805 0.023 7.134 1.00 98.69 366 PHE A N 1
ATOM 2938 C CA . PHE A 1 366 ? -7.085 0.055 8.417 1.00 98.69 366 PHE A CA 1
ATOM 2939 C C . PHE A 1 366 ? -7.981 0.566 9.549 1.00 98.69 366 PHE A C 1
ATOM 2941 O O . PHE A 1 366 ? -8.068 -0.054 10.613 1.00 98.69 366 PHE A O 1
ATOM 2948 N N . TRP A 1 367 ? -8.663 1.689 9.307 1.00 98.38 367 TRP A N 1
ATOM 2949 C CA . TRP A 1 367 ? -9.553 2.317 10.272 1.00 98.38 367 TRP A CA 1
ATOM 2950 C C . TRP A 1 367 ? -10.724 1.414 10.653 1.00 98.38 367 TRP A C 1
ATOM 2952 O O . TRP A 1 367 ? -10.988 1.215 11.840 1.00 98.38 367 TRP A O 1
ATOM 2962 N N . MET A 1 368 ? -11.382 0.814 9.660 1.00 98.56 368 MET A N 1
ATOM 2963 C CA . MET A 1 368 ? -12.480 -0.123 9.876 1.00 98.56 368 MET A CA 1
ATOM 2964 C C . MET A 1 368 ? -12.046 -1.323 10.713 1.00 98.56 368 MET A C 1
ATOM 2966 O O . MET A 1 368 ? -12.693 -1.638 11.710 1.00 98.56 368 MET A O 1
ATOM 2970 N N . ILE A 1 369 ? -10.928 -1.960 10.352 1.00 98.81 369 ILE A N 1
ATOM 2971 C CA . ILE A 1 369 ? -10.410 -3.145 11.048 1.00 98.81 369 ILE A CA 1
ATOM 2972 C C . ILE A 1 369 ? -10.034 -2.798 12.492 1.00 98.81 369 ILE A C 1
ATOM 2974 O O . ILE A 1 369 ? -10.349 -3.555 13.413 1.00 98.81 369 ILE A O 1
ATOM 2978 N N . PHE A 1 370 ? -9.404 -1.644 12.726 1.00 98.56 370 PHE A N 1
ATOM 2979 C CA . PHE A 1 370 ? -9.045 -1.215 14.076 1.00 98.56 370 PHE A CA 1
ATOM 2980 C C . PHE A 1 370 ? -10.276 -0.920 14.947 1.00 98.56 370 PHE A C 1
ATOM 2982 O O . PHE A 1 370 ? -10.331 -1.352 16.101 1.00 98.56 370 PHE A O 1
ATOM 2989 N N . THR A 1 371 ? -11.283 -0.238 14.402 1.00 98.50 371 THR A N 1
ATOM 2990 C CA . THR A 1 371 ? -12.544 0.060 15.100 1.00 98.50 371 THR A CA 1
ATOM 2991 C C . THR A 1 371 ? -13.356 -1.211 15.369 1.00 98.50 371 THR A C 1
ATOM 2993 O O . THR A 1 371 ? -13.850 -1.409 16.480 1.00 98.50 371 THR A O 1
ATOM 2996 N N . ALA A 1 372 ? -13.405 -2.136 14.408 1.00 98.69 372 ALA A N 1
ATOM 2997 C CA . ALA A 1 372 ? -13.997 -3.459 14.581 1.00 98.69 372 ALA A CA 1
ATOM 2998 C C . ALA A 1 372 ? -13.305 -4.259 15.694 1.00 98.69 372 ALA A C 1
ATOM 3000 O O . ALA A 1 372 ? -13.971 -4.891 16.513 1.00 98.69 372 ALA A O 1
ATOM 3001 N N . PHE A 1 373 ? -11.974 -4.196 15.782 1.00 98.56 373 PHE A N 1
ATOM 3002 C CA . PHE A 1 373 ? -11.243 -4.857 16.860 1.00 98.56 373 PHE A CA 1
ATOM 3003 C C . PHE A 1 373 ? -11.578 -4.264 18.236 1.00 98.56 373 PHE A C 1
ATOM 3005 O O . PHE A 1 373 ? -11.717 -5.007 19.205 1.00 98.56 373 PHE A O 1
ATOM 3012 N N . GLN A 1 374 ? -11.779 -2.946 18.342 1.00 97.81 374 GLN A N 1
ATOM 3013 C CA . GLN A 1 374 ? -12.251 -2.331 19.590 1.00 97.81 374 GLN A CA 1
ATOM 3014 C C . GLN A 1 374 ? -13.652 -2.824 19.978 1.00 97.81 374 GLN A C 1
ATOM 3016 O O . GLN A 1 374 ? -13.877 -3.144 21.145 1.00 97.81 374 GLN A O 1
ATOM 3021 N N . ALA A 1 375 ? -14.574 -2.937 19.015 1.00 98.06 375 ALA A N 1
ATOM 3022 C CA . ALA A 1 375 ? -15.897 -3.517 19.251 1.00 98.06 375 ALA A CA 1
ATOM 3023 C C . ALA A 1 375 ? -15.813 -4.987 19.690 1.00 98.06 375 ALA A C 1
ATOM 3025 O O . ALA A 1 375 ? -16.514 -5.401 20.610 1.00 98.06 375 ALA A O 1
ATOM 3026 N N . PHE A 1 376 ? -14.917 -5.770 19.088 1.00 98.12 376 PHE A N 1
ATOM 3027 C CA . PHE A 1 376 ? -14.664 -7.151 19.496 1.00 98.12 376 PHE A CA 1
ATOM 3028 C C . PHE A 1 376 ? -14.183 -7.247 20.949 1.00 98.12 376 PHE A C 1
ATOM 3030 O O . PHE A 1 376 ? -14.719 -8.043 21.717 1.00 98.12 376 PHE A O 1
ATOM 3037 N N . LEU A 1 377 ? -13.211 -6.422 21.354 1.00 97.12 377 LEU A N 1
ATOM 3038 C CA . LEU A 1 377 ? -12.738 -6.401 22.743 1.00 97.12 377 LEU A CA 1
ATOM 3039 C C . LEU A 1 377 ? -13.856 -6.034 23.716 1.00 97.12 377 LEU A C 1
ATOM 3041 O O . LEU A 1 377 ? -13.983 -6.657 24.765 1.00 97.12 377 LEU A O 1
ATOM 3045 N N . HIS A 1 378 ? -14.708 -5.090 23.326 1.00 96.25 378 HIS A N 1
ATOM 3046 C CA . HIS A 1 378 ? -15.879 -4.738 24.106 1.00 96.25 378 HIS A CA 1
ATOM 3047 C C . HIS A 1 378 ? -16.822 -5.932 24.317 1.00 96.25 378 HIS A C 1
ATOM 3049 O O . HIS A 1 378 ? -17.278 -6.175 25.431 1.00 96.25 378 HIS A O 1
ATOM 3055 N N . ILE A 1 379 ? -17.093 -6.713 23.266 1.00 96.50 379 ILE A N 1
ATOM 3056 C CA . ILE A 1 379 ? -17.903 -7.937 23.372 1.00 96.50 379 ILE A CA 1
ATOM 3057 C C . ILE A 1 379 ? -17.250 -8.949 24.320 1.00 96.50 379 ILE A C 1
ATOM 3059 O O . ILE A 1 379 ? -17.943 -9.593 25.106 1.00 96.50 379 ILE A O 1
ATOM 3063 N N . LEU A 1 380 ? -15.924 -9.096 24.275 1.00 95.69 380 LEU A N 1
ATOM 3064 C CA . LEU A 1 380 ? -15.220 -10.017 25.169 1.00 95.69 380 LEU A CA 1
ATOM 3065 C C . LEU A 1 380 ? -15.320 -9.619 26.645 1.00 95.69 380 LEU A C 1
ATOM 3067 O O . LEU A 1 380 ? -15.327 -10.505 27.502 1.00 95.69 380 LEU A O 1
ATOM 3071 N N . ASP A 1 381 ? -15.353 -8.321 26.937 1.00 94.19 381 ASP A N 1
ATOM 3072 C CA . ASP A 1 381 ? -15.375 -7.809 28.305 1.00 94.19 381 ASP A CA 1
ATOM 3073 C C . ASP A 1 381 ? -16.809 -7.730 28.852 1.00 94.19 381 ASP A C 1
ATOM 3075 O O . ASP A 1 381 ? -17.091 -8.251 29.933 1.00 94.19 381 ASP A O 1
ATOM 3079 N N . GLU A 1 382 ? -17.744 -7.176 28.080 1.00 93.50 382 GLU A N 1
ATOM 3080 C CA . GLU A 1 382 ? -19.096 -6.845 28.549 1.00 93.50 382 GLU A CA 1
ATOM 3081 C C . GLU A 1 382 ? -20.210 -7.707 27.931 1.00 93.50 382 GLU A C 1
ATOM 3083 O O . GLU A 1 382 ? -21.343 -7.686 28.405 1.00 93.50 382 GLU A O 1
ATOM 3088 N N . GLY A 1 383 ? -19.905 -8.511 26.909 1.00 93.44 383 GLY A N 1
ATOM 3089 C CA . GLY A 1 383 ? -20.900 -9.278 26.156 1.00 93.44 383 GLY A CA 1
ATOM 3090 C C . GLY A 1 383 ? -21.580 -8.470 25.045 1.00 93.44 383 GLY A C 1
ATOM 3091 O O . GLY A 1 383 ? -21.167 -7.363 24.688 1.00 93.44 383 GLY A O 1
ATOM 3092 N N . ILE A 1 384 ? -22.619 -9.058 24.448 1.00 94.50 384 ILE A N 1
ATOM 3093 C CA . ILE A 1 384 ? -23.363 -8.437 23.344 1.00 94.50 384 ILE A CA 1
ATOM 3094 C C . ILE A 1 384 ? -24.516 -7.591 23.870 1.00 94.50 384 ILE A C 1
ATOM 3096 O O . ILE A 1 384 ? -25.356 -8.047 24.643 1.00 94.50 384 ILE A O 1
ATOM 3100 N N . ASN A 1 385 ? -24.616 -6.371 23.349 1.00 95.12 385 ASN A N 1
ATOM 3101 C CA . ASN A 1 385 ? -25.830 -5.583 23.417 1.00 95.12 385 ASN A CA 1
ATOM 3102 C C . ASN A 1 385 ? -26.789 -6.028 22.304 1.00 95.12 385 ASN A C 1
ATOM 3104 O O . ASN A 1 385 ? -26.610 -5.668 21.141 1.00 95.12 385 ASN A O 1
ATOM 3108 N N . TRP A 1 386 ? -27.823 -6.788 22.665 1.00 95.19 386 TRP A N 1
ATOM 3109 C CA . TRP A 1 386 ? -28.759 -7.367 21.698 1.00 95.19 386 TRP A CA 1
ATOM 3110 C C . TRP A 1 386 ? -29.502 -6.338 20.846 1.00 95.19 386 TRP A C 1
ATOM 3112 O O . TRP A 1 386 ? -29.688 -6.571 19.657 1.00 95.19 386 TRP A O 1
ATOM 3122 N N . LYS A 1 387 ? -29.878 -5.180 21.408 1.00 95.50 387 LYS A N 1
ATOM 3123 C CA . LYS A 1 387 ? -30.551 -4.117 20.642 1.00 95.50 387 LYS A CA 1
ATOM 3124 C C . LYS A 1 387 ? -29.634 -3.565 19.550 1.00 95.50 387 LYS A C 1
ATOM 3126 O O . LYS A 1 387 ? -30.026 -3.511 18.390 1.00 95.50 387 LYS A O 1
ATOM 3131 N N . GLY A 1 388 ? -28.400 -3.207 19.905 1.00 95.75 388 GLY A N 1
ATOM 3132 C CA . GLY A 1 388 ? -27.410 -2.715 18.947 1.00 95.75 388 GLY A CA 1
ATOM 3133 C C . GLY A 1 388 ? -26.994 -3.766 17.919 1.00 95.75 388 GLY A C 1
ATOM 3134 O O . GLY A 1 388 ? -26.794 -3.452 16.746 1.00 95.75 388 GLY A O 1
ATOM 3135 N N . TYR A 1 389 ? -26.919 -5.027 18.339 1.00 97.00 389 TYR A N 1
ATOM 3136 C CA . TYR A 1 389 ? -26.615 -6.142 17.453 1.00 97.00 389 TYR A CA 1
ATOM 3137 C C . TYR A 1 389 ? -27.757 -6.428 16.463 1.00 97.00 389 TYR A C 1
ATOM 3139 O O . TYR A 1 389 ? -27.494 -6.615 15.280 1.00 97.00 389 TYR A O 1
ATOM 3147 N N . LEU A 1 390 ? -29.022 -6.365 16.896 1.00 97.38 390 LEU A N 1
ATOM 3148 C CA . LEU A 1 390 ? -30.181 -6.500 16.008 1.00 97.38 390 LEU A CA 1
ATOM 3149 C C . LEU A 1 390 ? -30.212 -5.384 14.956 1.00 97.38 390 LEU A C 1
ATOM 3151 O O . LEU A 1 390 ? -30.396 -5.664 13.776 1.00 97.38 390 LEU A O 1
ATOM 3155 N N . VAL A 1 391 ? -29.960 -4.133 15.361 1.00 97.38 391 VAL A N 1
ATOM 3156 C CA . VAL A 1 391 ? -29.839 -3.009 14.415 1.00 97.38 391 VAL A CA 1
ATOM 3157 C C . VAL A 1 391 ? -28.705 -3.257 13.419 1.00 97.38 391 VAL A C 1
ATOM 3159 O O . VAL A 1 391 ? -28.879 -3.038 12.225 1.00 97.38 391 VAL A O 1
ATOM 3162 N N . THR A 1 392 ? -27.568 -3.779 13.884 1.00 97.56 392 THR A N 1
ATOM 3163 C CA . THR A 1 392 ? -26.450 -4.158 13.007 1.00 97.56 392 THR A CA 1
ATOM 3164 C C . THR A 1 392 ? -26.875 -5.212 11.987 1.00 97.56 392 THR A C 1
ATOM 3166 O O . THR A 1 392 ? -26.617 -5.036 10.801 1.00 97.56 392 THR A O 1
ATOM 3169 N N . ALA A 1 393 ? -27.566 -6.271 12.416 1.00 97.50 393 ALA A N 1
ATOM 3170 C CA . ALA A 1 393 ? -28.058 -7.318 11.525 1.00 97.50 393 ALA A CA 1
ATOM 3171 C C . ALA A 1 393 ? -29.037 -6.767 10.473 1.00 97.50 393 ALA A C 1
ATOM 3173 O O . ALA A 1 393 ? -28.906 -7.092 9.295 1.00 97.50 393 ALA A O 1
ATOM 3174 N N . VAL A 1 394 ? -29.953 -5.872 10.862 1.00 97.81 394 VAL A N 1
ATOM 3175 C CA . VAL A 1 394 ? -30.862 -5.189 9.923 1.00 97.81 394 VAL A CA 1
ATOM 3176 C C . VAL A 1 394 ? -30.079 -4.362 8.901 1.00 97.81 394 VAL A C 1
ATOM 3178 O O . VAL A 1 394 ? -30.348 -4.465 7.708 1.00 97.81 394 VAL A O 1
ATOM 3181 N N . VAL A 1 395 ? -29.071 -3.594 9.331 1.00 97.44 395 VAL A N 1
ATOM 3182 C CA . VAL A 1 395 ? -28.208 -2.822 8.418 1.00 97.44 395 VAL A CA 1
ATOM 3183 C C . VAL A 1 395 ? -27.475 -3.739 7.431 1.00 97.44 395 VAL A C 1
ATOM 3185 O O . VAL A 1 395 ? -27.406 -3.411 6.248 1.00 97.44 395 VAL A O 1
ATOM 3188 N N . MET A 1 396 ? -26.984 -4.902 7.875 1.00 97.38 396 MET A N 1
ATOM 3189 C CA . MET A 1 396 ? -26.352 -5.885 6.984 1.00 97.38 396 MET A CA 1
ATOM 3190 C C . MET A 1 396 ? -27.335 -6.421 5.938 1.00 97.38 396 MET A C 1
ATOM 3192 O O . MET A 1 396 ? -26.999 -6.469 4.757 1.00 97.38 396 MET A O 1
ATOM 3196 N N . VAL A 1 397 ? -28.562 -6.768 6.345 1.00 97.00 397 VAL A N 1
ATOM 3197 C CA . VAL A 1 397 ? -29.614 -7.234 5.424 1.00 97.00 397 VAL A CA 1
ATOM 3198 C C . VAL A 1 397 ? -29.963 -6.154 4.401 1.00 97.00 397 VAL A C 1
ATOM 3200 O O . VAL A 1 397 ? -30.032 -6.448 3.211 1.00 97.00 397 VAL A O 1
ATOM 3203 N N . LEU A 1 398 ? -30.115 -4.897 4.828 1.00 96.81 398 LEU A N 1
ATOM 3204 C CA . LEU A 1 398 ? -30.361 -3.777 3.915 1.00 96.81 398 LEU A CA 1
ATOM 3205 C C . LEU A 1 398 ? -29.210 -3.583 2.917 1.00 96.81 398 LEU A C 1
ATOM 3207 O O . LEU A 1 398 ? -29.464 -3.331 1.742 1.00 96.81 398 LEU A O 1
ATOM 3211 N N . GLY A 1 399 ? -27.959 -3.751 3.357 1.00 95.50 399 GLY A N 1
ATOM 3212 C CA . GLY A 1 399 ? -26.789 -3.723 2.478 1.00 95.50 399 GLY A CA 1
ATOM 3213 C C . GLY A 1 399 ? -26.818 -4.831 1.421 1.00 95.50 399 GLY A C 1
ATOM 3214 O O . GLY A 1 399 ? -26.607 -4.557 0.242 1.00 95.50 399 GLY A O 1
ATOM 3215 N N . VAL A 1 400 ? -27.153 -6.064 1.817 1.00 94.94 400 VAL A N 1
ATOM 3216 C CA . VAL A 1 400 ? -27.324 -7.196 0.888 1.00 94.94 400 VAL A CA 1
ATOM 3217 C C . VAL A 1 400 ? -28.446 -6.911 -0.114 1.00 94.94 400 VAL A C 1
ATOM 3219 O O . VAL A 1 400 ? -28.237 -7.059 -1.315 1.00 94.94 400 VAL A O 1
ATOM 3222 N N . LEU A 1 401 ? -29.614 -6.451 0.348 1.00 95.25 401 LEU A N 1
ATOM 3223 C CA . LEU A 1 401 ? -30.750 -6.120 -0.521 1.00 95.25 401 LEU A CA 1
ATOM 3224 C C . LEU A 1 401 ? -30.413 -5.005 -1.517 1.00 95.25 401 LEU A C 1
ATOM 3226 O O . LEU A 1 401 ? -30.788 -5.097 -2.685 1.00 95.25 401 LEU A O 1
ATOM 3230 N N . TYR A 1 402 ? -29.669 -3.984 -1.083 1.00 93.88 402 TYR A N 1
ATOM 3231 C CA . TYR A 1 402 ? -29.182 -2.928 -1.968 1.00 93.88 402 TYR A CA 1
ATOM 3232 C C . TYR A 1 402 ? -28.284 -3.491 -3.074 1.00 93.88 402 TYR A C 1
ATOM 3234 O O . TYR A 1 402 ? -28.463 -3.158 -4.244 1.00 93.88 402 TYR A O 1
ATOM 3242 N N . VAL A 1 403 ? -27.348 -4.376 -2.723 1.00 92.06 403 VAL A N 1
ATOM 3243 C CA . VAL A 1 403 ? -26.448 -5.007 -3.696 1.00 92.06 403 VAL A CA 1
ATOM 3244 C C . VAL A 1 403 ? -27.217 -5.893 -4.677 1.00 92.06 403 VAL A C 1
ATOM 3246 O O . VAL A 1 403 ? -26.970 -5.808 -5.877 1.00 92.06 403 VAL A O 1
ATOM 3249 N N . VAL A 1 404 ? -28.205 -6.667 -4.212 1.00 91.75 404 VAL A N 1
ATOM 3250 C CA . VAL A 1 404 ? -29.097 -7.447 -5.092 1.00 91.75 404 VAL A CA 1
ATOM 3251 C C . VAL A 1 404 ? -29.841 -6.530 -6.063 1.00 91.75 404 VAL A C 1
ATOM 3253 O O . VAL A 1 404 ? -29.872 -6.796 -7.263 1.00 91.75 404 VAL A O 1
ATOM 3256 N N . TRP A 1 405 ? -30.396 -5.422 -5.566 1.00 91.06 405 TRP A N 1
ATOM 3257 C CA . TRP A 1 405 ? -31.105 -4.443 -6.389 1.00 91.06 405 TRP A CA 1
ATOM 3258 C C . TRP A 1 405 ? -30.193 -3.783 -7.436 1.00 91.06 405 TRP A C 1
ATOM 3260 O O . TRP A 1 405 ? -30.603 -3.579 -8.579 1.00 91.06 405 TRP A O 1
ATOM 3270 N N . ARG A 1 406 ? -28.934 -3.501 -7.081 1.00 88.94 406 ARG A N 1
ATOM 3271 C CA . ARG A 1 406 ? -27.931 -2.891 -7.970 1.00 88.94 406 ARG A CA 1
ATOM 3272 C C . ARG A 1 406 ? -27.153 -3.880 -8.829 1.00 88.94 406 ARG A C 1
ATOM 3274 O O . ARG A 1 406 ? -26.377 -3.424 -9.662 1.00 88.94 406 ARG A O 1
ATOM 3281 N N . GLY A 1 407 ? -27.344 -5.191 -8.673 1.00 77.50 407 GLY A N 1
ATOM 3282 C CA . GLY A 1 407 ? -26.450 -6.216 -9.227 1.00 77.50 407 GLY A CA 1
ATOM 3283 C C . GLY A 1 407 ? -26.152 -6.078 -10.725 1.00 77.50 407 GLY A C 1
ATOM 3284 O O . GLY A 1 407 ? -25.022 -6.298 -11.140 1.00 77.50 407 GLY A O 1
ATOM 3285 N N . LYS A 1 408 ? -27.116 -5.612 -11.535 1.00 74.88 408 LYS A N 1
ATOM 3286 C CA . LYS A 1 408 ? -26.921 -5.377 -12.982 1.00 74.88 408 LYS A CA 1
ATOM 3287 C C . LYS A 1 408 ? -25.957 -4.230 -13.322 1.00 74.88 408 LYS A C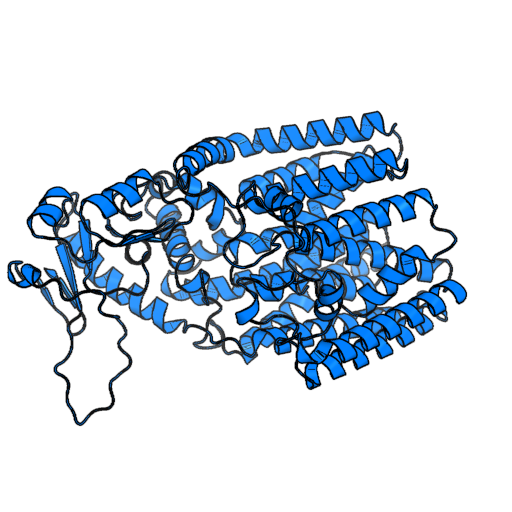 1
ATOM 3289 O O . LYS A 1 408 ? -25.451 -4.193 -14.434 1.00 74.88 408 LYS A O 1
ATOM 3294 N N . HIS A 1 409 ? -25.726 -3.299 -12.399 1.00 76.62 409 HIS A N 1
ATOM 3295 C CA . HIS A 1 409 ? -24.808 -2.167 -12.564 1.00 76.62 409 HIS A CA 1
ATOM 3296 C C . HIS A 1 409 ? -23.413 -2.434 -11.981 1.00 76.62 409 HIS A C 1
ATOM 3298 O O . HIS A 1 409 ? -22.517 -1.615 -12.156 1.00 76.62 409 HIS A O 1
ATOM 3304 N N . LEU A 1 410 ? -23.224 -3.555 -11.277 1.00 76.38 410 LEU A N 1
ATOM 3305 C CA . LEU A 1 410 ? -21.956 -3.936 -10.659 1.00 76.38 410 LEU A CA 1
ATOM 3306 C C . LEU A 1 410 ? -21.275 -5.001 -11.527 1.00 76.38 410 LEU A C 1
ATOM 3308 O O . LEU A 1 410 ? -21.318 -6.185 -11.209 1.00 76.38 410 LEU A O 1
ATOM 3312 N N . GLU A 1 411 ? -20.647 -4.588 -12.633 1.00 70.75 411 GLU A N 1
ATOM 3313 C CA . GLU A 1 411 ? -20.053 -5.503 -13.632 1.00 70.75 411 GLU A CA 1
ATOM 3314 C C . GLU A 1 411 ? -19.014 -6.480 -13.055 1.00 70.75 411 GLU A C 1
ATOM 3316 O O . GLU A 1 411 ? -18.788 -7.558 -13.599 1.00 70.75 411 GLU A O 1
ATOM 3321 N N . TYR A 1 412 ? -18.371 -6.123 -11.943 1.00 72.00 412 TYR A N 1
ATOM 3322 C CA . TYR A 1 412 ? -17.405 -6.974 -11.248 1.00 72.00 412 TYR A CA 1
ATOM 3323 C C . TYR A 1 412 ? -18.043 -8.115 -10.445 1.00 72.00 412 TYR A C 1
ATOM 3325 O O . TYR A 1 412 ? -17.357 -9.066 -10.076 1.00 72.00 412 TYR A O 1
ATOM 3333 N N . MET A 1 413 ? -19.333 -8.023 -10.119 1.00 76.94 413 MET A N 1
ATOM 3334 C CA . MET A 1 413 ? -19.956 -8.899 -9.138 1.00 76.94 413 MET A CA 1
ATOM 3335 C C . MET A 1 413 ? -20.524 -10.157 -9.792 1.00 76.94 413 MET A C 1
ATOM 3337 O O . MET A 1 413 ? -21.633 -10.177 -10.323 1.00 76.94 413 MET A O 1
ATOM 3341 N N . ARG A 1 414 ? -19.767 -11.253 -9.713 1.00 82.94 414 ARG A N 1
ATOM 3342 C CA . ARG A 1 414 ? -20.218 -12.563 -10.198 1.00 82.94 414 ARG A CA 1
ATOM 3343 C C . ARG A 1 414 ? -21.171 -13.208 -9.195 1.00 82.94 414 ARG A C 1
ATOM 3345 O O . ARG A 1 414 ? -20.947 -13.148 -7.987 1.00 82.94 414 ARG A O 1
ATOM 3352 N N . HIS A 1 415 ? -22.188 -13.909 -9.700 1.00 85.44 415 HIS A N 1
ATOM 3353 C CA . HIS A 1 415 ? -23.216 -14.542 -8.864 1.00 85.44 415 HIS A CA 1
ATOM 3354 C C . HIS A 1 415 ? -22.637 -15.449 -7.769 1.00 85.44 415 HIS A C 1
ATOM 3356 O O . HIS A 1 415 ? -23.050 -15.350 -6.617 1.00 85.44 415 HIS A O 1
ATOM 3362 N N . MET A 1 416 ? -21.654 -16.293 -8.100 1.00 87.31 416 MET A N 1
ATOM 3363 C CA . MET A 1 416 ? -21.050 -17.206 -7.120 1.00 87.31 416 MET A CA 1
ATOM 3364 C C . MET A 1 416 ? -20.229 -16.472 -6.055 1.00 87.31 416 MET A C 1
ATOM 3366 O O . MET A 1 416 ? -20.280 -16.853 -4.889 1.00 87.31 416 MET A O 1
ATOM 3370 N N . ASP A 1 417 ? -19.517 -15.404 -6.421 1.00 88.00 417 ASP A N 1
ATOM 3371 C CA . ASP A 1 417 ? -18.739 -14.620 -5.454 1.00 88.00 417 ASP A CA 1
ATOM 3372 C C . ASP A 1 417 ? -19.654 -13.888 -4.470 1.00 88.00 417 ASP A C 1
ATOM 3374 O O . ASP A 1 417 ? -19.387 -13.861 -3.268 1.00 88.00 417 ASP A O 1
ATOM 3378 N N . PHE A 1 418 ? -20.770 -13.354 -4.973 1.00 90.88 418 PHE A N 1
ATOM 3379 C CA . PHE A 1 418 ? -21.798 -12.732 -4.148 1.00 90.88 418 PHE A CA 1
ATOM 3380 C C . PHE A 1 418 ? -22.417 -13.732 -3.162 1.00 90.88 418 PHE A C 1
ATOM 3382 O O . PHE A 1 418 ? -22.513 -13.434 -1.972 1.00 90.88 418 PHE A O 1
ATOM 3389 N N . VAL A 1 419 ? -22.769 -14.939 -3.626 1.00 92.81 419 VAL A N 1
ATOM 3390 C CA . VAL A 1 419 ? -23.307 -16.009 -2.766 1.00 92.81 419 VAL A CA 1
ATOM 3391 C C . VAL A 1 419 ? -22.319 -16.372 -1.659 1.00 92.81 419 VAL A C 1
ATOM 3393 O O . VAL A 1 419 ? -22.713 -16.436 -0.495 1.00 92.81 419 VAL A O 1
ATOM 3396 N N . TRP A 1 420 ? -21.036 -16.551 -1.984 1.00 93.19 420 TRP A N 1
ATOM 3397 C CA . TRP A 1 420 ? -20.015 -16.796 -0.966 1.00 93.19 420 TRP A CA 1
ATOM 3398 C C . TRP A 1 420 ? -19.891 -15.640 0.027 1.00 93.19 420 TRP A C 1
ATOM 3400 O O . TRP A 1 420 ? -19.841 -15.895 1.229 1.00 93.19 420 TRP A O 1
ATOM 3410 N N . GLY A 1 421 ? -19.922 -14.390 -0.440 1.00 93.56 421 GLY A N 1
ATOM 3411 C CA . GLY A 1 421 ? -19.933 -13.221 0.441 1.00 93.56 421 GLY A CA 1
ATOM 3412 C C . GLY A 1 421 ? -21.130 -13.221 1.399 1.00 93.56 421 GLY A C 1
ATOM 3413 O O . GLY A 1 421 ? -20.964 -12.997 2.596 1.00 93.56 421 GLY A O 1
ATOM 3414 N N . CYS A 1 422 ? -22.328 -13.574 0.922 1.00 95.31 422 CYS A N 1
ATOM 3415 C CA . CYS A 1 422 ? -23.502 -13.745 1.782 1.00 95.31 422 CYS A CA 1
ATOM 3416 C C . CYS A 1 422 ? -23.320 -14.870 2.812 1.00 95.31 422 CYS A C 1
ATOM 3418 O O . CYS A 1 422 ? -23.679 -14.689 3.976 1.00 95.31 422 CYS A O 1
ATOM 3420 N N . ILE A 1 423 ? -22.745 -16.013 2.418 1.00 96.75 423 ILE A N 1
ATOM 3421 C CA . ILE A 1 423 ? -22.460 -17.128 3.335 1.00 96.75 423 ILE A CA 1
ATOM 3422 C C . ILE A 1 423 ? -21.500 -16.670 4.438 1.00 96.75 423 ILE A C 1
ATOM 3424 O O . ILE A 1 423 ? -21.797 -16.852 5.620 1.00 96.75 423 ILE A O 1
ATOM 3428 N N . TYR A 1 424 ? -20.386 -16.025 4.080 1.00 97.19 424 TYR A N 1
ATOM 3429 C CA . TYR A 1 424 ? -19.431 -15.499 5.057 1.00 97.19 424 TYR A CA 1
ATOM 3430 C C . TYR A 1 424 ? -20.062 -14.456 5.977 1.00 97.19 424 TYR A C 1
ATOM 3432 O O . TYR A 1 424 ? -19.795 -14.477 7.180 1.00 97.19 424 TYR A O 1
ATOM 3440 N N . LEU A 1 425 ? -20.942 -13.599 5.461 1.00 97.56 425 LEU A N 1
ATOM 3441 C CA . LEU A 1 425 ? -21.664 -12.612 6.257 1.00 97.56 425 LEU A CA 1
ATOM 3442 C C . LEU A 1 425 ? -22.601 -13.262 7.284 1.00 97.56 425 LEU A C 1
ATOM 3444 O O . LEU A 1 425 ? -22.559 -12.903 8.463 1.00 97.56 425 LEU A O 1
ATOM 3448 N N . VAL A 1 426 ? -23.397 -14.254 6.875 1.00 97.88 426 VAL A N 1
ATOM 3449 C CA . VAL A 1 426 ? -24.307 -14.991 7.772 1.00 97.88 426 VAL A CA 1
ATOM 3450 C C . VAL A 1 426 ? -23.527 -15.759 8.839 1.00 97.88 426 VAL A C 1
ATOM 3452 O O . VAL A 1 426 ? -23.849 -15.671 10.027 1.00 97.88 426 VAL A O 1
ATOM 3455 N N . VAL A 1 427 ? -22.460 -16.460 8.445 1.00 98.06 427 VAL A N 1
ATOM 3456 C CA . VAL A 1 427 ? -21.591 -17.181 9.386 1.00 98.06 427 VAL A CA 1
ATOM 3457 C C . VAL A 1 427 ? -20.903 -16.206 10.346 1.00 98.06 427 VAL A C 1
ATOM 3459 O O . VAL A 1 427 ? -20.806 -16.492 11.538 1.00 98.06 427 VAL A O 1
ATOM 3462 N N . SER A 1 428 ? -20.486 -15.030 9.869 1.00 97.94 428 SER A N 1
ATOM 3463 C CA . SER A 1 428 ? -19.882 -13.981 10.700 1.00 97.94 428 SER A CA 1
ATOM 3464 C C . SER A 1 428 ? -20.858 -13.439 11.739 1.00 97.94 428 SER A C 1
ATOM 3466 O O . SER A 1 428 ? -20.477 -13.281 12.899 1.00 97.94 428 SER A O 1
ATOM 3468 N N . LEU A 1 429 ? -22.117 -13.195 11.358 1.00 97.75 429 LEU A N 1
ATOM 3469 C CA . LEU A 1 429 ? -23.167 -12.802 12.297 1.00 97.75 429 LEU A CA 1
ATOM 3470 C C . LEU A 1 429 ? -23.315 -13.867 13.397 1.00 97.75 429 LEU A C 1
ATOM 3472 O O . LEU A 1 429 ? -23.124 -13.559 14.577 1.00 97.75 429 LEU A O 1
ATOM 3476 N N . GLY A 1 430 ? -23.538 -15.129 13.019 1.00 97.25 430 GLY A N 1
ATOM 3477 C CA . GLY A 1 430 ? -23.661 -16.234 13.973 1.00 97.25 430 GLY A CA 1
ATOM 3478 C C . GLY A 1 430 ? -22.444 -16.367 14.894 1.00 97.25 430 GLY A C 1
ATOM 3479 O O . GLY A 1 430 ? -22.587 -16.454 16.113 1.00 97.25 430 GLY A O 1
ATOM 3480 N N . LEU A 1 431 ? -21.230 -16.304 14.342 1.00 97.25 431 LEU A N 1
ATOM 3481 C CA . LEU A 1 431 ? -19.999 -16.420 15.120 1.00 97.25 431 LEU A CA 1
ATOM 3482 C C . LEU A 1 431 ? -19.839 -15.282 16.136 1.00 97.25 431 LEU A C 1
ATOM 3484 O O . LEU A 1 431 ? -19.426 -15.536 17.269 1.00 97.25 431 LEU A O 1
ATOM 3488 N N . VAL A 1 432 ? -20.192 -14.043 15.770 1.00 97.38 432 VAL A N 1
ATOM 3489 C CA . VAL A 1 432 ? -20.176 -12.917 16.715 1.00 97.38 432 VAL A CA 1
ATOM 3490 C C . VAL A 1 432 ? -21.118 -13.197 17.885 1.00 97.38 432 VAL A C 1
ATOM 3492 O O . VAL A 1 432 ? -20.694 -13.008 19.024 1.00 97.38 432 VAL A O 1
ATOM 3495 N N . ILE A 1 433 ? -22.324 -13.732 17.641 1.00 96.81 433 ILE A N 1
ATOM 3496 C CA . ILE A 1 433 ? -23.260 -14.144 18.705 1.00 96.81 433 ILE A CA 1
ATOM 3497 C C . ILE A 1 433 ? -22.604 -15.147 19.658 1.00 96.81 433 ILE A C 1
ATOM 3499 O O . ILE A 1 433 ? -22.573 -14.916 20.868 1.00 96.81 433 ILE A O 1
ATOM 3503 N N . PHE A 1 434 ? -22.030 -16.231 19.127 1.00 96.19 434 PHE A N 1
ATOM 3504 C CA . PHE A 1 434 ? -21.366 -17.251 19.943 1.00 96.19 434 PHE A CA 1
ATOM 3505 C C . PHE A 1 434 ? -20.218 -16.670 20.778 1.00 96.19 434 PHE A C 1
ATOM 3507 O O . PHE A 1 434 ? -20.078 -17.012 21.952 1.00 96.19 434 PHE A O 1
ATOM 3514 N N . ILE A 1 435 ? -19.427 -15.748 20.218 1.00 94.88 435 ILE A N 1
ATOM 3515 C CA . ILE A 1 435 ? -18.358 -15.049 20.950 1.00 94.88 435 ILE A CA 1
ATOM 3516 C C . ILE A 1 435 ? -18.924 -14.227 22.111 1.00 94.88 435 ILE A C 1
ATOM 3518 O O . ILE A 1 435 ? -18.324 -14.193 23.186 1.00 94.88 435 ILE A O 1
ATOM 3522 N N . GLY A 1 436 ? -20.075 -13.583 21.918 1.00 93.38 436 GLY A N 1
ATOM 3523 C CA . GLY A 1 436 ? -20.764 -12.841 22.970 1.00 93.38 436 GLY A CA 1
ATOM 3524 C C . GLY A 1 436 ? -21.321 -13.708 24.093 1.00 93.38 436 GLY A C 1
ATOM 3525 O O . GLY A 1 436 ? -21.303 -13.281 25.245 1.00 93.38 436 GLY A O 1
ATOM 3526 N N . LEU A 1 437 ? -21.788 -14.917 23.771 1.00 93.62 437 LEU A N 1
ATOM 3527 C CA . LEU A 1 437 ? -22.338 -15.871 24.738 1.00 93.62 437 LEU A CA 1
ATOM 3528 C C . LEU A 1 437 ? -21.234 -16.567 25.547 1.00 93.62 437 LEU A C 1
ATOM 3530 O O . LEU A 1 437 ? -21.274 -16.589 26.775 1.00 93.62 437 LEU A O 1
ATOM 3534 N N . TYR A 1 438 ? -20.209 -17.083 24.866 1.00 93.31 438 TYR A N 1
ATOM 3535 C CA . TYR A 1 438 ? -19.145 -17.907 25.454 1.00 93.31 438 TYR A CA 1
ATOM 3536 C C . TYR A 1 438 ? -17.830 -17.136 25.639 1.00 93.31 438 TYR A C 1
ATOM 3538 O O . TYR A 1 438 ? -16.754 -17.710 25.506 1.00 93.31 438 TYR A O 1
ATOM 3546 N N . ARG A 1 439 ? -17.910 -15.824 25.881 1.00 91.44 439 ARG A N 1
ATOM 3547 C CA . ARG A 1 439 ? -16.802 -14.854 26.030 1.00 91.44 439 ARG A CA 1
ATOM 3548 C C . ARG A 1 439 ? -15.437 -15.455 26.388 1.00 91.44 439 ARG A C 1
ATOM 3550 O O . ARG A 1 439 ? -15.295 -16.220 27.337 1.00 91.44 439 ARG A O 1
ATOM 3557 N N . ARG A 1 440 ? -14.392 -15.009 25.680 1.00 88.62 440 ARG A N 1
ATOM 3558 C CA . ARG A 1 440 ? -12.982 -15.421 25.875 1.00 88.62 440 ARG A CA 1
ATOM 3559 C C . ARG A 1 440 ? -12.717 -16.926 25.672 1.00 88.62 440 ARG A C 1
ATOM 3561 O O . ARG A 1 440 ? -11.655 -17.409 26.060 1.00 88.62 440 ARG A O 1
ATOM 3568 N N . ASN A 1 441 ? -13.625 -17.652 25.019 1.00 91.56 441 ASN A N 1
ATOM 3569 C CA . ASN A 1 441 ? -13.402 -19.036 24.611 1.00 91.56 441 ASN A CA 1
ATOM 3570 C C . ASN A 1 441 ? -12.297 -19.137 23.540 1.00 91.56 441 ASN A C 1
ATOM 3572 O O . ASN A 1 441 ? -12.323 -18.455 22.512 1.00 91.56 441 ASN A O 1
ATOM 3576 N N . LEU A 1 442 ? -11.327 -20.016 23.800 1.00 92.62 442 LEU A N 1
ATOM 3577 C CA . LEU A 1 442 ? -10.175 -20.264 22.935 1.00 92.62 442 LEU A CA 1
ATOM 3578 C C . LEU A 1 442 ? -10.582 -20.746 21.535 1.00 92.62 442 LEU A C 1
ATOM 3580 O O . LEU A 1 442 ? -10.069 -20.225 20.545 1.00 92.62 442 LEU A O 1
ATOM 3584 N N . VAL A 1 443 ? -11.503 -21.711 21.463 1.00 95.69 443 VAL A N 1
ATOM 3585 C CA . VAL A 1 443 ? -11.968 -22.321 20.211 1.00 95.69 443 VAL A CA 1
ATOM 3586 C C . VAL A 1 443 ? -12.603 -21.257 19.330 1.00 95.69 443 VAL A C 1
ATOM 3588 O O . VAL A 1 443 ? -12.192 -21.114 18.189 1.00 95.69 443 VAL A O 1
ATOM 3591 N N . LEU A 1 444 ? -13.494 -20.424 19.874 1.00 94.75 444 LEU A N 1
ATOM 3592 C CA . LEU A 1 444 ? -14.124 -19.343 19.106 1.00 94.75 444 LEU A CA 1
ATOM 3593 C C . LEU A 1 444 ? -13.117 -18.301 18.600 1.00 94.75 444 LEU A C 1
ATOM 3595 O O . LEU A 1 444 ? -13.267 -17.788 17.493 1.00 94.75 444 LEU A O 1
ATOM 3599 N N . GLY A 1 445 ? -12.066 -18.012 19.374 1.00 94.00 445 GLY A N 1
ATOM 3600 C CA . GLY A 1 445 ? -10.970 -17.150 18.924 1.00 94.00 445 GLY A CA 1
ATOM 3601 C C . GLY A 1 445 ? -10.194 -17.736 17.738 1.00 94.00 445 GLY A C 1
ATOM 3602 O O . GLY A 1 445 ? -9.830 -16.994 16.826 1.00 94.00 445 GLY A O 1
ATOM 3603 N N . ILE A 1 446 ? -9.967 -19.054 17.732 1.00 96.69 446 ILE A N 1
ATOM 3604 C CA . ILE A 1 446 ? -9.328 -19.779 16.623 1.00 96.69 446 ILE A CA 1
ATOM 3605 C C . ILE A 1 446 ? -10.278 -19.875 15.421 1.00 96.69 446 ILE A C 1
ATOM 3607 O O . ILE A 1 446 ? -9.865 -19.584 14.303 1.00 96.69 446 ILE A O 1
ATOM 3611 N N . THR A 1 447 ? -11.554 -20.205 15.637 1.00 97.50 447 THR A N 1
ATOM 3612 C CA . THR A 1 447 ? -12.587 -20.253 14.592 1.00 97.50 447 THR A CA 1
ATOM 3613 C C . THR A 1 447 ? -12.720 -18.909 13.886 1.00 97.50 447 THR A C 1
ATOM 3615 O O . THR A 1 447 ? -12.773 -18.876 12.662 1.00 97.50 447 THR A O 1
ATOM 3618 N N . LEU A 1 448 ? -12.695 -17.796 14.626 1.00 97.56 448 LEU A N 1
ATOM 3619 C CA . LEU A 1 448 ? -12.690 -16.452 14.046 1.00 97.56 448 LEU A CA 1
ATOM 3620 C C . LEU A 1 448 ? -11.454 -16.214 13.176 1.00 97.56 448 LEU A C 1
ATOM 3622 O O . LEU A 1 448 ? -11.583 -15.702 12.066 1.00 97.56 448 LEU A O 1
ATOM 3626 N N . ALA A 1 449 ? -10.270 -16.622 13.639 1.00 98.06 449 ALA A N 1
ATOM 3627 C CA . ALA A 1 449 ? -9.052 -16.501 12.846 1.00 98.06 449 ALA A CA 1
ATOM 3628 C C . ALA A 1 449 ? -9.123 -17.315 11.546 1.00 98.06 449 ALA A C 1
ATOM 3630 O O . ALA A 1 449 ? -8.778 -16.789 10.488 1.00 98.06 449 ALA A O 1
ATOM 3631 N N . ILE A 1 450 ? -9.608 -18.559 11.608 1.00 98.38 450 ILE A N 1
ATOM 3632 C CA . ILE A 1 450 ? -9.778 -19.435 10.441 1.00 98.38 450 ILE A CA 1
ATOM 3633 C C . ILE A 1 450 ? -10.805 -18.848 9.471 1.00 98.38 450 ILE A C 1
ATOM 3635 O O . ILE A 1 450 ? -10.509 -18.743 8.284 1.00 98.38 450 ILE A O 1
ATOM 3639 N N . LEU A 1 451 ? -11.973 -18.421 9.963 1.00 98.31 451 LEU A N 1
ATOM 3640 C CA . LEU A 1 451 ? -13.046 -17.864 9.137 1.00 98.31 451 LEU A CA 1
ATOM 3641 C C . LEU A 1 451 ? -12.562 -16.636 8.359 1.00 98.31 451 LEU A C 1
ATOM 3643 O O . LEU A 1 451 ? -12.668 -16.611 7.136 1.00 98.31 451 LEU A O 1
ATOM 3647 N N . MET A 1 452 ? -11.977 -15.656 9.055 1.00 98.56 452 MET A N 1
ATOM 3648 C CA . MET A 1 452 ? -11.483 -14.427 8.426 1.00 98.56 452 MET A CA 1
ATOM 3649 C C . MET A 1 452 ? -10.356 -14.725 7.434 1.00 98.56 452 MET A C 1
ATOM 3651 O O . MET A 1 452 ? -10.357 -14.197 6.328 1.00 98.56 452 MET A O 1
ATOM 3655 N N . SER A 1 453 ? -9.409 -15.596 7.795 1.00 98.44 453 SER A N 1
ATOM 3656 C CA . SER A 1 453 ? -8.289 -15.945 6.910 1.00 98.44 453 SER A CA 1
ATOM 3657 C C . SER A 1 453 ? -8.761 -16.700 5.664 1.00 98.44 453 SER A C 1
ATOM 3659 O O . SER A 1 453 ? -8.279 -16.428 4.567 1.00 98.44 453 SER A O 1
ATOM 3661 N N . GLY A 1 454 ? -9.731 -17.607 5.812 1.00 98.06 454 GLY A N 1
ATOM 3662 C CA . GLY A 1 454 ? -10.353 -18.321 4.698 1.00 98.06 454 GLY A CA 1
ATOM 3663 C C . GLY A 1 454 ? -11.117 -17.385 3.763 1.00 98.06 454 GLY A C 1
ATOM 3664 O O . GLY A 1 454 ? -10.977 -17.493 2.550 1.00 98.06 454 GLY A O 1
ATOM 3665 N N . GLU A 1 455 ? -11.849 -16.412 4.309 1.00 97.81 455 GLU A N 1
ATOM 3666 C CA . GLU A 1 455 ? -12.534 -15.390 3.512 1.00 97.81 455 GLU A CA 1
ATOM 3667 C C . GLU A 1 455 ? -11.544 -14.532 2.712 1.00 97.81 455 GLU A C 1
ATOM 3669 O O . GLU A 1 455 ? -11.775 -14.236 1.538 1.00 97.81 455 GLU A O 1
ATOM 3674 N N . MET A 1 456 ? -10.412 -14.157 3.326 1.00 97.75 456 MET A N 1
ATOM 3675 C CA . MET A 1 456 ? -9.367 -13.385 2.645 1.00 97.75 456 MET A CA 1
ATOM 3676 C C . MET A 1 456 ? -8.692 -14.199 1.542 1.00 97.75 456 MET A C 1
ATOM 3678 O O . MET A 1 456 ? -8.434 -13.668 0.461 1.00 97.75 456 MET A O 1
ATOM 3682 N N . ALA A 1 457 ? -8.454 -15.491 1.782 1.00 97.25 457 ALA A N 1
ATOM 3683 C CA . ALA A 1 457 ? -7.961 -16.413 0.765 1.00 97.25 457 ALA A CA 1
ATOM 3684 C C . ALA A 1 457 ? -8.942 -16.525 -0.409 1.00 97.25 457 ALA A C 1
ATOM 3686 O O . ALA A 1 457 ? -8.532 -16.388 -1.562 1.00 97.25 457 ALA A O 1
ATOM 3687 N N . LEU A 1 458 ? -10.238 -16.699 -0.124 1.00 95.81 458 LEU A N 1
ATOM 3688 C CA . LEU A 1 458 ? -11.270 -16.755 -1.154 1.00 95.81 458 LEU A CA 1
ATOM 3689 C C . LEU A 1 458 ? -11.290 -15.467 -1.977 1.00 95.81 458 LEU A C 1
ATOM 3691 O O . LEU A 1 458 ? -11.255 -15.539 -3.200 1.00 95.81 458 LEU A O 1
ATOM 3695 N N . ASN A 1 459 ? -11.284 -14.299 -1.327 1.00 94.88 459 ASN A N 1
ATOM 3696 C CA . ASN A 1 459 ? -11.272 -13.025 -2.039 1.00 94.88 459 ASN A CA 1
ATOM 3697 C C . ASN A 1 459 ? -10.037 -12.849 -2.927 1.00 94.88 459 ASN A C 1
ATOM 3699 O O . ASN A 1 459 ? -10.160 -12.345 -4.040 1.00 94.88 459 ASN A O 1
ATOM 3703 N N . MET A 1 460 ? -8.855 -13.260 -2.458 1.00 94.25 460 MET A N 1
ATOM 3704 C CA . MET A 1 460 ? -7.635 -13.225 -3.264 1.00 94.25 460 MET A CA 1
ATOM 3705 C C . MET A 1 460 ? -7.799 -14.070 -4.534 1.00 94.25 460 MET A C 1
ATOM 3707 O O . MET A 1 460 ? -7.513 -13.594 -5.629 1.00 94.25 460 MET A O 1
ATOM 3711 N N . VAL A 1 461 ? -8.314 -15.294 -4.399 1.00 93.50 461 VAL A N 1
ATOM 3712 C CA . VAL A 1 461 ? -8.539 -16.213 -5.522 1.00 93.50 461 VAL A CA 1
ATOM 3713 C C . VAL A 1 461 ? -9.576 -15.654 -6.500 1.00 93.50 461 VAL A C 1
ATOM 3715 O O . VAL A 1 461 ? -9.316 -15.586 -7.702 1.00 93.50 461 VAL A O 1
ATOM 3718 N N . THR A 1 462 ? -10.741 -15.228 -6.009 1.00 91.56 462 THR A N 1
ATOM 3719 C CA . THR A 1 462 ? -11.840 -14.747 -6.861 1.00 91.56 462 THR A CA 1
ATOM 3720 C C . THR A 1 462 ? -11.515 -13.418 -7.536 1.00 91.56 462 THR A C 1
ATOM 3722 O O . THR A 1 462 ? -11.903 -13.210 -8.679 1.00 91.56 462 THR A O 1
ATOM 3725 N N . SER A 1 463 ? -10.739 -12.550 -6.889 1.00 89.75 463 SER A N 1
ATOM 3726 C CA . SER A 1 463 ? -10.312 -11.268 -7.462 1.00 89.75 463 SER A CA 1
ATOM 3727 C C . SER A 1 463 ? -9.259 -11.427 -8.559 1.00 89.75 463 SER A C 1
ATOM 3729 O O . SER A 1 463 ? -9.265 -10.698 -9.546 1.00 89.75 463 SER A O 1
ATOM 3731 N N . LEU A 1 464 ? -8.324 -12.364 -8.395 1.00 89.44 464 LEU A N 1
ATOM 3732 C CA . LEU A 1 464 ? -7.115 -12.410 -9.218 1.00 89.44 464 LEU A CA 1
ATOM 3733 C C . LEU A 1 464 ? -7.161 -13.447 -10.343 1.00 89.44 464 LEU A C 1
ATOM 3735 O O . LEU A 1 464 ? -6.430 -13.312 -11.321 1.00 89.44 464 LEU A O 1
ATOM 3739 N N . ASN A 1 465 ? -8.020 -14.465 -10.251 1.00 88.38 465 ASN A N 1
ATOM 3740 C CA . ASN A 1 465 ? -8.008 -15.571 -11.210 1.00 88.38 465 ASN A CA 1
ATOM 3741 C C . ASN A 1 465 ? -8.310 -15.177 -12.665 1.00 88.38 465 ASN A C 1
ATOM 3743 O O . ASN A 1 465 ? -7.898 -15.905 -13.571 1.00 88.38 465 ASN A O 1
ATOM 3747 N N . HIS A 1 466 ? -8.994 -14.052 -12.872 1.00 80.81 466 HIS A N 1
ATOM 3748 C CA . HIS A 1 466 ? -9.391 -13.522 -14.183 1.00 80.81 466 HIS A CA 1
ATOM 3749 C C . HIS A 1 466 ? -8.300 -12.697 -14.857 1.00 80.81 466 HIS A C 1
ATOM 3751 O O . HIS A 1 466 ? -8.480 -12.266 -15.990 1.00 80.81 466 HIS A O 1
ATOM 3757 N N . LEU A 1 467 ? -7.201 -12.429 -14.151 1.00 81.56 467 LEU A N 1
ATOM 3758 C CA . LEU A 1 467 ? -6.106 -11.652 -14.697 1.00 81.56 467 LEU A CA 1
ATOM 3759 C C . LEU A 1 467 ? -5.191 -12.546 -15.530 1.00 81.56 467 LEU A C 1
ATOM 3761 O O . LEU A 1 467 ? -4.805 -13.646 -15.112 1.00 81.56 467 LEU A O 1
ATOM 3765 N N . ASP A 1 468 ? -4.811 -12.025 -16.690 1.00 81.75 468 ASP A N 1
ATOM 3766 C CA . ASP A 1 468 ? -3.731 -12.572 -17.494 1.00 81.75 468 ASP A CA 1
ATOM 3767 C C . ASP A 1 468 ? -2.389 -12.093 -16.952 1.00 81.75 468 ASP A C 1
ATOM 3769 O O . ASP A 1 468 ? -2.197 -10.915 -16.650 1.00 81.75 468 ASP A O 1
ATOM 3773 N N . TYR A 1 469 ? -1.446 -13.024 -16.845 1.00 85.06 469 TYR A N 1
ATOM 3774 C CA . TYR A 1 469 ? -0.142 -12.774 -16.246 1.00 85.06 469 TYR A CA 1
ATOM 3775 C C . TYR A 1 469 ? 0.972 -12.891 -17.280 1.00 85.06 469 TYR A C 1
ATOM 3777 O O . TYR A 1 469 ? 0.993 -13.812 -18.103 1.00 85.06 469 TYR A O 1
ATOM 3785 N N . LEU A 1 470 ? 1.936 -11.972 -17.211 1.00 86.81 470 LEU A N 1
ATOM 3786 C CA . LEU A 1 470 ? 3.122 -12.014 -18.065 1.00 86.81 470 LEU A CA 1
ATOM 3787 C C . LEU A 1 470 ? 4.061 -13.156 -17.657 1.00 86.81 470 LEU A C 1
ATOM 3789 O O . LEU A 1 470 ? 4.125 -13.548 -16.488 1.00 86.81 470 LEU A O 1
ATOM 3793 N N . LYS A 1 471 ? 4.818 -13.690 -18.623 1.00 88.69 471 LYS A N 1
ATOM 3794 C CA . LYS A 1 471 ? 5.741 -14.803 -18.378 1.00 88.69 471 LYS A CA 1
ATOM 3795 C C . LYS A 1 471 ? 7.079 -14.310 -17.838 1.00 88.69 471 LYS A C 1
ATOM 3797 O O . LYS A 1 471 ? 7.666 -13.371 -18.370 1.00 88.69 471 LYS A O 1
ATOM 3802 N N . ALA A 1 472 ? 7.620 -15.013 -16.847 1.00 88.50 472 ALA A N 1
ATOM 3803 C CA . ALA A 1 472 ? 8.954 -14.740 -16.318 1.00 88.50 472 ALA A CA 1
ATOM 3804 C C . ALA A 1 472 ? 10.053 -14.955 -17.376 1.00 88.50 472 ALA A C 1
ATOM 3806 O O . ALA A 1 472 ? 11.049 -14.228 -17.403 1.00 88.50 472 ALA A O 1
ATOM 3807 N N . THR A 1 473 ? 9.868 -15.922 -18.283 1.00 89.62 473 THR A N 1
ATOM 3808 C CA . THR A 1 473 ? 10.806 -16.169 -19.389 1.00 89.62 473 THR A CA 1
ATOM 3809 C C . THR A 1 473 ? 10.932 -15.007 -20.361 1.00 89.62 473 THR A C 1
ATOM 3811 O O . THR A 1 473 ? 12.001 -14.849 -20.936 1.00 89.62 473 THR A O 1
ATOM 3814 N N . ASP A 1 474 ? 9.889 -14.191 -20.539 1.00 88.31 474 ASP A N 1
ATOM 3815 C CA . ASP A 1 474 ? 9.912 -13.105 -21.527 1.00 88.31 474 ASP A CA 1
ATOM 3816 C C . ASP A 1 474 ? 10.939 -12.034 -21.109 1.00 88.31 474 ASP A C 1
ATOM 3818 O O . ASP A 1 474 ? 11.740 -11.583 -21.923 1.00 88.31 474 ASP A O 1
ATOM 3822 N N . TYR A 1 475 ? 11.006 -11.710 -19.811 1.00 91.88 475 TYR A N 1
ATOM 3823 C CA . TYR A 1 475 ? 12.050 -10.840 -19.259 1.00 91.88 475 TYR A CA 1
ATOM 3824 C C . TYR A 1 475 ? 13.436 -11.496 -19.299 1.00 91.88 475 TYR A C 1
ATOM 3826 O O . TYR A 1 475 ? 14.386 -10.892 -19.784 1.00 91.88 475 TYR A O 1
ATOM 3834 N N . THR A 1 476 ? 13.571 -12.732 -18.806 1.00 92.44 476 THR A N 1
ATOM 3835 C CA . THR A 1 476 ? 14.901 -13.361 -18.654 1.00 92.44 476 THR A CA 1
ATOM 3836 C C . THR A 1 476 ? 15.560 -13.702 -19.989 1.00 92.44 476 THR A C 1
ATOM 3838 O O . THR A 1 476 ? 16.782 -13.648 -20.108 1.00 92.44 476 THR A O 1
ATOM 3841 N N . ALA A 1 477 ? 14.771 -14.044 -21.009 1.00 91.88 477 ALA A N 1
ATOM 3842 C CA . ALA A 1 477 ? 15.282 -14.246 -22.357 1.00 91.88 477 ALA A CA 1
ATOM 3843 C C . ALA A 1 477 ? 15.697 -12.914 -22.997 1.00 91.88 477 ALA A C 1
ATOM 3845 O O . ALA A 1 477 ? 16.768 -12.851 -23.599 1.00 91.88 477 ALA A O 1
ATOM 3846 N N . PHE A 1 478 ? 14.902 -11.854 -22.819 1.00 92.38 478 PHE A N 1
ATOM 3847 C CA . PHE A 1 478 ? 15.251 -10.520 -23.302 1.00 92.38 478 PHE A CA 1
ATOM 3848 C C . PHE A 1 478 ? 16.532 -9.989 -22.651 1.00 92.38 478 PHE A C 1
ATOM 3850 O O . PHE A 1 478 ? 17.453 -9.614 -23.369 1.00 92.38 478 PHE A O 1
ATOM 3857 N N . GLU A 1 479 ? 16.620 -10.018 -21.316 1.00 94.75 479 GLU A N 1
ATOM 3858 C CA . GLU A 1 479 ? 17.781 -9.561 -20.539 1.00 94.75 479 GLU A CA 1
ATOM 3859 C C . GLU A 1 479 ? 19.075 -10.239 -21.005 1.00 94.75 479 GLU A C 1
ATOM 3861 O O . GLU A 1 479 ? 20.059 -9.560 -21.303 1.00 94.75 479 GLU A O 1
ATOM 3866 N N . ARG A 1 480 ? 19.048 -11.564 -21.179 1.00 93.69 480 ARG A N 1
ATOM 3867 C CA . ARG A 1 480 ? 20.199 -12.322 -21.677 1.00 93.69 480 ARG A CA 1
ATOM 3868 C C . ARG A 1 480 ? 20.631 -11.875 -23.070 1.00 93.69 480 ARG A C 1
ATOM 3870 O O . ARG A 1 480 ? 21.825 -11.715 -23.316 1.00 93.69 480 ARG A O 1
ATOM 3877 N N . VAL A 1 481 ? 19.673 -11.727 -23.986 1.00 92.25 481 VAL A N 1
ATOM 3878 C CA . VAL A 1 481 ? 19.949 -11.339 -25.374 1.00 92.25 481 VAL A CA 1
ATOM 3879 C C . VAL A 1 481 ? 20.519 -9.925 -25.405 1.00 92.25 481 VAL A C 1
ATOM 3881 O O . VAL A 1 481 ? 21.632 -9.730 -25.888 1.00 92.25 481 VAL A O 1
ATOM 3884 N N . ILE A 1 482 ? 19.823 -8.948 -24.822 1.00 93.94 482 ILE A N 1
ATOM 3885 C CA . ILE A 1 482 ? 20.234 -7.546 -24.904 1.00 93.94 482 ILE A CA 1
ATOM 3886 C C . ILE A 1 482 ? 21.600 -7.312 -24.240 1.00 93.94 482 ILE A C 1
ATOM 3888 O O . ILE A 1 482 ? 22.460 -6.666 -24.835 1.00 93.94 482 ILE A O 1
ATOM 3892 N N . ARG A 1 483 ? 21.871 -7.912 -23.069 1.00 95.25 483 ARG A N 1
ATOM 3893 C CA . ARG A 1 483 ? 23.162 -7.745 -22.375 1.00 95.25 483 ARG A CA 1
ATOM 3894 C C . ARG A 1 483 ? 24.329 -8.393 -23.104 1.00 95.25 483 ARG A C 1
ATOM 3896 O O . ARG A 1 483 ? 25.437 -7.863 -23.049 1.00 95.25 483 ARG A O 1
ATOM 3903 N N . LYS A 1 484 ? 24.101 -9.505 -23.810 1.00 94.25 484 LYS A N 1
ATOM 3904 C CA . LYS A 1 484 ? 25.125 -10.132 -24.658 1.00 94.25 484 LYS A CA 1
ATOM 3905 C C . LYS A 1 484 ? 25.591 -9.160 -25.747 1.00 94.25 484 LYS A C 1
ATOM 3907 O O . LYS A 1 484 ? 26.795 -8.942 -25.875 1.00 94.25 484 LYS A O 1
ATOM 3912 N N . HIS A 1 485 ? 24.659 -8.563 -26.496 1.00 93.25 485 HIS A N 1
ATOM 3913 C CA . HIS A 1 485 ? 24.999 -7.646 -27.591 1.00 93.25 485 HIS A CA 1
ATOM 3914 C C . HIS A 1 485 ? 25.596 -6.334 -27.077 1.00 93.25 485 HIS A C 1
ATOM 3916 O O . HIS A 1 485 ? 26.650 -5.917 -27.555 1.00 93.25 485 HIS A O 1
ATOM 3922 N N . VAL A 1 486 ? 25.006 -5.733 -26.040 1.00 95.38 486 VAL A N 1
ATOM 3923 C CA . VAL A 1 486 ? 25.552 -4.517 -25.413 1.00 95.38 486 VAL A CA 1
ATOM 3924 C C . VAL A 1 486 ? 26.970 -4.758 -24.892 1.00 95.38 486 VAL A C 1
ATOM 3926 O O . VAL A 1 486 ? 27.872 -3.966 -25.160 1.00 95.38 486 VAL A O 1
ATOM 3929 N N . GLY A 1 487 ? 27.206 -5.883 -24.210 1.00 95.00 487 GLY A N 1
ATOM 3930 C CA . GLY A 1 487 ? 28.526 -6.241 -23.698 1.00 95.00 487 GLY A CA 1
ATOM 3931 C C . GLY A 1 487 ? 29.572 -6.449 -24.799 1.00 95.00 487 GLY A C 1
ATOM 3932 O O . GLY A 1 487 ? 30.746 -6.144 -24.589 1.00 95.00 487 GLY A O 1
ATOM 3933 N N . ALA A 1 488 ? 29.179 -6.936 -25.981 1.00 94.31 488 ALA A N 1
ATOM 3934 C CA . ALA A 1 488 ? 30.077 -7.056 -27.131 1.00 94.31 488 ALA A CA 1
ATOM 3935 C C . ALA A 1 488 ? 30.508 -5.680 -27.669 1.00 94.31 488 ALA A C 1
ATOM 3937 O O . ALA A 1 488 ? 31.689 -5.481 -27.961 1.00 94.31 488 ALA A O 1
ATOM 3938 N N . ILE A 1 489 ? 29.582 -4.718 -27.726 1.00 95.06 489 ILE A N 1
ATOM 3939 C CA . ILE A 1 489 ? 29.860 -3.336 -28.148 1.00 95.06 489 ILE A CA 1
ATOM 3940 C C . ILE A 1 489 ? 30.747 -2.635 -27.113 1.00 95.06 489 ILE A C 1
ATOM 3942 O O . ILE A 1 489 ? 31.795 -2.103 -27.467 1.00 95.06 489 ILE A O 1
ATOM 3946 N N . GLN A 1 490 ? 30.414 -2.731 -25.821 1.00 94.00 490 GLN A N 1
ATOM 3947 C CA . GLN A 1 490 ? 31.184 -2.135 -24.717 1.00 94.00 490 GLN A CA 1
ATOM 3948 C C . GLN A 1 490 ? 32.619 -2.662 -24.598 1.00 94.00 490 GLN A C 1
ATOM 3950 O O . GLN A 1 490 ? 33.480 -1.986 -24.035 1.00 94.00 490 GLN A O 1
ATOM 3955 N N . LYS A 1 491 ? 32.902 -3.872 -25.095 1.00 94.50 491 LYS A N 1
ATOM 3956 C CA . LYS A 1 491 ? 34.272 -4.400 -25.171 1.00 94.50 491 LYS A CA 1
ATOM 3957 C C . LYS A 1 491 ? 35.088 -3.749 -26.287 1.00 94.50 491 LYS A C 1
ATOM 3959 O O . LYS A 1 491 ? 36.292 -3.592 -26.109 1.00 94.50 491 LYS A O 1
ATOM 3964 N N . LYS A 1 492 ? 34.450 -3.399 -27.409 1.00 93.25 492 LYS A N 1
ATOM 3965 C CA . LYS A 1 492 ? 35.090 -2.796 -28.589 1.00 93.25 492 LYS A CA 1
ATOM 3966 C C . LYS A 1 492 ? 35.201 -1.273 -28.478 1.00 93.25 492 LYS A C 1
ATOM 3968 O O . LYS A 1 492 ? 36.198 -0.708 -28.906 1.00 93.25 492 LYS A O 1
ATOM 3973 N N . ASP A 1 493 ? 34.201 -0.625 -27.887 1.00 94.69 493 ASP A N 1
ATOM 3974 C CA . ASP A 1 493 ? 34.123 0.826 -27.741 1.00 94.69 493 ASP A CA 1
ATOM 3975 C C . ASP A 1 493 ? 33.930 1.212 -26.271 1.00 94.69 493 ASP A C 1
ATOM 3977 O O . ASP A 1 493 ? 32.944 0.839 -25.629 1.00 94.69 493 ASP A O 1
ATOM 3981 N N . ARG A 1 494 ? 34.909 1.948 -25.735 1.00 92.50 494 ARG A N 1
ATOM 3982 C CA . ARG A 1 494 ? 34.917 2.481 -24.363 1.00 92.50 494 ARG A CA 1
ATOM 3983 C C . ARG A 1 494 ? 34.536 3.959 -24.300 1.00 92.50 494 ARG A C 1
ATOM 3985 O O . ARG A 1 494 ? 34.437 4.503 -23.203 1.00 92.50 494 ARG A O 1
ATOM 3992 N N . GLY A 1 495 ? 34.370 4.609 -25.452 1.00 94.12 495 GLY A N 1
ATOM 3993 C CA . GLY A 1 495 ? 33.966 6.001 -25.537 1.00 94.12 495 GLY A CA 1
ATOM 3994 C C . GLY A 1 495 ? 32.500 6.195 -25.164 1.00 94.12 495 GLY A C 1
ATOM 3995 O O . GLY A 1 495 ? 31.756 5.254 -24.888 1.00 94.12 495 GLY A O 1
ATOM 3996 N N . PHE A 1 496 ? 32.067 7.451 -25.174 1.00 94.88 496 PHE A N 1
ATOM 3997 C CA . PHE A 1 496 ? 30.662 7.769 -24.993 1.00 94.88 496 PHE A CA 1
ATOM 3998 C C . PHE A 1 496 ? 29.895 7.585 -26.304 1.00 94.88 496 PHE A C 1
ATOM 4000 O O . PHE A 1 496 ? 30.198 8.222 -27.313 1.00 94.88 496 PHE A O 1
ATOM 4007 N N . TYR A 1 497 ? 28.863 6.750 -26.264 1.00 95.88 497 TYR A N 1
ATOM 4008 C CA . TYR A 1 497 ? 27.929 6.524 -27.363 1.00 95.88 497 TYR A CA 1
ATOM 4009 C C . TYR A 1 497 ? 26.534 6.218 -26.827 1.00 95.88 497 TYR A C 1
ATOM 4011 O O . TYR A 1 497 ? 26.355 5.949 -25.632 1.00 95.88 497 TYR A O 1
ATOM 4019 N N . ARG A 1 498 ? 25.547 6.254 -27.724 1.00 96.38 498 ARG A N 1
ATOM 4020 C CA . ARG A 1 498 ? 24.194 5.744 -27.507 1.00 96.38 498 ARG A CA 1
ATOM 4021 C C . ARG A 1 498 ? 23.863 4.607 -28.453 1.00 96.38 498 ARG A C 1
ATOM 4023 O O . ARG A 1 498 ? 24.469 4.464 -29.515 1.00 96.38 498 ARG A O 1
ATOM 4030 N N . LEU A 1 499 ? 22.899 3.810 -28.016 1.00 94.88 499 LEU A N 1
ATOM 4031 C CA . LEU A 1 499 ? 22.367 2.662 -28.727 1.00 94.88 499 LEU A CA 1
ATOM 4032 C C . LEU A 1 499 ? 20.881 2.883 -29.017 1.00 94.88 499 LEU A C 1
ATOM 4034 O O . LEU A 1 499 ? 20.091 3.125 -28.101 1.00 94.88 499 LEU A O 1
ATOM 4038 N N . GLY A 1 500 ? 20.514 2.771 -30.291 1.00 92.19 500 GLY A N 1
ATOM 4039 C CA . GLY A 1 500 ? 19.128 2.674 -30.737 1.00 92.19 500 GLY A CA 1
ATOM 4040 C C . GLY A 1 500 ? 18.706 1.217 -30.943 1.00 92.19 500 GLY A C 1
ATOM 4041 O O . GLY A 1 500 ? 19.536 0.348 -31.221 1.00 92.19 500 GLY A O 1
ATOM 4042 N N . THR A 1 501 ? 17.408 0.929 -30.829 1.00 91.44 501 THR A N 1
ATOM 4043 C CA . THR A 1 501 ? 16.850 -0.398 -31.133 1.00 91.44 501 THR A CA 1
ATOM 4044 C C . THR A 1 501 ? 15.663 -0.285 -32.083 1.00 91.44 501 THR A C 1
ATOM 4046 O O . THR A 1 501 ? 14.829 0.609 -31.947 1.00 91.44 501 THR A O 1
ATOM 4049 N N . THR A 1 502 ? 15.541 -1.218 -33.032 1.00 89.69 502 THR A N 1
ATOM 4050 C CA . THR A 1 502 ? 14.333 -1.326 -33.881 1.00 89.69 502 THR A CA 1
ATOM 4051 C C . THR A 1 502 ? 13.266 -2.241 -33.278 1.00 89.69 502 THR A C 1
ATOM 4053 O O . THR A 1 502 ? 12.188 -2.420 -33.845 1.00 89.69 502 THR A O 1
ATOM 4056 N N . PHE A 1 503 ? 13.538 -2.796 -32.097 1.00 90.12 503 PHE A N 1
ATOM 4057 C CA . PHE A 1 503 ? 12.658 -3.664 -31.324 1.00 90.12 503 PHE A CA 1
ATOM 4058 C C . PHE A 1 503 ? 12.580 -3.212 -29.868 1.00 90.12 503 PHE A C 1
ATOM 4060 O O . PHE A 1 503 ? 13.468 -2.507 -29.384 1.00 90.12 503 PHE A O 1
ATOM 4067 N N . SER A 1 504 ? 11.549 -3.661 -29.158 1.00 88.94 504 SER A N 1
ATOM 4068 C CA . SER A 1 504 ? 11.483 -3.518 -27.705 1.00 88.94 504 SER A CA 1
ATOM 4069 C C . SER A 1 504 ? 10.745 -4.658 -27.020 1.00 88.94 504 SER A C 1
ATOM 4071 O O . SER A 1 504 ? 9.919 -5.359 -27.616 1.00 88.94 504 SER A O 1
ATOM 4073 N N . ARG A 1 505 ? 11.055 -4.812 -25.733 1.00 90.94 505 ARG A N 1
ATOM 4074 C CA . ARG A 1 505 ? 10.195 -5.441 -24.734 1.00 90.94 505 ARG A CA 1
ATOM 4075 C C . ARG A 1 505 ? 9.416 -4.364 -23.978 1.00 90.94 505 ARG A C 1
ATOM 4077 O O . ARG A 1 505 ? 8.209 -4.511 -23.790 1.00 90.94 505 ARG A O 1
ATOM 4084 N N . THR A 1 506 ? 10.084 -3.289 -23.556 1.00 91.50 506 THR A N 1
ATOM 4085 C CA . THR A 1 506 ? 9.471 -2.110 -22.926 1.00 91.50 506 THR A CA 1
ATOM 4086 C C . THR A 1 506 ? 10.124 -0.814 -23.403 1.00 91.50 506 THR A C 1
ATOM 4088 O O . THR A 1 506 ? 11.144 -0.797 -24.085 1.00 91.50 506 THR A O 1
ATOM 4091 N N . LYS A 1 507 ? 9.556 0.329 -23.004 1.00 92.38 507 LYS A N 1
ATOM 4092 C CA . LYS A 1 507 ? 10.180 1.640 -23.254 1.00 92.38 507 LYS A CA 1
ATOM 4093 C C . LYS A 1 507 ? 11.438 1.878 -22.400 1.00 92.38 507 LYS A C 1
ATOM 4095 O O . LYS A 1 507 ? 12.120 2.873 -22.619 1.00 92.38 507 LYS A O 1
ATOM 4100 N N . ASN A 1 508 ? 11.729 0.987 -21.448 1.00 95.19 508 ASN A N 1
ATOM 4101 C CA . ASN A 1 508 ? 12.809 1.098 -20.467 1.00 95.19 508 ASN A CA 1
ATOM 4102 C C . ASN A 1 508 ? 13.943 0.091 -20.710 1.00 95.19 508 ASN A C 1
ATOM 4104 O O . ASN A 1 508 ? 14.794 -0.086 -19.841 1.00 95.19 508 ASN A O 1
ATOM 4108 N N . ASP A 1 509 ? 13.990 -0.540 -21.884 1.00 94.38 509 ASP A N 1
ATOM 4109 C CA . ASP A 1 509 ? 14.974 -1.576 -22.225 1.00 94.38 509 ASP A CA 1
ATOM 4110 C C . ASP A 1 509 ? 16.438 -1.129 -22.063 1.00 94.38 509 ASP A C 1
ATOM 4112 O O . ASP A 1 509 ? 17.313 -1.958 -21.808 1.00 94.38 509 ASP A O 1
ATOM 4116 N N . ALA A 1 510 ? 16.710 0.178 -22.149 1.00 95.50 510 ALA A N 1
ATOM 4117 C CA . ALA A 1 510 ? 18.025 0.758 -21.873 1.00 95.50 510 ALA A CA 1
ATOM 4118 C C . ALA A 1 510 ? 18.522 0.450 -20.449 1.00 95.50 510 ALA A C 1
ATOM 4120 O O . ALA A 1 510 ? 19.703 0.162 -20.256 1.00 95.50 510 ALA A O 1
ATOM 4121 N N . PHE A 1 511 ? 17.621 0.430 -19.462 1.00 96.19 511 PHE A N 1
ATOM 4122 C CA . PHE A 1 511 ? 17.944 0.005 -18.102 1.00 96.19 511 PHE A CA 1
ATOM 4123 C C . PHE A 1 511 ? 18.176 -1.503 -18.014 1.00 96.19 511 PHE A C 1
ATOM 4125 O O . PHE A 1 511 ? 19.121 -1.943 -17.362 1.00 96.19 511 PHE A O 1
ATOM 4132 N N . THR A 1 512 ? 17.358 -2.314 -18.692 1.00 95.50 512 THR A N 1
ATOM 4133 C CA . THR A 1 512 ? 17.532 -3.773 -18.693 1.00 95.50 512 THR A CA 1
ATOM 4134 C C . THR A 1 512 ? 18.850 -4.187 -19.328 1.00 95.50 512 THR A C 1
ATOM 4136 O O . THR A 1 512 ? 19.499 -5.104 -18.832 1.00 95.50 512 THR A O 1
ATOM 4139 N N . GLY A 1 513 ? 19.232 -3.534 -20.426 1.00 94.88 513 GLY A N 1
ATOM 4140 C CA . GLY A 1 513 ? 20.451 -3.819 -21.172 1.00 94.88 513 GLY A CA 1
ATOM 4141 C C . GLY A 1 513 ? 21.687 -3.079 -20.678 1.00 94.88 513 GLY A C 1
ATOM 4142 O O . GLY A 1 513 ? 22.767 -3.365 -21.181 1.00 94.88 513 GLY A O 1
ATOM 4143 N N . ASN A 1 514 ? 21.542 -2.177 -19.702 1.00 95.12 514 ASN A N 1
ATOM 4144 C CA . ASN A 1 514 ? 22.615 -1.340 -19.165 1.00 95.12 514 ASN A CA 1
ATOM 4145 C C . ASN A 1 514 ? 23.379 -0.575 -20.265 1.00 95.12 514 ASN A C 1
ATOM 4147 O O . ASN A 1 514 ? 24.599 -0.695 -20.412 1.00 95.12 514 ASN A O 1
ATOM 4151 N N . PHE A 1 515 ? 22.639 0.187 -21.074 1.00 95.38 515 PHE A N 1
ATOM 4152 C CA . PHE A 1 515 ? 23.204 1.026 -22.129 1.00 95.38 515 PHE A CA 1
ATOM 4153 C C . PHE A 1 515 ? 22.615 2.435 -22.142 1.00 95.38 515 PHE A C 1
ATOM 4155 O O . PHE A 1 515 ? 21.508 2.676 -21.658 1.00 95.38 515 PHE A O 1
ATOM 4162 N N . ASN A 1 516 ? 23.348 3.374 -22.738 1.00 96.25 516 ASN A N 1
ATOM 4163 C CA . ASN A 1 516 ? 22.874 4.739 -22.947 1.00 96.25 516 ASN A CA 1
ATOM 4164 C C . ASN A 1 516 ? 21.868 4.757 -24.106 1.00 96.25 516 ASN A C 1
ATOM 4166 O O . ASN A 1 516 ? 22.241 4.448 -25.240 1.00 96.25 516 ASN A O 1
ATOM 4170 N N . GLY A 1 517 ? 20.612 5.092 -23.827 1.00 94.75 517 GLY A N 1
ATOM 4171 C CA . GLY A 1 517 ? 19.507 4.940 -24.774 1.00 94.75 517 GLY A CA 1
ATOM 4172 C C . GLY A 1 517 ? 18.918 6.265 -25.248 1.00 94.75 517 GLY A C 1
ATOM 4173 O O . GLY A 1 517 ? 19.549 7.315 -25.164 1.00 94.75 517 GLY A O 1
ATOM 4174 N N . GLY A 1 518 ? 17.690 6.198 -25.765 1.00 94.19 518 GLY A N 1
ATOM 4175 C CA . GLY A 1 518 ? 16.878 7.365 -26.128 1.00 94.19 518 GLY A CA 1
ATOM 4176 C C . GLY A 1 518 ? 15.416 7.257 -25.696 1.00 94.19 518 GLY A C 1
ATOM 4177 O O . GLY A 1 518 ? 14.612 8.115 -26.033 1.00 94.19 518 GLY A O 1
ATOM 4178 N N . SER A 1 519 ? 15.052 6.217 -24.950 1.00 95.06 519 SER A N 1
ATOM 4179 C CA . SER A 1 519 ? 13.663 5.922 -24.593 1.00 95.06 519 SER A CA 1
ATOM 4180 C C . SER A 1 519 ? 13.501 5.826 -23.083 1.00 95.06 519 SER A C 1
ATOM 4182 O O . SER A 1 519 ? 14.438 5.463 -22.374 1.00 95.06 519 SER A O 1
ATOM 4184 N N . ILE A 1 520 ? 12.319 6.188 -22.590 1.00 94.81 520 ILE A N 1
ATOM 4185 C CA . ILE A 1 520 ? 11.928 5.988 -21.194 1.00 94.81 520 ILE A CA 1
ATOM 4186 C C . ILE A 1 520 ? 10.408 6.030 -21.058 1.00 94.81 520 ILE A C 1
ATOM 4188 O O . ILE A 1 520 ? 9.725 6.776 -21.753 1.00 94.81 520 ILE A O 1
ATOM 4192 N N . PHE A 1 521 ? 9.887 5.281 -20.100 1.00 93.81 521 PHE A N 1
ATOM 4193 C CA . PHE A 1 521 ? 8.596 5.447 -19.459 1.00 93.81 521 PHE A CA 1
ATOM 4194 C C . PHE A 1 521 ? 8.832 5.645 -17.955 1.00 93.81 521 PHE A C 1
ATOM 4196 O O . PHE A 1 521 ? 9.269 4.727 -17.262 1.00 93.81 521 PHE A O 1
ATOM 4203 N N . SER A 1 522 ? 8.576 6.851 -17.445 1.00 90.94 522 SER A N 1
ATOM 4204 C CA . SER A 1 522 ? 8.679 7.243 -16.034 1.00 90.94 522 SER A CA 1
ATOM 4205 C C . SER A 1 522 ? 7.654 8.320 -15.681 1.00 90.94 522 SER A C 1
ATOM 4207 O O . SER A 1 522 ? 7.509 9.304 -16.406 1.00 90.94 522 SER A O 1
ATOM 4209 N N . SER A 1 523 ? 7.011 8.202 -14.516 1.00 86.44 523 SER A N 1
ATOM 4210 C CA . SER A 1 523 ? 6.174 9.284 -13.971 1.00 86.44 523 SER A CA 1
ATOM 4211 C C . SER A 1 523 ? 6.974 10.545 -13.627 1.00 86.44 523 SER A C 1
ATOM 4213 O O . SER A 1 523 ? 6.380 11.606 -13.467 1.00 86.44 523 SER A O 1
ATOM 4215 N N . THR A 1 524 ? 8.302 10.429 -13.533 1.00 87.62 524 THR A N 1
ATOM 4216 C CA . THR A 1 524 ? 9.260 11.511 -13.246 1.00 87.62 524 THR A CA 1
ATOM 4217 C C . THR A 1 524 ? 9.987 11.998 -14.504 1.00 87.62 524 THR A C 1
ATOM 4219 O O . THR A 1 524 ? 11.110 12.498 -14.430 1.00 87.62 524 THR A O 1
ATOM 4222 N N . LEU A 1 525 ? 9.389 11.789 -15.681 1.00 89.88 525 LEU A N 1
ATOM 4223 C CA . LEU A 1 525 ? 9.914 12.319 -16.934 1.00 89.88 525 LEU A CA 1
ATOM 4224 C C . LEU A 1 525 ? 9.793 13.848 -16.965 1.00 89.88 525 LEU A C 1
ATOM 4226 O O . LEU A 1 525 ? 8.729 14.420 -16.722 1.00 89.88 525 LEU A O 1
ATOM 4230 N N . GLU A 1 526 ? 10.896 14.496 -17.313 1.00 89.75 526 GLU A N 1
ATOM 4231 C CA . GLU A 1 526 ? 10.997 15.936 -17.467 1.00 89.75 526 GLU A CA 1
ATOM 4232 C C . GLU A 1 526 ? 10.181 16.405 -18.681 1.00 89.75 526 GLU A C 1
ATOM 4234 O O . GLU A 1 526 ? 10.269 15.851 -19.784 1.00 89.75 526 GLU A O 1
ATOM 4239 N N . SER A 1 527 ? 9.388 17.463 -18.493 1.00 88.25 527 SER A N 1
ATOM 4240 C CA . SER A 1 527 ? 8.530 18.011 -19.553 1.00 88.25 527 SER A CA 1
ATOM 4241 C C . SER A 1 527 ? 9.332 18.536 -20.750 1.00 88.25 527 SER A C 1
ATOM 4243 O O . SER A 1 527 ? 8.915 18.354 -21.894 1.00 88.25 527 SER A O 1
ATOM 4245 N N . SER A 1 528 ? 10.515 19.108 -20.504 1.00 90.75 528 SER A N 1
ATOM 4246 C CA . SER A 1 528 ? 11.450 19.569 -21.537 1.00 90.75 528 SER A CA 1
ATOM 4247 C C . SER A 1 528 ? 11.932 18.432 -22.439 1.00 90.75 528 SER A C 1
ATOM 4249 O O . SER A 1 528 ? 11.969 18.600 -23.656 1.00 90.75 528 SER A O 1
ATOM 4251 N N . THR A 1 529 ? 12.226 17.258 -21.872 1.00 92.19 529 THR A N 1
ATOM 4252 C CA . THR A 1 529 ? 12.604 16.061 -22.635 1.00 92.19 529 THR A CA 1
ATOM 4253 C C . THR A 1 529 ? 11.448 15.605 -23.520 1.00 92.19 529 THR A C 1
ATOM 4255 O O . THR A 1 529 ? 11.639 15.386 -24.712 1.00 92.19 529 THR A O 1
ATOM 4258 N N . SER A 1 530 ? 10.224 15.529 -22.986 1.00 92.25 530 SER A N 1
ATOM 4259 C CA . SER A 1 530 ? 9.045 15.180 -23.796 1.00 92.25 530 SER A CA 1
ATOM 4260 C C . SER A 1 530 ? 8.803 16.184 -24.933 1.00 92.25 530 SER A C 1
ATOM 4262 O O . SER A 1 530 ? 8.566 15.785 -26.075 1.00 92.25 530 SER A O 1
ATOM 4264 N N . GLN A 1 531 ? 8.947 17.486 -24.660 1.00 92.94 531 GLN A N 1
ATOM 4265 C CA . GLN A 1 531 ? 8.796 18.539 -25.666 1.00 92.94 531 GLN A CA 1
ATOM 4266 C C . GLN A 1 531 ? 9.896 18.496 -26.736 1.00 92.94 531 GLN A C 1
ATOM 4268 O O . GLN A 1 531 ? 9.611 18.725 -27.910 1.00 92.94 531 GLN A O 1
ATOM 4273 N N . PHE A 1 532 ? 11.136 18.173 -26.362 1.00 94.12 532 PHE A N 1
ATOM 4274 C CA . PHE A 1 532 ? 12.220 17.980 -27.323 1.00 94.12 532 PHE A CA 1
ATOM 4275 C C . PHE A 1 532 ? 11.883 16.858 -28.311 1.00 94.12 532 PHE A C 1
ATOM 4277 O O . PHE A 1 532 ? 11.943 17.081 -29.518 1.00 94.12 532 PHE A O 1
ATOM 4284 N N . PHE A 1 533 ? 11.440 15.697 -27.815 1.00 94.69 533 PHE A N 1
ATOM 4285 C CA . PHE A 1 533 ? 11.040 14.564 -28.659 1.00 94.69 533 PHE A CA 1
ATOM 4286 C C . PHE A 1 533 ? 9.884 14.922 -29.595 1.00 94.69 533 PHE A C 1
ATOM 4288 O O . PHE A 1 533 ? 9.951 14.606 -30.783 1.00 94.69 533 PHE A O 1
ATOM 4295 N N . LYS A 1 534 ? 8.888 15.664 -29.093 1.00 93.25 534 LYS A N 1
ATOM 4296 C CA . LYS A 1 534 ? 7.800 16.212 -29.914 1.00 93.25 534 LYS A CA 1
ATOM 4297 C C . LYS A 1 534 ? 8.331 17.074 -31.064 1.00 93.25 534 LYS A C 1
ATOM 4299 O O . LYS A 1 534 ? 7.891 16.916 -32.198 1.00 93.25 534 LYS A O 1
ATOM 4304 N N . ASN A 1 535 ? 9.280 17.967 -30.783 1.00 94.31 535 ASN A N 1
ATOM 4305 C CA . ASN A 1 535 ? 9.827 18.900 -31.772 1.00 94.31 535 ASN A CA 1
ATOM 4306 C C . ASN A 1 535 ? 10.657 18.203 -32.861 1.00 94.31 535 ASN A C 1
ATOM 4308 O O . ASN A 1 535 ? 10.669 18.670 -33.995 1.00 94.31 535 ASN A O 1
ATOM 4312 N N . ILE A 1 536 ? 11.327 17.092 -32.538 1.00 93.38 536 ILE A N 1
ATOM 4313 C CA . ILE A 1 536 ? 12.100 16.298 -33.509 1.00 93.38 536 ILE A CA 1
ATOM 4314 C C . ILE A 1 536 ? 11.280 15.169 -34.163 1.00 93.38 536 ILE A C 1
ATOM 4316 O O . ILE A 1 536 ? 11.847 14.306 -34.830 1.00 93.38 536 ILE A O 1
ATOM 4320 N N . GLY A 1 537 ? 9.957 15.147 -33.959 1.00 91.62 537 GLY A N 1
ATOM 4321 C CA . GLY A 1 537 ? 9.047 14.186 -34.589 1.00 91.62 537 GLY A CA 1
ATOM 4322 C C . GLY A 1 537 ? 9.102 12.761 -34.023 1.00 91.62 537 GLY A C 1
ATOM 4323 O O . GLY A 1 537 ? 8.655 11.828 -34.687 1.00 91.62 537 GLY A O 1
ATOM 4324 N N . GLN A 1 538 ? 9.640 12.568 -32.815 1.00 92.62 538 GLN A N 1
ATOM 4325 C CA . GLN A 1 538 ? 9.644 11.270 -32.133 1.00 92.62 538 GLN A CA 1
ATOM 4326 C C . GLN A 1 538 ? 8.392 11.085 -31.259 1.00 92.62 538 GLN A C 1
ATOM 4328 O O . GLN A 1 538 ? 7.884 12.064 -30.706 1.00 92.62 538 GLN A O 1
ATOM 4333 N N . PRO A 1 539 ? 7.910 9.841 -31.055 1.00 92.31 539 PRO A N 1
ATOM 4334 C CA . PRO A 1 539 ? 6.793 9.587 -30.151 1.00 92.31 539 PRO A CA 1
ATOM 4335 C C . PRO A 1 539 ? 7.074 10.053 -28.715 1.00 92.31 539 PRO A C 1
ATOM 4337 O O . PRO A 1 539 ? 8.086 9.692 -28.105 1.00 92.31 539 PRO A O 1
ATOM 4340 N N . ASN A 1 540 ? 6.138 10.813 -28.149 1.00 92.25 540 ASN A N 1
ATOM 4341 C CA . ASN A 1 540 ? 6.235 11.374 -26.806 1.00 92.25 540 ASN A CA 1
ATOM 4342 C C . ASN A 1 540 ? 4.871 11.369 -26.086 1.00 92.25 540 ASN A C 1
ATOM 4344 O O . ASN A 1 540 ? 3.817 11.256 -26.710 1.00 92.25 540 ASN A O 1
ATOM 4348 N N . GLY A 1 541 ? 4.896 11.516 -24.763 1.00 86.94 541 GLY A N 1
ATOM 4349 C CA . GLY A 1 541 ? 3.718 11.697 -23.916 1.00 86.94 541 GLY A CA 1
ATOM 4350 C C . GLY A 1 541 ? 4.087 12.227 -22.528 1.00 86.94 541 GLY A C 1
ATOM 4351 O O . GLY A 1 541 ? 5.243 12.565 -22.266 1.00 86.94 541 GLY A O 1
ATOM 4352 N N . ASP A 1 542 ? 3.115 12.265 -21.615 1.00 78.88 542 ASP A N 1
ATOM 4353 C CA . ASP A 1 542 ? 3.270 12.859 -20.269 1.00 78.88 542 ASP A CA 1
ATOM 4354 C C . ASP A 1 542 ? 4.231 12.105 -19.351 1.00 78.88 542 ASP A C 1
ATOM 4356 O O . ASP A 1 542 ? 4.641 12.593 -18.298 1.00 78.88 542 ASP A O 1
ATOM 4360 N N . SER A 1 543 ? 4.512 10.851 -19.676 1.00 87.19 543 SER A N 1
ATOM 4361 C CA . SER A 1 543 ? 5.358 9.990 -18.854 1.00 87.19 543 SER A CA 1
ATOM 4362 C C . SER A 1 543 ? 6.266 9.116 -19.702 1.00 87.19 543 SER A C 1
ATOM 4364 O O . SER A 1 543 ? 6.965 8.279 -19.152 1.00 87.19 543 SER A O 1
ATOM 4366 N N . PHE A 1 544 ? 6.292 9.289 -21.027 1.00 92.62 544 PHE A N 1
ATOM 4367 C CA . PHE A 1 544 ? 7.207 8.540 -21.878 1.00 92.62 544 PHE A CA 1
ATOM 4368 C C . PHE A 1 544 ? 7.763 9.361 -23.039 1.00 92.62 544 PHE A C 1
ATOM 4370 O O . PHE A 1 544 ? 7.114 10.272 -23.546 1.00 92.62 544 PHE A O 1
ATOM 4377 N N . VAL A 1 545 ? 8.941 8.956 -23.496 1.00 94.25 545 VAL A N 1
ATOM 4378 C CA . VAL A 1 545 ? 9.490 9.278 -24.814 1.00 94.25 545 VAL A CA 1
ATOM 4379 C C . VAL A 1 545 ? 10.054 8.010 -25.431 1.00 94.25 545 VAL A C 1
ATOM 4381 O O . VAL A 1 545 ? 10.504 7.109 -24.718 1.00 94.25 545 VAL A O 1
ATOM 4384 N N . LEU A 1 546 ? 10.001 7.920 -26.754 1.00 93.56 546 LEU A N 1
ATOM 4385 C CA . LEU A 1 546 ? 10.524 6.781 -27.489 1.00 93.56 546 LEU A CA 1
ATOM 4386 C C . LEU A 1 546 ? 11.363 7.273 -28.662 1.00 93.56 546 LEU A C 1
ATOM 4388 O O . LEU A 1 546 ? 10.838 7.891 -29.583 1.00 93.56 546 LEU A O 1
ATOM 4392 N N . TYR A 1 547 ? 12.650 6.943 -28.660 1.00 93.12 547 TYR A N 1
ATOM 4393 C CA . TYR A 1 547 ? 13.505 7.158 -29.820 1.00 93.12 547 TYR A CA 1
ATOM 4394 C C . TYR A 1 547 ? 13.392 5.946 -30.746 1.00 93.12 547 TYR A C 1
ATOM 4396 O O . TYR A 1 547 ? 14.055 4.934 -30.534 1.00 93.12 547 TYR A O 1
ATOM 4404 N N . SER A 1 548 ? 12.479 6.016 -31.717 1.00 86.69 548 SER A N 1
ATOM 4405 C CA . SER A 1 548 ? 12.147 4.877 -32.590 1.00 86.69 548 SER A CA 1
ATOM 4406 C C . SER A 1 548 ? 12.403 5.153 -34.066 1.00 86.69 548 SER A C 1
ATOM 4408 O O . SER A 1 548 ? 12.807 4.248 -34.778 1.00 86.69 548 SER A O 1
ATOM 4410 N N . ASN A 1 549 ? 12.225 6.386 -34.536 1.00 84.44 549 ASN A N 1
ATOM 4411 C CA . ASN A 1 549 ? 12.363 6.738 -35.951 1.00 84.44 549 ASN A CA 1
ATOM 4412 C C . ASN A 1 549 ? 13.424 7.819 -36.142 1.00 84.44 549 ASN A C 1
ATOM 4414 O O . ASN A 1 549 ? 13.136 8.883 -36.685 1.00 84.44 549 ASN A O 1
ATOM 4418 N N . GLY A 1 550 ? 14.621 7.617 -35.588 1.00 87.12 550 GLY A N 1
ATOM 4419 C CA . GLY A 1 550 ? 15.743 8.529 -35.817 1.00 87.12 550 GLY A CA 1
ATOM 4420 C C . GLY A 1 550 ? 16.083 8.625 -37.307 1.00 87.12 550 GLY A C 1
ATOM 4421 O O . GLY A 1 550 ? 15.934 7.642 -38.031 1.00 87.12 550 GLY A O 1
ATOM 4422 N N . THR A 1 551 ? 16.528 9.791 -37.764 1.00 89.25 551 THR A N 1
ATOM 4423 C CA . THR A 1 551 ? 17.186 9.964 -39.068 1.00 89.25 551 THR A CA 1
ATOM 4424 C C . THR A 1 551 ? 18.699 9.974 -38.875 1.00 89.25 551 THR A C 1
ATOM 4426 O O . THR A 1 551 ? 19.159 10.313 -37.789 1.00 89.25 551 THR A O 1
ATOM 4429 N N . MET A 1 552 ? 19.492 9.730 -39.923 1.00 88.69 552 MET A N 1
ATOM 4430 C CA . MET A 1 552 ? 20.959 9.905 -39.857 1.00 88.69 552 MET A CA 1
ATOM 4431 C C . MET A 1 552 ? 21.388 11.257 -39.250 1.00 88.69 552 MET A C 1
ATOM 4433 O O . MET A 1 552 ? 22.381 11.324 -38.523 1.00 88.69 552 MET A O 1
ATOM 4437 N N . PHE A 1 553 ? 20.621 12.329 -39.495 1.00 91.38 553 PHE A N 1
ATOM 4438 C CA . PHE A 1 553 ? 20.873 13.635 -38.885 1.00 91.38 553 PHE A CA 1
ATOM 4439 C C . PHE A 1 553 ? 20.633 13.616 -37.371 1.00 91.38 553 PHE A C 1
ATOM 4441 O O . PHE A 1 553 ? 21.516 14.009 -36.608 1.00 91.38 553 PHE A O 1
ATOM 4448 N N . THR A 1 554 ? 19.468 13.144 -36.910 1.00 93.12 554 THR A N 1
ATOM 4449 C CA . THR A 1 554 ? 19.176 13.103 -35.467 1.00 93.12 554 THR A CA 1
ATOM 4450 C C . THR A 1 554 ? 20.042 12.080 -34.740 1.00 93.12 554 THR A C 1
ATOM 4452 O O . THR A 1 554 ? 20.435 12.319 -33.603 1.00 93.12 554 THR A O 1
ATOM 4455 N N . ASP A 1 555 ? 20.385 10.975 -35.401 1.00 93.19 555 ASP A N 1
ATOM 4456 C CA . ASP A 1 555 ? 21.293 9.957 -34.889 1.00 93.19 555 ASP A CA 1
ATOM 4457 C C . ASP A 1 555 ? 22.690 10.544 -34.661 1.00 93.19 555 ASP A C 1
ATOM 4459 O O . ASP A 1 555 ? 23.249 10.382 -33.577 1.00 93.19 555 ASP A O 1
ATOM 4463 N N . SER A 1 556 ? 23.207 11.314 -35.624 1.00 92.31 556 SER A N 1
ATOM 4464 C CA . SER A 1 556 ? 24.473 12.043 -35.471 1.00 92.31 556 SER A CA 1
ATOM 4465 C C . SER A 1 556 ? 24.401 13.092 -34.358 1.00 92.31 556 SER A C 1
ATOM 4467 O O . SER A 1 556 ? 25.293 13.159 -33.515 1.00 92.31 556 SER A O 1
ATOM 4469 N N . LEU A 1 557 ? 23.318 13.877 -34.307 1.00 94.31 557 LEU A N 1
ATOM 4470 C CA . LEU A 1 557 ? 23.121 14.929 -33.302 1.00 94.31 557 LEU A CA 1
ATOM 4471 C C . LEU A 1 557 ? 23.067 14.372 -31.872 1.00 94.31 557 LEU A C 1
ATOM 4473 O O . LEU A 1 557 ? 23.605 14.974 -30.946 1.00 94.31 557 LEU A O 1
ATOM 4477 N N . LEU A 1 558 ? 22.402 13.230 -31.686 1.00 95.06 558 LEU A N 1
ATOM 4478 C CA . LEU A 1 558 ? 22.183 12.602 -30.380 1.00 95.06 558 LEU A CA 1
ATOM 4479 C C . LEU A 1 558 ? 23.239 11.547 -30.035 1.00 95.06 558 LEU A C 1
ATOM 4481 O O . LEU A 1 558 ? 23.141 10.909 -28.986 1.00 95.06 558 LEU A O 1
ATOM 4485 N N . ASN A 1 559 ? 24.249 11.376 -30.891 1.00 95.00 559 ASN A N 1
ATOM 4486 C CA . ASN A 1 559 ? 25.311 10.384 -30.751 1.00 95.00 559 ASN A CA 1
ATOM 4487 C C . ASN A 1 559 ? 24.784 8.934 -30.647 1.00 95.00 559 ASN A C 1
ATOM 4489 O O . ASN A 1 559 ? 25.300 8.113 -29.881 1.00 95.00 559 ASN A O 1
ATOM 4493 N N . MET A 1 560 ? 23.737 8.616 -31.416 1.00 94.19 560 MET A N 1
ATOM 4494 C CA . MET A 1 560 ? 23.192 7.263 -31.606 1.00 94.19 560 MET A CA 1
ATOM 4495 C C . MET A 1 560 ? 24.085 6.491 -32.576 1.00 94.19 560 MET A C 1
ATOM 4497 O O . MET A 1 560 ? 23.738 6.258 -33.733 1.00 94.19 560 MET A O 1
ATOM 4501 N N . LYS A 1 561 ? 25.284 6.161 -32.094 1.00 93.94 561 LYS A N 1
ATOM 4502 C CA . LYS A 1 561 ? 26.368 5.580 -32.889 1.00 93.94 561 LYS A CA 1
ATOM 4503 C C . LYS A 1 561 ? 26.062 4.167 -33.372 1.00 93.94 561 LYS A C 1
ATOM 4505 O O . LYS A 1 561 ? 26.485 3.811 -34.463 1.00 93.94 561 LYS A O 1
ATOM 4510 N N . TYR A 1 562 ? 25.364 3.386 -32.553 1.00 93.56 562 TYR A N 1
ATOM 4511 C CA . TYR A 1 562 ? 25.105 1.976 -32.817 1.00 93.56 562 TYR A CA 1
ATOM 4512 C C . TYR A 1 562 ? 23.606 1.684 -32.827 1.00 93.56 562 TYR A C 1
ATOM 4514 O O . TYR A 1 562 ? 22.844 2.257 -32.039 1.00 93.56 562 TYR A O 1
ATOM 4522 N N . TYR A 1 563 ? 23.196 0.734 -33.661 1.00 91.88 563 TYR A N 1
ATOM 4523 C CA . TYR A 1 563 ? 21.818 0.261 -33.741 1.00 91.88 563 TYR A CA 1
ATOM 4524 C C . TYR A 1 563 ? 21.731 -1.258 -33.653 1.00 91.88 563 TYR A C 1
ATOM 4526 O O . TYR A 1 563 ? 22.430 -1.988 -34.350 1.00 91.88 563 TYR A O 1
ATOM 4534 N N . MET A 1 564 ? 20.815 -1.744 -32.817 1.00 91.25 564 MET A N 1
ATOM 4535 C CA . MET A 1 564 ? 20.450 -3.159 -32.765 1.00 91.25 564 MET A CA 1
ATOM 4536 C C . MET A 1 564 ? 19.107 -3.360 -33.457 1.00 91.25 564 MET A C 1
ATOM 4538 O O . MET A 1 564 ? 18.084 -2.815 -33.029 1.00 91.25 564 MET A O 1
ATOM 4542 N N . SER A 1 565 ? 19.101 -4.160 -34.518 1.00 89.00 565 SER A N 1
ATOM 4543 C CA . SER A 1 565 ? 17.906 -4.419 -35.311 1.00 89.00 565 SER A CA 1
ATOM 4544 C C . SER A 1 565 ? 17.444 -5.864 -35.215 1.00 89.00 565 SER A C 1
ATOM 4546 O O . SER A 1 565 ? 18.261 -6.785 -35.264 1.00 89.00 565 SER A O 1
ATOM 4548 N N . HIS A 1 566 ? 16.130 -6.070 -35.070 1.00 84.69 566 HIS A N 1
ATOM 4549 C CA . HIS A 1 566 ? 15.560 -7.413 -35.017 1.00 84.69 566 HIS A CA 1
ATOM 4550 C C . HIS A 1 566 ? 15.556 -8.049 -36.407 1.00 84.69 566 HIS A C 1
ATOM 4552 O O . HIS A 1 566 ? 14.971 -7.511 -37.348 1.00 84.69 566 HIS A O 1
ATOM 4558 N N . GLN A 1 567 ? 16.169 -9.224 -36.514 1.00 75.81 567 GLN A N 1
ATOM 4559 C CA . GLN A 1 567 ? 16.142 -10.037 -37.723 1.00 75.81 567 GLN A CA 1
ATOM 4560 C C . GLN A 1 567 ? 14.768 -10.702 -37.837 1.00 75.81 567 GLN A C 1
ATOM 4562 O O . GLN A 1 567 ? 14.453 -11.613 -37.072 1.00 75.81 567 GLN A O 1
ATOM 4567 N N . ILE A 1 568 ? 13.932 -10.240 -38.771 1.00 64.50 568 ILE A N 1
ATOM 4568 C CA . ILE A 1 568 ? 12.664 -10.902 -39.094 1.00 64.50 568 ILE A CA 1
ATOM 4569 C C . ILE A 1 568 ? 13.017 -12.127 -39.949 1.00 64.50 568 ILE A C 1
ATOM 4571 O O . ILE A 1 568 ? 13.478 -11.940 -41.075 1.00 64.50 568 ILE A O 1
ATOM 4575 N N . PRO A 1 569 ? 12.830 -13.370 -39.465 1.00 55.16 569 PRO A N 1
ATOM 4576 C CA . PRO A 1 569 ? 13.056 -14.541 -40.304 1.00 55.16 569 PRO A CA 1
ATOM 4577 C C . PRO A 1 569 ? 12.100 -14.483 -41.496 1.00 55.16 569 PRO A C 1
ATOM 4579 O O . PRO A 1 569 ? 10.929 -14.141 -41.306 1.00 55.16 569 PRO A O 1
ATOM 4582 N N . GLU A 1 570 ? 12.564 -14.843 -42.696 1.00 49.59 570 GLU A N 1
ATOM 4583 C CA . GLU A 1 570 ? 11.682 -14.981 -43.860 1.00 49.59 570 GLU A CA 1
ATOM 4584 C C . GLU A 1 570 ? 10.451 -15.816 -43.482 1.00 49.59 570 GLU A C 1
ATOM 4586 O O . GLU A 1 570 ? 10.556 -16.914 -42.919 1.00 49.59 570 GLU A O 1
ATOM 4591 N N . ALA A 1 571 ? 9.264 -15.255 -43.725 1.00 48.00 571 ALA A N 1
ATOM 4592 C CA . ALA A 1 571 ? 8.011 -15.905 -43.386 1.00 48.00 571 ALA A CA 1
ATOM 4593 C C . ALA A 1 571 ? 7.892 -17.194 -44.206 1.00 48.00 571 ALA A C 1
ATOM 4595 O O . ALA A 1 571 ? 7.671 -17.150 -45.411 1.00 48.00 571 ALA A O 1
ATOM 4596 N N . ASN A 1 572 ? 8.030 -18.350 -43.557 1.00 50.09 572 ASN A N 1
ATOM 4597 C CA . ASN A 1 572 ? 7.695 -19.620 -44.182 1.00 50.09 572 ASN A CA 1
ATOM 4598 C C . ASN A 1 572 ? 6.175 -19.829 -44.040 1.00 50.09 572 ASN A C 1
ATOM 4600 O O . ASN A 1 572 ? 5.725 -20.098 -42.920 1.00 50.09 572 ASN A O 1
ATOM 4604 N N . PRO A 1 573 ? 5.383 -19.730 -45.125 1.00 54.56 573 PRO A N 1
ATOM 4605 C CA . PRO A 1 573 ? 3.922 -19.817 -45.063 1.00 54.56 573 PRO A CA 1
ATOM 4606 C C . PRO A 1 573 ? 3.408 -21.163 -44.521 1.00 54.56 573 PRO A C 1
ATOM 4608 O O . PRO A 1 573 ? 2.261 -21.251 -44.094 1.00 54.56 573 PRO A O 1
ATOM 4611 N N . ASN A 1 574 ? 4.265 -22.191 -44.452 1.00 53.03 574 ASN A N 1
ATOM 4612 C CA . ASN A 1 574 ? 3.920 -23.533 -43.977 1.00 53.03 574 ASN A CA 1
ATOM 4613 C C . ASN A 1 574 ? 4.229 -23.775 -42.485 1.00 53.03 574 ASN A C 1
ATOM 4615 O O . ASN A 1 574 ? 4.023 -24.883 -41.987 1.00 53.03 574 ASN A O 1
ATOM 4619 N N . LYS A 1 575 ? 4.737 -22.780 -41.742 1.00 51.81 575 LYS A N 1
ATOM 4620 C CA . LYS A 1 575 ? 5.020 -22.903 -40.299 1.00 51.81 575 LYS A CA 1
ATOM 4621 C C . LYS A 1 575 ? 4.155 -21.936 -39.495 1.00 51.81 575 LYS A C 1
ATOM 4623 O O . LYS A 1 575 ? 4.119 -20.745 -39.783 1.00 51.81 575 LYS A O 1
ATOM 4628 N N . LYS A 1 576 ? 3.506 -22.433 -38.429 1.00 43.88 576 LYS A N 1
ATOM 4629 C CA . LYS A 1 576 ? 2.822 -21.568 -37.450 1.00 43.88 576 LYS A CA 1
ATOM 4630 C C . LYS A 1 576 ? 3.808 -20.494 -36.957 1.00 43.88 576 LYS A C 1
ATOM 4632 O O . LYS A 1 576 ? 4.936 -20.861 -36.609 1.00 43.88 576 LYS A O 1
ATOM 4637 N N . PRO A 1 577 ? 3.415 -19.207 -36.897 1.00 47.19 577 PRO A N 1
ATOM 4638 C CA . PRO A 1 577 ? 4.305 -18.150 -36.438 1.00 47.19 577 PRO A CA 1
ATOM 4639 C C . PRO A 1 577 ? 4.777 -18.473 -35.016 1.00 47.19 577 PRO A C 1
ATOM 4641 O O . PRO A 1 577 ? 3.975 -18.598 -34.089 1.00 47.19 577 PRO A O 1
ATOM 4644 N N . LYS A 1 578 ? 6.091 -18.665 -34.839 1.00 49.16 578 LYS A N 1
ATOM 4645 C CA . LYS A 1 578 ? 6.686 -18.768 -33.502 1.00 49.16 578 LYS A CA 1
ATOM 4646 C C . LYS A 1 578 ? 6.466 -17.427 -32.801 1.00 49.16 578 LYS A C 1
ATOM 4648 O O . LYS A 1 578 ? 6.714 -16.385 -33.401 1.00 49.16 578 LYS A O 1
ATOM 4653 N N . LYS A 1 579 ? 6.023 -17.448 -31.539 1.00 51.53 579 LYS A N 1
ATOM 4654 C CA . LYS A 1 579 ? 5.911 -16.234 -30.716 1.00 51.53 579 LYS A CA 1
ATOM 4655 C C . LYS A 1 579 ? 7.288 -15.552 -30.686 1.00 51.53 579 LYS A C 1
ATOM 4657 O O . LYS A 1 579 ? 8.244 -16.155 -30.199 1.00 51.53 579 LYS A O 1
ATOM 4662 N N . GLN A 1 580 ? 7.398 -14.360 -31.272 1.00 60.09 580 GLN A N 1
ATOM 4663 C CA . GLN A 1 580 ? 8.666 -13.636 -31.358 1.00 60.09 580 GLN A CA 1
ATOM 4664 C C . GLN A 1 580 ? 9.068 -13.132 -29.966 1.00 60.09 580 GLN A C 1
ATOM 4666 O O . GLN A 1 580 ? 8.241 -12.597 -29.229 1.00 60.09 580 GLN A O 1
ATOM 4671 N N . LEU A 1 581 ? 10.335 -13.349 -29.599 1.00 68.88 581 LEU A N 1
ATOM 4672 C CA . LEU A 1 581 ? 10.918 -12.868 -28.342 1.00 68.88 581 LEU A CA 1
ATOM 4673 C C . LEU A 1 581 ? 11.036 -11.335 -28.323 1.00 68.88 581 LEU A C 1
ATOM 4675 O O . LEU A 1 581 ? 10.915 -10.717 -27.270 1.00 68.88 581 LEU A O 1
ATOM 4679 N N . LEU A 1 582 ? 11.283 -10.743 -29.492 1.00 74.75 582 LEU A N 1
ATOM 4680 C CA . LEU A 1 582 ? 11.450 -9.311 -29.699 1.00 74.75 582 LEU A CA 1
ATOM 4681 C C . LEU A 1 582 ? 10.281 -8.811 -30.543 1.00 74.75 582 LEU A C 1
ATOM 4683 O O . LEU A 1 582 ? 9.952 -9.425 -31.553 1.00 74.75 582 LEU A O 1
ATOM 4687 N N . THR A 1 583 ? 9.658 -7.708 -30.137 1.00 78.25 583 THR A N 1
ATOM 4688 C CA . THR A 1 583 ? 8.597 -7.081 -30.931 1.00 78.25 583 THR A CA 1
ATOM 4689 C C . THR A 1 583 ? 9.202 -5.927 -31.715 1.00 78.25 583 THR A C 1
ATOM 4691 O O . THR A 1 583 ? 9.786 -5.020 -31.120 1.00 78.25 583 THR A O 1
ATOM 4694 N N . THR A 1 584 ? 9.088 -5.950 -33.044 1.00 81.94 584 THR A N 1
ATOM 4695 C CA . THR A 1 584 ? 9.550 -4.847 -33.898 1.00 81.94 584 THR A CA 1
ATOM 4696 C C . THR A 1 584 ? 8.781 -3.569 -33.559 1.00 81.94 584 THR A C 1
ATOM 4698 O O . THR A 1 584 ? 7.556 -3.534 -33.649 1.00 81.94 584 THR A O 1
ATOM 4701 N N . MET A 1 585 ? 9.501 -2.513 -33.182 1.00 82.81 585 MET A N 1
ATOM 4702 C CA . MET A 1 585 ? 8.948 -1.177 -32.942 1.00 82.81 585 MET A CA 1
ATOM 4703 C C . MET A 1 585 ? 8.897 -0.334 -34.211 1.00 82.81 585 MET A C 1
ATOM 4705 O O . MET A 1 585 ? 7.976 0.456 -34.393 1.00 82.81 585 MET A O 1
ATOM 4709 N N . THR A 1 586 ? 9.905 -0.468 -35.072 1.00 82.31 586 THR A N 1
ATOM 4710 C CA . THR A 1 586 ? 10.056 0.329 -36.292 1.00 82.31 586 THR A CA 1
ATOM 4711 C C . THR A 1 586 ? 10.811 -0.458 -37.358 1.00 82.31 586 THR A C 1
ATOM 4713 O O . THR A 1 586 ? 11.534 -1.403 -37.054 1.00 82.31 586 THR A O 1
ATOM 4716 N N . ARG A 1 587 ? 10.658 -0.052 -38.619 1.00 76.19 587 ARG A N 1
ATOM 4717 C CA . ARG A 1 587 ? 11.450 -0.564 -39.740 1.00 76.19 587 ARG A CA 1
ATOM 4718 C C . ARG A 1 587 ? 12.674 0.293 -40.078 1.00 76.19 587 ARG A C 1
ATOM 4720 O O . ARG A 1 587 ? 13.476 -0.194 -40.858 1.00 76.19 587 ARG A O 1
ATOM 4727 N N . LYS A 1 588 ? 12.779 1.527 -39.546 1.00 79.62 588 LYS A N 1
ATOM 4728 C CA . LYS A 1 588 ? 13.864 2.518 -39.765 1.00 79.62 588 LYS A CA 1
ATOM 4729 C C . LYS A 1 588 ? 14.669 2.277 -41.067 1.00 79.62 588 LYS A C 1
ATOM 4731 O O . LYS A 1 588 ? 15.729 1.666 -41.020 1.00 79.62 588 LYS A O 1
ATOM 4736 N N . PRO A 1 589 ? 14.177 2.692 -42.248 1.00 76.69 589 PRO A N 1
ATOM 4737 C CA . PRO A 1 589 ? 14.751 2.268 -43.534 1.00 76.69 589 PRO A CA 1
ATOM 4738 C C . PRO A 1 589 ? 16.173 2.789 -43.805 1.00 76.69 589 PRO A C 1
ATOM 4740 O O . PRO A 1 589 ? 16.925 2.168 -44.552 1.00 76.69 589 PRO A O 1
ATOM 4743 N N . ASP A 1 590 ? 16.563 3.908 -43.197 1.00 78.06 590 ASP A N 1
ATOM 4744 C CA . ASP A 1 590 ? 17.891 4.518 -43.334 1.00 78.06 590 ASP A CA 1
ATOM 4745 C C . ASP A 1 590 ? 18.996 3.763 -42.577 1.00 78.06 590 ASP A C 1
ATOM 4747 O O . ASP A 1 590 ? 20.175 4.018 -42.810 1.00 78.06 590 ASP A O 1
ATOM 4751 N N . TYR A 1 591 ? 18.644 2.784 -41.738 1.00 73.62 591 TYR A N 1
ATOM 4752 C CA . TYR A 1 591 ? 19.616 1.867 -41.137 1.00 73.62 591 TYR A CA 1
ATOM 4753 C C . TYR A 1 591 ? 20.395 1.051 -42.185 1.00 73.62 591 TYR A C 1
ATOM 4755 O O . TYR A 1 591 ? 21.518 0.644 -41.915 1.00 73.62 591 TYR A O 1
ATOM 4763 N N . ASN A 1 592 ? 19.858 0.871 -43.399 1.00 77.19 592 ASN A N 1
ATOM 4764 C CA . ASN A 1 592 ? 20.579 0.207 -44.494 1.00 77.19 592 ASN A CA 1
ATOM 4765 C C . ASN A 1 592 ? 21.869 0.944 -44.902 1.00 77.19 592 ASN A C 1
ATOM 4767 O O . ASN A 1 592 ? 22.706 0.366 -45.588 1.00 77.19 592 ASN A O 1
ATOM 4771 N N . ASN A 1 593 ? 22.032 2.202 -44.481 1.00 83.88 593 ASN A N 1
ATOM 4772 C CA . ASN A 1 593 ? 23.245 2.986 -44.701 1.00 83.88 593 ASN A CA 1
ATOM 4773 C C . ASN A 1 593 ? 24.316 2.763 -43.615 1.00 83.88 593 ASN A C 1
ATOM 4775 O O . ASN A 1 593 ? 25.405 3.322 -43.721 1.00 83.88 593 ASN A O 1
ATOM 4779 N N . TYR A 1 594 ? 24.015 1.995 -42.562 1.00 85.88 594 TYR A N 1
ATOM 4780 C CA . TYR A 1 594 ? 24.949 1.692 -41.479 1.00 85.88 594 TYR A CA 1
ATOM 4781 C C . TYR A 1 594 ? 25.745 0.421 -41.796 1.00 85.88 594 TYR A C 1
ATOM 4783 O O . TYR A 1 594 ? 25.258 -0.501 -42.453 1.00 85.88 594 TYR A O 1
ATOM 4791 N N . THR A 1 595 ? 26.975 0.353 -41.294 1.00 89.50 595 THR A N 1
ATOM 4792 C CA . THR A 1 595 ? 27.848 -0.809 -41.486 1.00 89.50 595 THR A CA 1
ATOM 4793 C C . THR A 1 595 ? 27.465 -1.924 -40.525 1.00 89.50 595 THR A C 1
ATOM 4795 O O . THR A 1 595 ? 27.504 -1.729 -39.320 1.00 89.50 595 THR A O 1
ATOM 4798 N N . LEU A 1 596 ? 27.170 -3.121 -41.030 1.00 90.44 596 LEU A N 1
ATOM 4799 C CA . LEU A 1 596 ? 26.957 -4.283 -40.167 1.00 90.44 596 LEU A CA 1
ATOM 4800 C C . LEU A 1 596 ? 28.258 -4.660 -39.433 1.00 90.44 596 LEU A C 1
ATOM 4802 O O . LEU A 1 596 ? 29.270 -4.953 -40.068 1.00 90.44 596 LEU A O 1
ATOM 4806 N N . LEU A 1 597 ? 28.216 -4.694 -38.100 1.00 89.06 597 LEU A N 1
ATOM 4807 C CA . LEU A 1 597 ? 29.370 -4.982 -37.239 1.00 89.06 597 LEU A CA 1
ATOM 4808 C C . LEU A 1 597 ? 29.360 -6.396 -36.654 1.00 89.06 597 LEU A C 1
ATOM 4810 O O . LEU A 1 597 ? 30.423 -6.969 -36.403 1.00 89.06 597 LEU A O 1
ATOM 4814 N N . ASP A 1 598 ? 28.174 -6.915 -36.341 1.00 86.94 598 ASP A N 1
ATOM 4815 C CA . ASP A 1 598 ? 27.968 -8.242 -35.760 1.00 86.94 598 ASP A CA 1
ATOM 4816 C C . ASP A 1 598 ? 26.527 -8.700 -36.007 1.00 86.94 598 ASP A C 1
ATOM 4818 O O . ASP A 1 598 ? 25.614 -7.877 -36.040 1.00 86.94 598 ASP A O 1
ATOM 4822 N N . GLN A 1 599 ? 26.293 -10.000 -36.164 1.00 85.94 599 GLN A N 1
ATOM 4823 C CA . GLN A 1 599 ? 24.956 -10.530 -36.433 1.00 85.94 599 GLN A CA 1
ATOM 4824 C C . GLN A 1 599 ? 24.778 -11.924 -35.844 1.00 85.94 599 GLN A C 1
ATOM 4826 O O . GLN A 1 599 ? 25.626 -12.799 -36.012 1.00 85.94 599 GLN A O 1
ATOM 4831 N N . ASP A 1 600 ? 23.626 -12.158 -35.216 1.00 84.81 600 ASP A N 1
ATOM 4832 C CA . ASP A 1 600 ? 23.141 -13.502 -34.921 1.00 84.81 600 ASP A CA 1
ATOM 4833 C C . ASP A 1 600 ? 21.717 -13.735 -35.451 1.00 84.81 600 ASP A C 1
ATOM 4835 O O . ASP A 1 600 ? 21.167 -12.936 -36.211 1.00 84.81 600 ASP A O 1
ATOM 4839 N N . GLN A 1 601 ? 21.121 -14.876 -35.092 1.00 81.00 601 GLN A N 1
ATOM 4840 C CA . GLN A 1 601 ? 19.793 -15.272 -35.573 1.00 81.00 601 GLN A CA 1
ATOM 4841 C C . GLN A 1 601 ? 18.657 -14.341 -35.117 1.00 81.00 601 GLN A C 1
ATOM 4843 O O . GLN A 1 601 ? 17.552 -14.445 -35.647 1.00 81.00 601 GLN A O 1
ATOM 4848 N N . LEU A 1 602 ? 18.881 -13.486 -34.114 1.00 81.94 602 LEU A N 1
ATOM 4849 C CA . LEU A 1 602 ? 17.856 -12.630 -33.518 1.00 81.94 602 LEU A CA 1
ATOM 4850 C C . LEU A 1 602 ? 18.121 -11.145 -33.763 1.00 81.94 602 LEU A C 1
ATOM 4852 O O . LEU A 1 602 ? 17.160 -10.398 -33.981 1.00 81.94 602 LEU A O 1
ATOM 4856 N N . ILE A 1 603 ? 19.386 -10.718 -33.690 1.00 87.50 603 ILE A N 1
ATOM 4857 C CA . ILE A 1 603 ? 19.780 -9.308 -33.739 1.00 87.50 603 ILE A CA 1
ATOM 4858 C C . ILE A 1 603 ? 20.970 -9.113 -34.681 1.00 87.50 603 ILE A C 1
ATOM 4860 O O . ILE A 1 603 ? 21.964 -9.833 -34.610 1.00 87.50 603 ILE A O 1
ATOM 4864 N N . GLY A 1 604 ? 20.881 -8.088 -35.531 1.00 88.44 604 GLY A N 1
ATOM 4865 C CA . GLY A 1 604 ? 22.048 -7.490 -36.181 1.00 88.44 604 GLY A CA 1
ATOM 4866 C C . GLY A 1 604 ? 22.445 -6.187 -35.486 1.00 88.44 604 GLY A C 1
ATOM 4867 O O . GLY A 1 604 ? 21.576 -5.380 -35.154 1.00 88.44 604 GLY A O 1
ATOM 4868 N N . THR A 1 605 ? 23.741 -5.997 -35.266 1.00 89.94 605 THR A N 1
ATOM 4869 C CA . THR A 1 605 ? 24.353 -4.801 -34.677 1.00 89.94 605 THR A CA 1
ATOM 4870 C C . THR A 1 605 ? 25.080 -4.021 -35.760 1.00 89.94 605 THR A C 1
ATOM 4872 O O . THR A 1 605 ? 25.917 -4.583 -36.468 1.00 89.94 605 THR A O 1
ATOM 4875 N N . TYR A 1 606 ? 24.775 -2.734 -35.848 1.00 89.81 606 TYR A N 1
ATOM 4876 C CA . TYR A 1 606 ? 25.234 -1.807 -36.876 1.00 89.81 606 TYR A CA 1
ATOM 4877 C C . TYR A 1 606 ? 25.876 -0.583 -36.240 1.00 89.81 606 TYR A C 1
ATOM 4879 O O . TYR A 1 606 ? 25.450 -0.239 -35.109 1.00 89.81 606 TYR A O 1
#

Secondary structure (DSSP, 8-state):
-HHHHHHHHHHHHHHHHHHHHHHHHHHHHTTBTTSSSB-S--THIIIIIHHHHHHHHHHHHT-GGGGTEETTSTTSEE-HHHIIIII--GGGGGGGGS-GGGHHHHHHHHHHHHHHHHHHHHHHHHHHHH----THHHHHHHHHHT-HHHHHHTT-TTTTTHHHHHHHHHHHHHHHHTT--SHHHHHHHHHHHHH-HHHHHHHHHHHHHHHHHHHHTT-----SS-HHHHHHHHHHHHHHHHHHHHHHHHHHHHHHHHSSTTS-TT----SBSS-GGGGGGGGSTT---GGGTTT--------HHHHHHHHHHHH-TTS-HHHHHHHHHHHHHHHHHTTBHHHHHHHTTSS--SSS--TTHHHHHHHHHHHHHHHHHHHHHH---HHHHHHHHHHHHHHHHHHHHHGGG-TT--HHHHHHHHHHHHHHHHHHHHHHHSTT-HHHHHHHHHHHHHHHHHHHHHHHTT----BHHHHHHHHHHHHHHHHHHHHH--S---EEESEESSTTHHHHHTS--S-EE-TT--HHHHHHHHHTT--B-SSEE---S--HHHHHHTT--EEEEE------TTSPPP--SSEE----GGGGGSPP-EE-SSEEE-

Sequence (606 aa):
MKSKKITKVSILVLCFLVPVLISMSYFIFRHFAPFGNSSVMTVDLGQQYIDFFTNYHDTLLHSPSGFLFSFSKALGGDMLGTWAYYLMSPLNLIMLLFPLSKLPSVLGIITILKYGLAGLSFGYFLMKVTKHVGWSIVGFAASYSMMGWIVANQFNMLWTDVLFVLPMIFLGLSKILKNESSAIYIISLTAMLVINYYMSWMIAIFLTAFMLIYWAAKALPVKNQTQAKAVLKWLKASILSGILAAWLLVPTFFSLLGSKTQYSKGQYKIKFEYNPLDMIGKFFNGSVNFNELPAGTANIFVASVVIVLFVYYFFIPTIKRNVKFANLGLTVFMILSMCFQPLDLFWHGMQLPVWYTFRFSYLFSFWMIFTAFQAFLHILDEGINWKGYLVTAVVMVLGVLYVVWRGKHLEYMRHMDFVWGCIYLVVSLGLVIFIGLYRRNLVLGITLAILMSGEMALNMVTSLNHLDYLKATDYTAFERVIRKHVGAIQKKDRGFYRLGTTFSRTKNDAFTGNFNGGSIFSSTLESSTSQFFKNIGQPNGDSFVLYSNGTMFTDSLLNMKYYMSHQIPEANPNKKPKKQLLTTMTRKPDYNNYTLLDQDQLIGTY

InterPro domains:
  IPR018580 Uncharacterised protein family YfhO [PF09586] (16-602)
  IPR018580 Uncharacterised protein family YfhO [PTHR38454] (17-577)

Radius of gyration: 26.42 Å; chains: 1; bounding box: 66×46×78 Å

Organism: NCBI:txid152331

Foldseek 3Di:
DVVVVVLLVVLLQLLQVLLLVLLVVVCCVVCFPPNHFFFLCPDCSVFAQLLVLLLVLCCVPPNVCSCAKDLLAALIDGCLLVCQARPQDPLSVQVNVDDSLRSRRSLSVSLSNLLSLLSSQQLVLLCLLVVDRANLSSLLSLLLSLAQLCLQCVSVVLLSNCSNLVSQLVSLLSCLLAVHDNVSNLVSLLSCCRSHVLNSLLSVVLVVLLLVLCVVLVNRPHHPDDSVSSVVSNVVSNVSSCVSNCVSVVVSVVLVCLAPPPPLPDQDDFDWLDDLLVCLCLQFFQLADPVQQQRHFANQHGFLLLLLLLQLLLVDPPPDPSNSSSLVSSLVLLSCLRTTRVNQCVSRVNHADRTRGPSSSSVNNSSSSSSSVVSLVVLLVPFDDPVSSVVSVVVVVVSLVVCVVCVVVSVSDDPVRSVVRVVSNVVSSVLSNVCRVVHPDNVSSNVSSCSSSVSSSRRSCSNPVPDDGDTSCLLSVLLVVLQVVLVVVCVVDVDDAEEAEQWDSHQSVCSSNVTSYNKHFACSDRPVSQVVCVVVVFDHDSGITHPNQDDPVNCVVSRNPKYKYFDDPPDDVPDDDDDQSIGGPHPNVNCVVPDFDDDDPTITMD

pLDDT: mean 91.3, std 9.76, range [43.88, 98.81]